Protein AF-A0A523V7V2-F1 (afdb_monomer)

Mean predicted aligned error: 9.65 Å

Solvent-accessible surface area (backbone atoms only — not comparable to full-atom values): 23544 Å² total; per-residue (Å²): 141,80,85,85,80,81,85,75,84,75,61,62,69,60,53,53,51,51,50,51,51,50,48,52,54,51,48,54,53,50,51,51,51,49,42,49,65,63,74,37,28,68,59,54,49,49,51,50,49,63,71,44,44,48,81,44,78,36,78,28,49,41,27,38,33,24,28,60,84,67,51,64,49,33,42,58,44,84,23,28,25,39,31,31,27,18,66,57,37,84,53,31,65,62,54,16,53,59,46,20,74,75,71,72,44,63,41,69,62,42,23,55,62,34,57,39,57,87,38,78,64,46,80,75,48,71,73,37,56,61,69,64,48,50,57,58,59,74,65,70,53,65,37,58,46,79,43,80,42,67,41,77,44,40,82,54,44,46,66,51,22,36,51,50,26,33,58,49,94,84,55,44,41,72,31,26,42,34,38,66,39,31,90,48,24,42,40,41,66,16,38,36,32,30,30,50,47,101,82,71,44,73,46,89,90,50,67,81,42,78,43,80,46,40,59,20,50,44,38,30,24,33,30,34,69,66,56,30,49,54,50,41,52,53,50,51,52,51,28,64,76,67,70,44,92,54,54,64,52,74,39,63,43,41,79,71,15,40,27,32,22,65,34,43,40,60,64,43,37,45,79,54,49,87,84,51,63,80,72,38,53,54,43,39,43,36,53,40,65,41,59,62,25,71,70,39,33,58,58,48,53,50,38,25,47,76,68,62,58,45,54,73,76,42,73,39,84,35,56,30,55,50,76,36,76,94,42,75,51,58,42,94,87,49,85,58,71,49,77,38,29,49,57,45,25,64,74,68,63,37,47,48,45,31,27,52,44,34,61,57,50,34,61,63,55,42,44,52,42,49,46,74,54,45,61,46,42,65,73,72,45,78,53,71,72,60,45,35,45,42,62,79,64,55,94,73,53,58,80,36,43,58,51,38,43,19,42,17,32,95,39,30,39,18,57,48,55,53,49,43,41,53,23,11,66,76,53,78,65,48,79,49,53,47,31,48,70,67,48,112

Foldseek 3Di:
DDDDDDDDPDPVVVVVVVVVVVVVVVVVVVVVVCCVCPVCVVVVVVVVLVVFKDKDKAFAWFAFEAEQVRHTFKGKDKFKWKKFQLLFADDLQVLLVVLCVLVVDDSVVSSVRNNPNVGRMDTPGPGHHPVSVVVVVVVLGTRMDMDIDIDMDGPVFQQCCLQCDAADPNRQGDFHPRPLCRVQRRFAIWMWIAGADSRRDGDPPGTPDTGDTGHGHYFYWLADSVVRVVQQVVQVVVCVVVVPPKDWDWDAQLAAQGTHYTYIPPTGTNVPNVVDDPVNSHRLLFQPKDQPFLLLLVLLLVLLVVVVLFDQFDKDFFAQWDDFPPDIDGDPPDHGTDIDGSVRCNVVSPLRSLLVSLVSLPQQSSLVSLVLLVAQQFLPESGPNGDRWDDDDSVPDDRCVSSQVSRRHPTMGRNNSSVLSVSCVVNVRDSHRNYGTDDD

pLDDT: mean 90.62, std 11.27, range [43.72, 98.75]

Structure (mmCIF, N/CA/C/O backbone):
data_AF-A0A523V7V2-F1
#
_entry.id   AF-A0A523V7V2-F1
#
loop_
_atom_site.group_PDB
_atom_site.id
_atom_site.type_symbol
_atom_site.label_atom_id
_atom_site.label_alt_id
_atom_site.label_comp_id
_atom_site.label_asym_id
_atom_site.label_entity_id
_atom_site.label_seq_id
_atom_site.pdbx_PDB_ins_code
_atom_site.Cartn_x
_atom_site.Cartn_y
_atom_site.Cartn_z
_atom_site.occupancy
_atom_site.B_iso_or_equiv
_atom_site.auth_seq_id
_atom_site.auth_comp_id
_atom_site.auth_asym_id
_atom_site.auth_atom_id
_atom_site.pdbx_PDB_model_num
ATOM 1 N N . MET A 1 1 ? -71.360 3.688 94.818 1.00 45.75 1 MET A N 1
ATOM 2 C CA . MET A 1 1 ? -72.502 4.122 93.976 1.00 45.75 1 MET A CA 1
ATOM 3 C C . MET A 1 1 ? -72.542 5.647 94.031 1.00 45.75 1 MET A C 1
ATOM 5 O O . MET A 1 1 ? -72.521 6.146 95.137 1.00 45.75 1 MET A O 1
ATOM 9 N N . ILE A 1 2 ? -72.493 6.479 92.988 1.00 43.72 2 ILE A N 1
ATOM 10 C CA . ILE A 1 2 ? -72.678 6.381 91.531 1.00 43.72 2 ILE A CA 1
ATOM 11 C C . ILE A 1 2 ? -71.788 7.481 90.899 1.00 43.72 2 ILE A C 1
ATOM 13 O O . ILE A 1 2 ? -71.753 8.608 91.390 1.00 43.72 2 ILE A O 1
ATOM 17 N N . ARG A 1 3 ? -71.052 7.160 89.825 1.00 45.25 3 ARG A N 1
ATOM 18 C CA . ARG A 1 3 ? -70.232 8.103 89.034 1.00 45.25 3 ARG A CA 1
ATOM 19 C C . ARG A 1 3 ? -71.159 9.020 88.216 1.00 45.25 3 ARG A C 1
ATOM 21 O O . ARG A 1 3 ? -71.968 8.510 87.443 1.00 45.25 3 ARG A O 1
ATOM 28 N N . LYS A 1 4 ? -71.028 10.348 88.347 1.00 47.47 4 LYS A N 1
ATOM 29 C CA . LYS A 1 4 ? -71.689 11.331 87.463 1.00 47.47 4 LYS A CA 1
ATOM 30 C C . LYS A 1 4 ? -71.245 11.095 86.011 1.00 47.47 4 LYS A C 1
ATOM 32 O O . LYS A 1 4 ? -70.058 11.200 85.711 1.00 47.47 4 LYS A O 1
ATOM 37 N N . LYS A 1 5 ? -72.190 10.783 85.119 1.00 48.25 5 LYS A N 1
ATOM 38 C CA . LYS A 1 5 ? -71.996 10.842 83.663 1.00 48.25 5 LYS A CA 1
ATOM 39 C C . LYS A 1 5 ? -72.175 12.294 83.218 1.00 48.25 5 LYS A C 1
ATOM 41 O O . LYS A 1 5 ? -73.248 12.857 83.406 1.00 48.25 5 LYS A O 1
ATOM 46 N N . ASN A 1 6 ? -71.128 12.883 82.647 1.00 49.75 6 ASN A N 1
ATOM 47 C CA . ASN A 1 6 ? -71.231 14.130 81.894 1.00 49.75 6 ASN A CA 1
ATOM 48 C C . ASN A 1 6 ? -71.830 13.814 80.518 1.00 49.75 6 ASN A C 1
ATOM 50 O O . ASN A 1 6 ? -71.230 13.071 79.740 1.00 49.75 6 ASN A O 1
ATOM 54 N N . ASP A 1 7 ? -72.999 14.380 80.225 1.00 50.09 7 ASP A N 1
ATOM 55 C CA . ASP A 1 7 ? -73.614 14.340 78.899 1.00 50.09 7 ASP A CA 1
ATOM 56 C C . ASP A 1 7 ? -72.870 15.288 77.949 1.00 50.09 7 ASP A C 1
ATOM 58 O O . ASP A 1 7 ? -73.089 16.501 77.934 1.00 50.09 7 ASP A O 1
ATOM 62 N N . PHE A 1 8 ? -71.988 14.736 77.117 1.00 55.25 8 PHE A N 1
ATOM 63 C CA . PHE A 1 8 ? -71.505 15.435 75.931 1.00 55.25 8 PHE A CA 1
ATOM 64 C C . PHE A 1 8 ? -72.590 15.364 74.850 1.00 55.25 8 PHE A C 1
ATOM 66 O O . PHE A 1 8 ? -72.857 14.301 74.291 1.00 55.25 8 PHE A O 1
ATOM 73 N N . LYS A 1 9 ? -73.216 16.501 74.514 1.00 59.25 9 LYS A N 1
ATOM 74 C CA . LYS A 1 9 ? -74.065 16.620 73.316 1.00 59.25 9 LYS A CA 1
ATOM 75 C C . LYS A 1 9 ? -73.206 16.396 72.068 1.00 59.25 9 LYS A C 1
ATOM 77 O O . LYS A 1 9 ? -72.574 17.317 71.555 1.00 59.25 9 LYS A O 1
ATOM 82 N N . ILE A 1 10 ? -73.186 15.161 71.570 1.00 62.50 10 ILE A N 1
ATOM 83 C CA . ILE A 1 10 ? -72.524 14.797 70.316 1.00 62.50 10 ILE A CA 1
ATOM 84 C C . ILE A 1 10 ? -73.244 15.515 69.170 1.00 62.50 10 ILE A C 1
ATOM 86 O O . ILE A 1 10 ? -74.395 15.216 68.844 1.00 62.50 10 ILE A O 1
ATOM 90 N N . ASN A 1 11 ? -72.566 16.477 68.546 1.00 69.25 11 ASN A N 1
ATOM 91 C CA . ASN A 1 11 ? -73.103 17.236 67.423 1.00 69.25 11 ASN A CA 1
ATOM 92 C C . ASN A 1 11 ? -73.060 16.381 66.143 1.00 69.25 11 ASN A C 1
ATOM 94 O O . ASN A 1 11 ? -72.136 16.481 65.334 1.00 69.25 11 ASN A O 1
ATOM 98 N N . ARG A 1 12 ? -74.061 15.504 65.980 1.00 75.12 12 ARG A N 1
ATOM 99 C CA . ARG A 1 12 ? -74.157 14.510 64.892 1.00 75.12 12 ARG A CA 1
ATOM 100 C C . ARG A 1 12 ? -74.008 15.123 63.493 1.00 75.12 12 ARG A C 1
ATOM 102 O O . ARG A 1 12 ? -73.408 14.495 62.630 1.00 75.12 12 ARG A O 1
ATOM 109 N N . LYS A 1 13 ? -74.461 16.365 63.278 1.00 78.12 13 LYS A N 1
ATOM 110 C CA . LYS A 1 13 ? -74.302 17.080 61.995 1.00 78.12 13 LYS A CA 1
ATOM 111 C C . LYS A 1 13 ? -72.833 17.320 61.629 1.00 78.12 13 LYS A C 1
ATOM 113 O O . LYS A 1 13 ? -72.471 17.213 60.465 1.00 78.12 13 LYS A O 1
ATOM 118 N N . ARG A 1 14 ? -71.981 17.594 62.621 1.00 79.25 14 ARG A N 1
ATOM 119 C CA . ARG A 1 14 ? -70.543 17.830 62.423 1.00 79.25 14 ARG A CA 1
ATOM 120 C C . ARG A 1 14 ? -69.802 16.536 62.073 1.00 79.25 14 ARG A C 1
ATOM 122 O O . ARG A 1 14 ? -68.904 16.561 61.244 1.00 79.25 14 ARG A O 1
ATOM 129 N N . ILE A 1 15 ? -70.225 15.412 62.657 1.00 83.06 15 ILE A N 1
ATOM 130 C CA . ILE A 1 15 ? -69.689 14.078 62.343 1.00 83.06 15 ILE A CA 1
ATOM 131 C C . ILE A 1 15 ? -70.070 13.665 60.919 1.00 83.06 15 ILE A C 1
ATOM 133 O O . ILE A 1 15 ? -69.194 13.257 60.169 1.00 83.06 15 ILE A O 1
ATOM 137 N N . TYR A 1 16 ? -71.334 13.832 60.515 1.00 86.44 16 TYR A N 1
ATOM 138 C CA . TYR A 1 16 ? -71.753 13.542 59.137 1.00 86.44 16 TYR A CA 1
ATOM 139 C C . TYR A 1 16 ? -71.045 14.428 58.112 1.00 86.44 16 TYR A C 1
ATOM 141 O O . TYR A 1 16 ? -70.623 13.930 57.075 1.00 86.44 16 TYR A O 1
ATOM 149 N N . PHE A 1 17 ? -70.858 15.715 58.414 1.00 87.75 17 PHE A N 1
ATOM 150 C CA . PHE A 1 17 ? -70.097 16.614 57.550 1.00 87.75 17 PHE A CA 1
ATOM 151 C C . PHE A 1 17 ? -68.640 16.159 57.388 1.00 87.75 17 PHE A C 1
ATOM 153 O O . PHE A 1 17 ? -68.160 16.055 56.265 1.00 87.75 17 PHE A O 1
ATOM 160 N N . LEU A 1 18 ? -67.955 15.828 58.489 1.00 88.50 18 LEU A N 1
ATOM 161 C CA . LEU A 1 18 ? -66.584 15.311 58.440 1.00 88.50 18 LEU A CA 1
ATOM 162 C C . LEU A 1 18 ? -66.504 13.969 57.707 1.00 88.50 18 LEU A C 1
ATOM 164 O O . LEU A 1 18 ? -65.580 13.763 56.931 1.00 88.50 18 LEU A O 1
ATOM 168 N N . PHE A 1 19 ? -67.477 13.079 57.905 1.00 89.94 19 PHE A N 1
ATOM 169 C CA . PHE A 1 19 ? -67.521 11.786 57.227 1.00 89.94 19 PHE A CA 1
ATOM 170 C C . PHE A 1 19 ? -67.715 11.942 55.716 1.00 89.94 19 PHE A C 1
ATOM 172 O O . PHE A 1 19 ? -67.003 11.313 54.944 1.00 89.94 19 PHE A O 1
ATOM 179 N N . ILE A 1 20 ? -68.624 12.823 55.287 1.00 91.19 20 ILE A N 1
ATOM 180 C CA . ILE A 1 20 ? -68.839 13.138 53.867 1.00 91.19 20 ILE A CA 1
ATOM 181 C C . ILE A 1 20 ? -67.590 13.787 53.266 1.00 91.19 20 ILE A C 1
ATOM 183 O O . ILE A 1 20 ? -67.176 13.409 52.174 1.00 91.19 20 ILE A O 1
ATOM 187 N N . LEU A 1 21 ? -66.953 14.714 53.985 1.00 92.62 21 LEU A N 1
ATOM 188 C CA . LEU A 1 21 ? -65.708 15.344 53.549 1.00 92.62 21 LEU A CA 1
ATOM 189 C C . LEU A 1 21 ? -64.598 14.300 53.339 1.00 92.62 21 LEU A C 1
ATOM 191 O O . LEU A 1 21 ? -63.957 14.285 52.290 1.00 92.62 21 LEU A O 1
ATOM 195 N N . PHE A 1 22 ? -64.409 13.396 54.305 1.00 92.94 22 PHE A N 1
ATOM 196 C CA . PHE A 1 22 ? -63.443 12.300 54.201 1.00 92.94 22 PHE A CA 1
ATOM 197 C C . PHE A 1 22 ? -63.795 11.322 53.081 1.00 92.94 22 PHE A C 1
ATOM 199 O O . PHE A 1 22 ? -62.905 10.881 52.362 1.00 92.94 22 PHE A O 1
ATOM 206 N N . PHE A 1 23 ? -65.077 11.010 52.896 1.00 94.44 23 PHE A N 1
ATOM 207 C CA . PHE A 1 23 ? -65.533 10.120 51.834 1.00 94.44 23 PHE A CA 1
ATOM 208 C C . PHE A 1 23 ? -65.273 10.711 50.445 1.00 94.44 23 PHE A C 1
ATOM 210 O O . PHE A 1 23 ? -64.800 10.008 49.554 1.00 94.44 23 PHE A O 1
ATOM 217 N N . ILE A 1 24 ? -65.517 12.012 50.264 1.00 94.00 24 ILE A N 1
ATOM 218 C CA . ILE A 1 24 ? -65.218 12.725 49.016 1.00 94.00 24 ILE A CA 1
ATOM 219 C C . ILE A 1 24 ? -63.706 12.747 48.763 1.00 94.00 24 ILE A C 1
ATOM 221 O O . ILE A 1 24 ? -63.271 12.419 47.661 1.00 94.00 24 ILE A O 1
ATOM 225 N N . ALA A 1 25 ? -62.899 13.069 49.778 1.00 93.31 25 ALA A N 1
ATOM 226 C CA . ALA A 1 25 ? -61.442 13.056 49.660 1.00 93.31 25 ALA A CA 1
ATOM 227 C C . ALA A 1 25 ? -60.906 11.657 49.300 1.00 93.31 25 ALA A C 1
ATOM 229 O O . ALA A 1 25 ? -60.097 11.517 48.385 1.00 93.31 25 ALA A O 1
ATOM 230 N N . PHE A 1 26 ? -61.407 10.609 49.960 1.00 94.62 26 PHE A N 1
ATOM 231 C CA . PHE A 1 26 ? -61.032 9.224 49.676 1.00 94.62 26 PHE A CA 1
ATOM 232 C C . PHE A 1 26 ? -61.459 8.786 48.269 1.00 94.62 26 PHE A C 1
ATOM 234 O O . PHE A 1 26 ? -60.696 8.119 47.569 1.00 94.62 26 PHE A O 1
ATOM 241 N N . SER A 1 27 ? -62.647 9.204 47.825 1.00 93.44 27 SER A N 1
ATOM 242 C CA . SER A 1 27 ? -63.149 8.920 46.477 1.00 93.44 27 SER A CA 1
ATOM 243 C C . SER A 1 27 ? -62.295 9.596 45.402 1.00 93.44 27 SER A C 1
ATOM 245 O O . SER A 1 27 ? -61.983 8.967 44.395 1.00 93.44 27 SER A O 1
ATOM 247 N N . LEU A 1 28 ? -61.848 10.837 45.628 1.00 94.50 28 LEU A N 1
ATOM 248 C CA . LEU A 1 28 ? -60.934 11.550 44.727 1.00 94.50 28 LEU A CA 1
ATOM 249 C C . LEU A 1 28 ? -59.567 10.859 44.617 1.00 94.50 28 LEU A C 1
ATOM 251 O O . LEU A 1 28 ? -59.054 10.696 43.511 1.00 94.50 28 LEU A O 1
ATOM 255 N N . ILE A 1 29 ? -58.996 10.410 45.740 1.00 92.88 29 ILE A N 1
ATOM 256 C CA . ILE A 1 29 ? -57.723 9.669 45.751 1.00 92.88 29 ILE A CA 1
ATOM 257 C C . ILE A 1 29 ? -57.881 8.318 45.044 1.00 92.88 29 ILE A C 1
ATOM 259 O O . ILE A 1 29 ? -57.051 7.962 44.209 1.00 92.88 29 ILE A O 1
ATOM 263 N N . SER A 1 30 ? -58.967 7.594 45.327 1.00 92.56 30 SER A N 1
ATOM 264 C CA . SER A 1 30 ? -59.261 6.298 44.703 1.00 92.56 30 SER A CA 1
ATOM 265 C C . SER A 1 30 ? -59.448 6.438 43.193 1.00 92.56 30 SER A C 1
ATOM 267 O O . SER A 1 30 ? -58.871 5.674 42.424 1.00 92.56 30 SER A O 1
ATOM 269 N N . TYR A 1 31 ? -60.185 7.463 42.754 1.00 93.00 31 TYR A N 1
ATOM 270 C CA . TYR A 1 31 ? -60.331 7.789 41.338 1.00 93.00 31 TYR A CA 1
ATOM 271 C C . TYR A 1 31 ? -58.980 8.108 40.692 1.00 93.00 31 TYR A C 1
ATOM 273 O O . TYR A 1 31 ? -58.679 7.600 39.613 1.00 93.00 31 TYR A O 1
ATOM 281 N N . ARG A 1 32 ? -58.128 8.900 41.358 1.00 91.75 32 ARG A N 1
ATOM 282 C CA . ARG A 1 32 ? -56.796 9.223 40.838 1.00 91.75 32 ARG A CA 1
ATOM 283 C C . ARG A 1 32 ? -55.931 7.973 40.690 1.00 91.75 32 ARG A C 1
ATOM 285 O O . ARG A 1 32 ? -55.289 7.822 39.652 1.00 91.75 32 ARG A O 1
ATOM 292 N N . LEU A 1 33 ? -55.960 7.077 41.674 1.00 90.06 33 LEU A N 1
ATOM 293 C CA . LEU A 1 33 ? -55.225 5.814 41.652 1.00 90.06 33 LEU A CA 1
ATOM 294 C C . LEU A 1 33 ? -55.680 4.915 40.494 1.00 90.06 33 LEU A C 1
ATOM 296 O O . LEU A 1 33 ? -54.841 4.450 39.729 1.00 90.06 33 LEU A O 1
ATOM 300 N N . VAL A 1 34 ? -56.994 4.750 40.304 1.00 91.00 34 VAL A N 1
ATOM 301 C CA . VAL A 1 34 ? -57.549 3.997 39.166 1.00 91.00 34 VAL A CA 1
ATOM 302 C C . VAL A 1 34 ? -57.199 4.671 37.837 1.00 91.00 34 VAL A C 1
ATOM 304 O O . VAL A 1 34 ? -56.833 3.981 36.891 1.00 91.00 34 VAL A O 1
ATOM 307 N N . SER A 1 35 ? -57.231 6.008 37.755 1.00 87.56 35 SER A N 1
ATOM 308 C CA . SER A 1 35 ? -56.828 6.716 36.531 1.00 87.56 35 SER A CA 1
ATOM 309 C C . SER A 1 35 ? -55.372 6.419 36.159 1.00 87.56 35 SER A C 1
ATOM 311 O O . SER A 1 35 ? -55.093 6.096 35.011 1.00 87.56 35 SER A O 1
ATOM 313 N N . ILE A 1 36 ? -54.463 6.413 37.140 1.00 84.38 36 ILE A N 1
ATOM 314 C CA . ILE A 1 36 ? -53.040 6.137 36.909 1.00 84.38 36 ILE A CA 1
ATOM 315 C C . ILE A 1 36 ? -52.822 4.661 36.548 1.00 84.38 36 ILE A C 1
ATOM 317 O O . ILE A 1 36 ? -52.070 4.363 35.626 1.00 84.38 36 ILE A O 1
ATOM 321 N N . GLN A 1 37 ? -53.489 3.738 37.248 1.00 81.31 37 GLN A N 1
ATOM 322 C CA . GLN A 1 37 ? -53.293 2.297 37.057 1.00 81.31 37 GLN A CA 1
ATOM 323 C C . GLN A 1 37 ? -53.984 1.713 35.821 1.00 81.31 37 GLN A C 1
ATOM 325 O O . GLN A 1 37 ? -53.537 0.673 35.353 1.00 81.31 37 GLN A O 1
ATOM 330 N N . TYR A 1 38 ? -55.064 2.324 35.318 1.00 84.88 38 TYR A N 1
ATOM 331 C CA . TYR A 1 38 ? -55.852 1.786 34.198 1.00 84.88 38 TYR A CA 1
ATOM 332 C C . TYR A 1 38 ? -55.878 2.697 32.966 1.00 84.88 38 TYR A C 1
ATOM 334 O O . TYR A 1 38 ? -55.716 2.198 31.857 1.00 84.88 38 TYR A O 1
ATOM 342 N N . LEU A 1 39 ? -56.082 4.013 33.127 1.00 81.12 39 LEU A N 1
ATOM 343 C CA . LEU A 1 39 ? -56.165 4.934 31.979 1.00 81.12 39 LEU A CA 1
ATOM 344 C C . LEU A 1 39 ? -54.774 5.298 31.455 1.00 81.12 39 LEU A C 1
ATOM 346 O O . LEU A 1 39 ? -54.543 5.259 30.251 1.00 81.12 39 LEU A O 1
ATOM 350 N N . ASP A 1 40 ? -53.844 5.595 32.361 1.00 83.00 40 ASP A N 1
ATOM 351 C CA . ASP A 1 40 ? -52.457 5.924 32.020 1.00 83.00 40 ASP A CA 1
ATOM 352 C C . ASP A 1 40 ? -51.516 4.706 32.109 1.00 83.00 40 ASP A C 1
ATOM 354 O O . ASP A 1 40 ? -50.299 4.853 31.992 1.00 83.00 40 ASP A O 1
ATOM 358 N N . ALA A 1 41 ? -52.058 3.498 32.298 1.00 77.50 41 ALA A N 1
ATOM 359 C CA . ALA A 1 41 ? -51.289 2.271 32.509 1.00 77.50 41 ALA A CA 1
ATOM 360 C C . ALA A 1 41 ? -50.240 2.054 31.413 1.00 77.50 41 ALA A C 1
ATOM 362 O O . ALA A 1 41 ? -49.059 1.909 31.702 1.00 77.50 41 ALA A O 1
ATOM 363 N N . SER A 1 42 ? -50.658 2.117 30.146 1.00 74.56 42 SER A N 1
ATOM 364 C CA . SER A 1 42 ? -49.782 1.935 28.983 1.00 74.56 42 SER A CA 1
ATOM 365 C C . SER A 1 42 ? -48.714 3.024 28.877 1.00 74.56 42 SER A C 1
ATOM 367 O O . SER A 1 42 ? -47.577 2.745 28.503 1.00 74.56 42 SER A O 1
ATOM 369 N N . LYS A 1 43 ? -49.052 4.260 29.258 1.00 74.75 43 LYS A N 1
ATOM 370 C CA . LYS A 1 43 ? -48.134 5.401 29.271 1.00 74.75 43 LYS A CA 1
ATOM 371 C C . LYS A 1 43 ? -47.052 5.229 30.340 1.00 74.75 43 LYS A C 1
ATOM 373 O O . LYS A 1 43 ? -45.871 5.368 30.037 1.00 74.75 43 LYS A O 1
ATOM 378 N N . TYR A 1 44 ? -47.435 4.895 31.572 1.00 75.81 44 TYR A N 1
ATOM 379 C CA . TYR A 1 44 ? -46.486 4.679 32.669 1.00 75.81 44 TYR A CA 1
ATOM 380 C C . TYR A 1 44 ? -45.694 3.382 32.521 1.00 75.81 44 TYR A C 1
ATOM 382 O O . TYR A 1 44 ? -44.515 3.357 32.858 1.00 75.81 44 TYR A O 1
ATOM 390 N N . GLN A 1 45 ? -46.296 2.337 31.956 1.00 71.88 45 GLN A N 1
ATOM 391 C CA . GLN A 1 45 ? -45.602 1.099 31.625 1.00 71.88 45 GLN A CA 1
ATOM 392 C C . GLN A 1 45 ? -44.5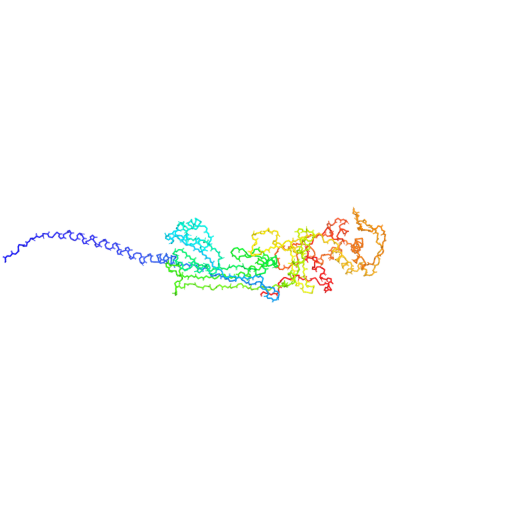77 1.329 30.509 1.00 71.88 45 GLN A C 1
ATOM 394 O O . GLN A 1 45 ? -43.466 0.832 30.628 1.00 71.88 45 GLN A O 1
ATOM 399 N N . GLY A 1 46 ? -44.890 2.153 29.500 1.00 66.81 46 GLY A N 1
ATOM 400 C CA . GLY A 1 46 ? -43.933 2.587 28.478 1.00 66.81 46 GLY A CA 1
ATOM 401 C C . GLY A 1 46 ? -42.776 3.414 29.048 1.00 66.81 46 GLY A C 1
ATOM 402 O O . GLY A 1 46 ? -41.624 3.139 28.724 1.00 66.81 46 GLY A O 1
ATOM 403 N N . TYR A 1 47 ? -43.048 4.368 29.950 1.00 70.12 47 TYR A N 1
ATOM 404 C CA . TYR A 1 47 ? -41.986 5.104 30.652 1.00 70.12 47 TYR A CA 1
ATOM 405 C C . TYR A 1 47 ? -41.116 4.190 31.518 1.00 70.12 47 TYR A C 1
ATOM 407 O O . TYR A 1 47 ? -39.898 4.316 31.479 1.00 70.12 47 TYR A O 1
ATOM 415 N N . ALA A 1 48 ? -41.716 3.249 32.250 1.00 61.66 48 ALA A N 1
ATOM 416 C CA . ALA A 1 48 ? -40.977 2.268 33.037 1.00 61.66 48 ALA A CA 1
ATOM 417 C C . ALA A 1 48 ? -40.127 1.359 32.135 1.00 61.66 48 ALA A C 1
ATOM 419 O O . ALA A 1 48 ? -38.964 1.117 32.427 1.00 61.66 48 ALA A O 1
ATOM 420 N N . GLN A 1 49 ? -40.658 0.908 30.995 1.00 60.53 49 GLN A N 1
ATOM 421 C CA . GLN A 1 49 ? -39.906 0.093 30.040 1.00 60.53 49 GLN A CA 1
ATOM 422 C C . GLN A 1 49 ? -38.707 0.853 29.467 1.00 60.53 49 GLN A C 1
ATOM 424 O O . GLN A 1 49 ? -37.631 0.275 29.370 1.00 60.53 49 GLN A O 1
ATOM 429 N N . PHE A 1 50 ? -38.871 2.136 29.140 1.00 60.53 50 PHE A N 1
ATOM 430 C CA . PHE A 1 50 ? -37.789 2.985 28.636 1.00 60.53 50 PHE A CA 1
ATOM 431 C C . PHE A 1 50 ? -36.752 3.329 29.716 1.00 60.53 50 PHE A C 1
ATOM 433 O O . PHE A 1 50 ? -35.592 3.547 29.402 1.00 60.53 50 PHE A O 1
ATOM 440 N N . GLN A 1 51 ? -37.163 3.380 30.986 1.00 61.22 51 GLN A N 1
ATOM 441 C CA . GLN A 1 51 ? -36.263 3.623 32.117 1.00 61.22 51 GLN A CA 1
ATOM 442 C C . GLN A 1 51 ? -35.520 2.364 32.581 1.00 61.22 51 GLN A C 1
ATOM 444 O O . GLN A 1 51 ? -34.422 2.479 33.111 1.00 61.22 51 GLN A O 1
ATOM 449 N N . HIS A 1 52 ? -36.105 1.176 32.406 1.00 61.84 52 HIS A N 1
ATOM 450 C CA . HIS A 1 52 ? -35.529 -0.083 32.889 1.00 61.84 52 HIS A CA 1
ATOM 451 C C . HIS A 1 52 ? -34.794 -0.892 31.823 1.00 61.84 52 HIS A C 1
ATOM 453 O O . HIS A 1 52 ? -34.089 -1.831 32.176 1.00 61.84 52 HIS A O 1
ATOM 459 N N . THR A 1 53 ? -34.967 -0.572 30.541 1.00 63.78 53 THR A N 1
ATOM 460 C CA . THR A 1 53 ? -34.364 -1.331 29.442 1.00 63.78 53 THR A CA 1
ATOM 461 C C . THR A 1 53 ? -33.300 -0.489 28.765 1.00 63.78 53 THR A C 1
ATOM 463 O O . THR A 1 53 ? -33.592 0.635 28.369 1.00 63.78 53 THR A O 1
ATOM 466 N N . ASP A 1 54 ? -32.110 -1.051 28.582 1.00 65.88 54 ASP A N 1
ATOM 467 C CA . ASP A 1 54 ? -31.042 -0.395 27.834 1.00 65.88 54 ASP A CA 1
ATOM 468 C C . ASP A 1 54 ? -30.555 -1.286 26.690 1.00 65.88 54 ASP A C 1
ATOM 470 O O . ASP A 1 54 ? -30.711 -2.514 26.721 1.00 65.88 54 ASP A O 1
ATOM 474 N N . GLU A 1 55 ? -30.003 -0.651 25.661 1.00 70.00 55 GLU A N 1
ATOM 475 C CA . GLU A 1 55 ? -29.460 -1.333 24.490 1.00 70.00 55 GLU A CA 1
ATOM 476 C C . GLU A 1 55 ? -27.941 -1.428 24.620 1.00 70.00 55 GLU A C 1
ATOM 478 O O . GLU A 1 55 ? -27.223 -0.431 24.613 1.00 70.00 55 GLU A O 1
ATOM 483 N N . PHE A 1 56 ? -27.445 -2.656 24.722 1.00 72.88 56 PHE A N 1
ATOM 484 C CA . PHE A 1 56 ? -26.022 -2.944 24.756 1.00 72.88 56 PHE A CA 1
ATOM 485 C C . PHE A 1 56 ? -25.563 -3.397 23.384 1.00 72.88 56 PHE A C 1
ATOM 487 O O . PHE A 1 56 ? -26.095 -4.352 22.808 1.00 72.88 56 PHE A O 1
ATOM 494 N N . LYS A 1 57 ? -24.533 -2.731 22.877 1.00 77.19 57 LYS A N 1
ATOM 495 C CA . LYS A 1 57 ? -23.869 -3.136 21.649 1.00 77.19 57 LYS A CA 1
ATOM 496 C C . LYS A 1 57 ? -22.931 -4.306 21.940 1.00 77.19 57 LYS A C 1
ATOM 498 O O . LYS A 1 57 ? -22.076 -4.207 22.815 1.00 77.19 57 LYS A O 1
ATOM 503 N N . LEU A 1 58 ? -23.092 -5.403 21.206 1.00 80.50 58 LEU A N 1
ATOM 504 C CA . LEU A 1 58 ? -22.182 -6.545 21.259 1.00 80.50 58 LEU A CA 1
ATOM 505 C C . LEU A 1 58 ? -21.204 -6.403 20.098 1.00 80.50 58 LEU A C 1
ATOM 507 O O . LEU A 1 58 ? -21.599 -6.545 18.943 1.00 80.50 58 LEU A O 1
ATOM 511 N N . TYR A 1 59 ? -19.951 -6.068 20.389 1.00 83.50 59 TYR A N 1
ATOM 512 C CA . TYR A 1 59 ? -18.962 -5.828 19.342 1.00 83.50 59 TYR A CA 1
ATOM 513 C C . TYR A 1 59 ? -18.599 -7.124 18.614 1.00 83.50 59 TYR A C 1
ATOM 515 O O . TYR A 1 59 ? -18.270 -8.124 19.257 1.00 83.50 59 TYR A O 1
ATOM 523 N N . SER A 1 60 ? -18.642 -7.102 17.280 1.00 88.12 60 SER A N 1
ATOM 524 C CA . SER A 1 60 ? -18.104 -8.190 16.459 1.00 88.12 60 SER A CA 1
ATOM 525 C C . SER A 1 60 ? -16.584 -8.122 16.397 1.00 88.12 60 SER A C 1
ATOM 527 O O . SER A 1 60 ? -15.985 -7.044 16.450 1.00 88.12 60 SER A O 1
ATOM 529 N N . LYS A 1 61 ? -15.930 -9.272 16.230 1.00 90.25 61 LYS A N 1
ATOM 530 C CA . LYS A 1 61 ? -14.495 -9.294 15.950 1.00 90.25 61 LYS A CA 1
ATOM 531 C C . LYS A 1 61 ? -14.265 -8.968 14.488 1.00 90.25 61 LYS A C 1
ATOM 533 O O . LYS A 1 61 ? -14.919 -9.512 13.601 1.00 90.25 61 LYS A O 1
ATOM 538 N N . ARG A 1 62 ? -13.292 -8.097 14.245 1.00 94.81 62 ARG A N 1
ATOM 539 C CA . ARG A 1 62 ? -12.832 -7.811 12.894 1.00 94.81 62 ARG A CA 1
ATOM 540 C C . ARG A 1 62 ? -11.986 -8.985 12.398 1.00 94.81 62 ARG A C 1
ATOM 542 O O . ARG A 1 62 ? -11.117 -9.459 13.132 1.00 94.81 62 ARG A O 1
ATOM 549 N N . GLY A 1 63 ? -12.220 -9.417 11.164 1.00 96.62 63 GLY A N 1
ATOM 550 C CA . GLY A 1 63 ? -11.496 -10.515 10.532 1.00 96.62 63 GLY A CA 1
ATOM 551 C C . GLY A 1 63 ? -9.989 -10.272 10.504 1.00 96.62 63 GLY A C 1
ATOM 552 O O . GLY A 1 63 ? -9.522 -9.132 10.402 1.00 96.62 63 GLY A O 1
ATOM 553 N N . LYS A 1 64 ? -9.208 -11.331 10.664 1.00 97.88 64 LYS A N 1
ATOM 554 C CA . LYS A 1 64 ? -7.745 -11.285 10.666 1.00 97.88 64 LYS A CA 1
ATOM 555 C C . LYS A 1 64 ? -7.207 -11.035 9.262 1.00 97.88 64 LYS A C 1
ATOM 557 O O . LYS A 1 64 ? -7.806 -11.451 8.277 1.00 97.88 64 LYS A O 1
ATOM 562 N N . ILE A 1 65 ? -6.046 -10.398 9.176 1.00 98.69 65 ILE A N 1
ATOM 563 C CA . ILE A 1 65 ? -5.264 -10.337 7.938 1.00 98.69 65 ILE A CA 1
ATOM 564 C C . ILE A 1 65 ? -4.013 -11.172 8.160 1.00 98.69 65 ILE A C 1
ATOM 566 O O . ILE A 1 65 ? -3.293 -10.960 9.140 1.00 98.69 65 ILE A O 1
ATOM 570 N N . PHE A 1 66 ? -3.762 -12.115 7.262 1.00 98.12 66 PHE A N 1
ATOM 571 C CA . PHE A 1 66 ? -2.606 -12.997 7.319 1.00 98.12 66 PHE A CA 1
ATOM 572 C C . PHE A 1 66 ? -1.825 -12.979 6.009 1.00 98.12 66 PHE A C 1
ATOM 574 O O . PHE A 1 66 ? -2.358 -12.671 4.945 1.00 98.12 66 PHE A O 1
ATOM 581 N N . ASP A 1 67 ? -0.536 -13.283 6.097 1.00 98.38 67 ASP A N 1
ATOM 582 C CA . ASP A 1 67 ? 0.311 -13.485 4.928 1.00 98.38 67 ASP A CA 1
ATOM 583 C C . ASP A 1 67 ? 0.003 -14.832 4.249 1.00 98.38 67 ASP A C 1
ATOM 585 O O . ASP A 1 67 ? -0.779 -15.653 4.740 1.00 98.38 67 ASP A O 1
ATOM 589 N N . ARG A 1 68 ? 0.665 -15.113 3.126 1.00 97.75 68 ARG A N 1
ATOM 590 C CA . ARG A 1 68 ? 0.424 -16.336 2.351 1.00 97.75 68 ARG A CA 1
ATOM 591 C C . ARG A 1 68 ? 0.704 -17.641 3.110 1.00 97.75 68 ARG A C 1
ATOM 593 O O . ARG A 1 68 ? 0.250 -18.694 2.648 1.00 97.75 68 ARG A O 1
ATOM 600 N N . ASN A 1 69 ? 1.487 -17.579 4.188 1.00 97.38 69 ASN A N 1
ATOM 601 C CA . ASN A 1 69 ? 1.964 -18.698 5.000 1.00 97.38 69 ASN A CA 1
ATOM 602 C C . ASN A 1 69 ? 1.236 -18.787 6.359 1.00 97.38 69 ASN A C 1
ATOM 604 O O . ASN A 1 69 ? 1.550 -19.672 7.154 1.00 97.38 69 ASN A O 1
ATOM 608 N N . GLY A 1 70 ? 0.260 -17.908 6.620 1.00 96.62 70 GLY A N 1
ATOM 609 C CA . GLY A 1 70 ? -0.521 -17.876 7.860 1.00 96.62 70 GLY A CA 1
ATOM 610 C C . GLY A 1 70 ? 0.073 -17.003 8.971 1.00 96.62 70 GLY A C 1
ATOM 611 O O . GLY A 1 70 ? -0.400 -17.067 10.104 1.00 96.62 70 GLY A O 1
ATOM 612 N N . THR A 1 71 ? 1.088 -16.188 8.679 1.00 98.00 71 THR A N 1
ATOM 613 C CA . THR A 1 71 ? 1.617 -15.195 9.625 1.00 98.00 71 THR A CA 1
ATOM 614 C C . THR A 1 71 ? 0.572 -14.109 9.848 1.00 98.00 71 THR A C 1
ATOM 616 O O . THR A 1 71 ? 0.124 -13.478 8.894 1.00 98.00 71 THR A O 1
ATOM 619 N N . GLU A 1 72 ? 0.191 -13.864 11.099 1.00 98.19 72 GLU A N 1
ATOM 620 C CA . GLU A 1 72 ? -0.778 -12.823 11.443 1.00 98.19 72 GLU A CA 1
ATOM 621 C C . GLU A 1 72 ? -0.164 -11.424 11.257 1.00 98.19 72 GLU A C 1
ATOM 623 O O . GLU A 1 72 ? 0.803 -11.060 11.932 1.00 98.19 72 GLU A O 1
ATOM 628 N N . LEU A 1 73 ? -0.741 -10.645 10.338 1.00 98.38 73 LEU A N 1
ATOM 629 C CA . LEU A 1 73 ? -0.361 -9.261 10.038 1.00 98.38 73 LEU A CA 1
ATOM 630 C C . LEU A 1 73 ? -1.260 -8.259 10.772 1.00 98.38 73 LEU A C 1
ATOM 632 O O . LEU A 1 73 ? -0.784 -7.223 11.228 1.00 98.38 73 LEU A O 1
ATOM 636 N N . ALA A 1 74 ? -2.547 -8.585 10.930 1.00 98.25 74 ALA A N 1
ATOM 637 C CA . ALA A 1 74 ? -3.492 -7.801 11.719 1.00 98.25 74 ALA A CA 1
ATOM 638 C C . ALA A 1 74 ? -4.502 -8.707 12.434 1.00 98.25 74 ALA A C 1
ATOM 640 O O . ALA A 1 74 ? -5.096 -9.601 11.825 1.00 98.25 74 ALA A O 1
ATOM 641 N N . ILE A 1 75 ? -4.726 -8.450 13.721 1.00 96.50 75 ILE A N 1
ATOM 642 C CA . ILE A 1 75 ? -5.646 -9.204 14.579 1.00 96.50 75 ILE A CA 1
ATOM 643 C C . ILE A 1 75 ? -6.504 -8.270 15.424 1.00 96.50 75 ILE A C 1
ATOM 645 O O . ILE A 1 75 ? -6.156 -7.115 15.664 1.00 96.50 75 ILE A O 1
ATOM 649 N N . SER A 1 76 ? -7.632 -8.779 15.911 1.00 92.81 76 SER A N 1
ATOM 650 C CA . SER A 1 76 ? -8.455 -8.076 16.894 1.00 92.81 76 SER A CA 1
ATOM 651 C C . SER A 1 76 ? -8.234 -8.625 18.294 1.00 92.81 76 SER A C 1
ATOM 653 O O . SER A 1 76 ? -8.454 -9.808 18.548 1.00 92.81 76 SER A O 1
ATOM 655 N N . LEU A 1 77 ? -7.838 -7.738 19.202 1.00 88.62 77 LEU A N 1
ATOM 656 C CA . LEU A 1 77 ? -7.755 -7.998 20.631 1.00 88.62 77 LEU A CA 1
ATOM 657 C C . LEU A 1 77 ? -9.045 -7.528 21.305 1.00 88.62 77 LEU A C 1
ATOM 659 O O . LEU A 1 77 ? -9.615 -6.498 20.932 1.00 88.62 77 LEU A O 1
ATOM 663 N N . ILE A 1 78 ? -9.506 -8.301 22.287 1.00 82.38 78 ILE A N 1
ATOM 664 C CA . ILE A 1 78 ? -10.581 -7.881 23.185 1.00 82.38 78 ILE A CA 1
ATOM 665 C C . ILE A 1 78 ? -9.918 -7.072 24.291 1.00 82.38 78 ILE A C 1
ATOM 667 O O . ILE A 1 78 ? -9.149 -7.612 25.083 1.00 82.38 78 ILE A O 1
ATOM 671 N N . GLU A 1 79 ? -10.215 -5.785 24.326 1.00 86.44 79 GLU A N 1
ATOM 672 C CA . GLU A 1 79 ? -9.807 -4.884 25.391 1.00 86.44 79 GLU A CA 1
ATOM 673 C C . GLU A 1 79 ? -11.039 -4.420 26.168 1.00 86.44 79 GLU A C 1
ATOM 675 O O . GLU A 1 79 ? -12.188 -4.712 25.817 1.00 86.44 79 GLU A O 1
ATOM 680 N N . LYS A 1 80 ? -10.800 -3.728 27.275 1.00 86.25 80 LYS A N 1
ATOM 681 C CA . LYS A 1 80 ? -11.856 -3.213 28.138 1.00 86.25 80 LYS A CA 1
ATOM 682 C C . LYS A 1 80 ? -11.877 -1.695 28.061 1.00 86.25 80 LYS A C 1
ATOM 684 O O . LYS A 1 80 ? -10.844 -1.047 27.922 1.00 86.25 80 LYS A O 1
ATOM 689 N N . THR A 1 81 ? -13.061 -1.119 28.169 1.00 88.88 81 THR A N 1
ATOM 690 C CA . THR A 1 81 ? -13.266 0.326 28.217 1.00 88.88 81 THR A CA 1
ATOM 691 C C . THR A 1 81 ? -14.003 0.674 29.496 1.00 88.88 81 THR A C 1
ATOM 693 O O . THR A 1 81 ? -15.069 0.124 29.774 1.00 88.88 81 THR A O 1
ATOM 696 N N . ILE A 1 82 ? -13.432 1.608 30.255 1.00 90.56 82 ILE A N 1
ATOM 697 C CA . ILE A 1 82 ? -14.006 2.127 31.492 1.00 90.56 82 ILE A CA 1
ATOM 698 C C . ILE A 1 82 ? -14.769 3.405 31.170 1.00 90.56 82 ILE A C 1
ATOM 700 O O . ILE A 1 82 ? -14.223 4.363 30.608 1.00 90.56 82 ILE A O 1
ATOM 704 N N . TYR A 1 83 ? -16.042 3.420 31.534 1.00 90.75 83 TYR A N 1
ATOM 705 C CA . TYR A 1 83 ? -16.924 4.568 31.392 1.00 90.75 83 TYR A CA 1
ATOM 706 C C . TYR A 1 83 ? -17.658 4.825 32.702 1.00 90.75 83 TYR A C 1
ATOM 708 O O . TYR A 1 83 ? -17.696 3.976 33.588 1.00 90.75 83 TYR A O 1
ATOM 716 N N . ALA A 1 84 ? -18.227 6.013 32.834 1.00 90.00 84 ALA A N 1
ATOM 717 C CA . ALA A 1 84 ? -19.020 6.384 33.989 1.00 90.00 84 ALA A CA 1
ATOM 718 C C . ALA A 1 84 ? -20.375 6.942 33.566 1.00 90.00 84 ALA A C 1
ATOM 720 O O . ALA A 1 84 ? -20.512 7.535 32.492 1.00 90.00 84 ALA A O 1
ATOM 721 N N . ASN A 1 85 ? -21.359 6.787 34.445 1.00 88.81 85 ASN A N 1
ATOM 722 C CA . ASN A 1 85 ? -22.574 7.585 34.451 1.00 88.81 85 ASN A CA 1
ATOM 723 C C . ASN A 1 85 ? -22.469 8.606 35.595 1.00 88.81 85 ASN A C 1
ATOM 725 O O . ASN A 1 85 ? -22.766 8.273 36.747 1.00 88.81 85 ASN A O 1
ATOM 729 N N . PRO A 1 86 ? -22.067 9.858 35.308 1.00 89.06 86 PRO A N 1
ATOM 730 C CA . PRO A 1 86 ? -21.889 10.881 36.333 1.00 89.06 86 PRO A CA 1
ATOM 731 C C . PRO A 1 86 ? -23.121 11.098 37.209 1.00 89.06 86 PRO A C 1
ATOM 733 O O . PRO A 1 86 ? -22.974 11.433 38.379 1.00 89.06 86 PRO A O 1
ATOM 736 N N . ARG A 1 87 ? -24.341 10.850 36.713 1.00 85.62 87 ARG A N 1
ATOM 737 C CA . ARG A 1 87 ? -25.582 10.979 37.504 1.00 85.62 87 ARG A CA 1
ATOM 738 C C . ARG A 1 87 ? -25.635 10.042 38.708 1.00 85.62 87 ARG A C 1
ATOM 740 O O . ARG A 1 87 ? -26.216 10.416 39.723 1.00 85.62 87 ARG A O 1
ATOM 747 N N . GLU A 1 88 ? -25.000 8.882 38.615 1.00 84.25 88 GLU A N 1
ATOM 748 C CA . GLU A 1 88 ? -24.986 7.849 39.657 1.00 84.25 88 GLU A CA 1
ATOM 749 C C . GLU A 1 88 ? -23.801 8.004 40.618 1.00 84.25 88 GLU A C 1
ATOM 751 O O . GLU A 1 88 ? -23.869 7.561 41.757 1.00 84.25 88 GLU A O 1
ATOM 756 N N . VAL A 1 89 ? -22.734 8.698 40.218 1.00 87.81 89 VAL A N 1
ATOM 757 C CA . VAL A 1 89 ? -21.532 8.877 41.048 1.00 87.81 89 VAL A CA 1
ATOM 758 C C . VAL A 1 89 ? -21.848 9.604 42.366 1.00 87.81 89 VAL A C 1
ATOM 760 O O . VAL A 1 89 ? -22.308 10.743 42.357 1.00 87.81 89 VAL A O 1
ATOM 763 N N . PHE A 1 90 ? -21.568 9.006 43.524 1.00 83.94 90 PHE A N 1
ATOM 764 C CA . PHE A 1 90 ? -21.844 9.662 44.813 1.00 83.94 90 PHE A CA 1
ATOM 765 C C . PHE A 1 90 ? -20.769 10.672 45.232 1.00 83.94 90 PHE A C 1
ATOM 767 O O . PHE A 1 90 ? -21.107 11.791 45.615 1.00 83.94 90 PHE A O 1
ATOM 774 N N . ASP A 1 91 ? -19.493 10.286 45.151 1.00 91.19 91 ASP A N 1
ATOM 775 C CA . ASP A 1 91 ? -18.348 11.104 45.570 1.00 91.19 91 ASP A CA 1
ATOM 776 C C . ASP A 1 91 ? -17.316 11.187 44.432 1.00 91.19 91 ASP A C 1
ATOM 778 O O . ASP A 1 91 ? -16.443 10.318 44.322 1.00 91.19 91 ASP A O 1
ATOM 782 N N . PRO A 1 92 ? -17.426 12.207 43.557 1.00 91.88 92 PRO A N 1
ATOM 783 C CA . PRO A 1 92 ? -16.514 12.381 42.433 1.00 91.88 92 PRO A CA 1
ATOM 784 C C . PRO A 1 92 ? -15.050 12.526 42.851 1.00 91.88 92 PRO A C 1
ATOM 786 O O . PRO A 1 92 ? -14.181 12.010 42.156 1.00 91.88 92 PRO A O 1
ATOM 789 N N . SER A 1 93 ? -14.765 13.187 43.979 1.00 92.88 93 SER A N 1
ATOM 790 C CA . SER A 1 93 ? -13.387 13.473 44.395 1.00 92.88 93 SER A CA 1
ATOM 791 C C . SER A 1 93 ? -12.686 12.214 44.900 1.00 92.88 93 SER A C 1
ATOM 793 O O . SER A 1 93 ? -11.547 11.942 44.515 1.00 92.88 93 SER A O 1
ATOM 795 N N . TYR A 1 94 ? -13.383 11.407 45.711 1.00 92.25 94 TYR A N 1
ATOM 796 C CA . TYR A 1 94 ? -12.861 10.121 46.173 1.00 92.25 94 TYR A CA 1
ATOM 797 C C . TYR A 1 94 ? -12.693 9.132 45.015 1.00 92.25 94 TYR A C 1
ATOM 799 O O . TYR A 1 94 ? -11.626 8.539 44.859 1.00 92.25 94 TYR A O 1
ATOM 807 N N . GLN A 1 95 ? -13.719 8.973 44.170 1.00 93.25 95 GLN A N 1
ATOM 808 C CA . GLN A 1 95 ? -13.640 8.052 43.034 1.00 93.25 95 GLN A CA 1
ATOM 809 C C . GLN A 1 95 ? -12.542 8.463 42.044 1.00 93.25 95 GLN A C 1
ATOM 811 O O . GLN A 1 95 ? -11.811 7.596 41.571 1.00 93.25 95 GLN A O 1
ATOM 816 N N . ALA A 1 96 ? -12.368 9.763 41.779 1.00 93.31 96 ALA A N 1
ATOM 817 C CA . ALA A 1 96 ? -11.289 10.268 40.931 1.00 93.31 96 ALA A CA 1
ATOM 818 C C . ALA A 1 96 ? -9.895 9.970 41.500 1.00 93.31 96 ALA A C 1
ATOM 820 O O . ALA A 1 96 ? -8.996 9.639 40.737 1.00 93.31 96 ALA A O 1
ATOM 821 N N . GLU A 1 97 ? -9.704 10.052 42.819 1.00 93.56 97 GLU A N 1
ATOM 822 C CA . GLU A 1 97 ? -8.419 9.764 43.472 1.00 93.56 97 GLU A CA 1
ATOM 823 C C . GLU A 1 97 ? -8.026 8.285 43.397 1.00 93.56 97 GLU A C 1
ATOM 825 O O . GLU A 1 97 ? -6.866 7.943 43.164 1.00 93.56 97 GLU A O 1
ATOM 830 N N . VAL A 1 98 ? -8.999 7.390 43.565 1.00 92.56 98 VAL A N 1
ATOM 831 C CA . VAL A 1 98 ? -8.741 5.954 43.441 1.00 92.56 98 VAL A CA 1
ATOM 832 C C . VAL A 1 98 ? -8.501 5.582 41.974 1.00 92.56 98 VAL A C 1
ATOM 834 O O . VAL A 1 98 ? -7.553 4.859 41.663 1.00 92.56 98 VAL A O 1
ATOM 837 N N . LEU A 1 99 ? -9.322 6.107 41.058 1.00 92.44 99 LEU A N 1
ATOM 838 C CA . LEU A 1 99 ? -9.204 5.823 39.628 1.00 92.44 99 LEU A CA 1
ATOM 839 C C . LEU A 1 99 ? -7.953 6.445 39.001 1.00 92.44 99 LEU A C 1
ATOM 841 O O . LEU A 1 99 ? -7.390 5.829 38.101 1.00 92.44 99 LEU A O 1
ATOM 845 N N . SER A 1 100 ? -7.482 7.607 39.467 1.00 93.25 100 SER A N 1
ATOM 846 C CA . SER A 1 100 ? -6.260 8.237 38.941 1.00 93.25 100 SER A CA 1
ATOM 847 C C . SER A 1 100 ? -5.039 7.340 39.120 1.00 93.25 100 SER A C 1
ATOM 849 O O . SER A 1 100 ? -4.219 7.221 38.212 1.00 93.25 100 SER A O 1
ATOM 851 N N . THR A 1 101 ? -4.961 6.645 40.257 1.00 90.56 101 THR A N 1
ATOM 852 C CA . THR A 1 101 ? -3.843 5.757 40.594 1.00 90.56 101 THR A CA 1
ATOM 853 C C . THR A 1 101 ? -3.782 4.537 39.672 1.00 90.56 101 THR A C 1
ATOM 855 O O . THR A 1 101 ? -2.692 4.111 39.301 1.00 90.56 101 THR A O 1
ATOM 858 N N . ILE A 1 102 ? -4.939 3.990 39.284 1.00 90.50 102 ILE A N 1
ATOM 859 C CA . ILE A 1 102 ? -5.025 2.799 38.422 1.00 90.50 102 ILE A CA 1
ATOM 860 C C . ILE A 1 102 ? -4.920 3.191 36.947 1.00 90.50 102 ILE A C 1
ATOM 862 O O . ILE A 1 102 ? -4.135 2.617 36.199 1.00 90.50 102 ILE A O 1
ATOM 866 N N . LEU A 1 103 ? -5.694 4.197 36.530 1.00 89.88 103 LEU A N 1
ATOM 867 C CA . LEU A 1 103 ? -5.804 4.599 35.129 1.00 89.88 103 LEU A CA 1
ATOM 868 C C . LEU A 1 103 ? -4.633 5.476 34.666 1.00 89.88 103 LEU A C 1
ATOM 870 O O . LEU A 1 103 ? -4.469 5.670 33.459 1.00 89.88 103 LEU A O 1
ATOM 874 N N . GLY A 1 104 ? -3.834 6.017 35.589 1.00 90.25 104 GLY A N 1
ATOM 875 C CA . GLY A 1 104 ? -2.739 6.939 35.281 1.00 90.25 104 GLY A CA 1
ATOM 876 C C . GLY A 1 104 ? -3.214 8.258 34.663 1.00 90.25 104 GLY A C 1
ATOM 877 O O . GLY A 1 104 ? -2.493 8.853 33.868 1.00 90.25 104 GLY A O 1
ATOM 878 N N . ILE A 1 105 ? -4.444 8.678 34.974 1.00 91.88 105 ILE A N 1
ATOM 879 C CA . ILE A 1 105 ? -5.053 9.938 34.522 1.00 91.88 105 ILE A CA 1
ATOM 880 C C . ILE A 1 105 ? -5.035 10.913 35.698 1.00 91.88 105 ILE A C 1
ATOM 882 O O . ILE A 1 105 ? -5.286 10.503 36.828 1.00 91.88 105 ILE A O 1
ATOM 886 N N . GLU A 1 106 ? -4.773 12.194 35.446 1.00 94.81 106 GLU A N 1
ATOM 887 C CA . GLU A 1 106 ? -4.764 13.220 36.494 1.00 94.81 106 GLU A CA 1
ATOM 888 C C . GLU A 1 106 ? -6.104 13.290 37.244 1.00 94.81 106 GLU A C 1
ATOM 890 O O . GLU A 1 106 ? -7.188 13.217 36.648 1.00 94.81 106 GLU A O 1
ATOM 895 N N . LYS A 1 107 ? -6.032 13.453 38.573 1.00 94.25 107 LYS A N 1
ATOM 896 C CA . LYS A 1 107 ? -7.216 13.463 39.447 1.00 94.25 107 LYS A CA 1
ATOM 897 C C . LYS A 1 107 ? -8.197 14.557 39.032 1.00 94.25 107 LYS A C 1
ATOM 899 O O . LYS A 1 107 ? -9.394 14.282 38.956 1.00 94.25 107 LYS A O 1
ATOM 904 N N . GLU A 1 108 ? -7.714 15.767 38.737 1.00 93.81 108 GLU A N 1
ATOM 905 C CA . GLU A 1 108 ? -8.595 16.876 38.362 1.00 93.81 108 GLU A CA 1
ATOM 906 C C . GLU A 1 108 ? -9.383 16.582 37.078 1.00 93.81 108 GLU A C 1
ATOM 908 O O . GLU A 1 108 ? -10.550 16.960 36.972 1.00 93.81 108 GLU A O 1
ATOM 913 N N . GLU A 1 109 ? -8.787 15.877 36.110 1.00 93.25 109 GLU A N 1
ATOM 914 C CA . GLU A 1 109 ? -9.469 15.523 34.862 1.00 93.25 109 GLU A CA 1
ATOM 915 C C . GLU A 1 109 ? -10.613 14.529 35.110 1.00 93.25 109 GLU A C 1
ATOM 917 O O . GLU A 1 109 ? -11.720 14.698 34.588 1.00 93.25 109 GLU A O 1
ATOM 922 N N . LEU A 1 110 ? -10.363 13.502 35.926 1.00 92.75 110 LEU A N 1
ATOM 923 C CA . LEU A 1 110 ? -11.383 12.521 36.291 1.00 92.75 110 LEU A CA 1
ATOM 924 C C . LEU A 1 110 ? -12.490 13.152 37.136 1.00 92.75 110 LEU A C 1
ATOM 926 O O . LEU A 1 110 ? -13.665 12.897 36.883 1.00 92.7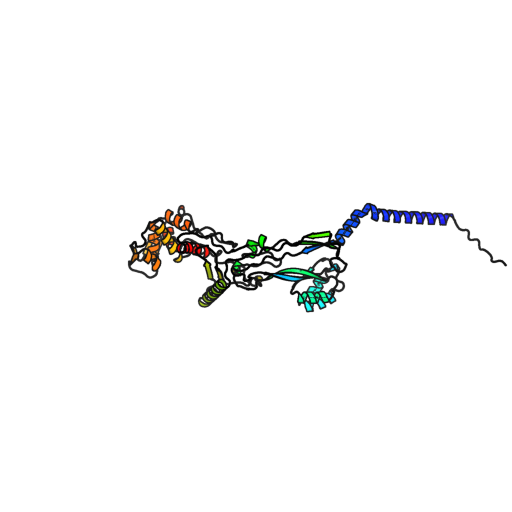5 110 LEU A O 1
ATOM 930 N N . GLU A 1 111 ? -12.144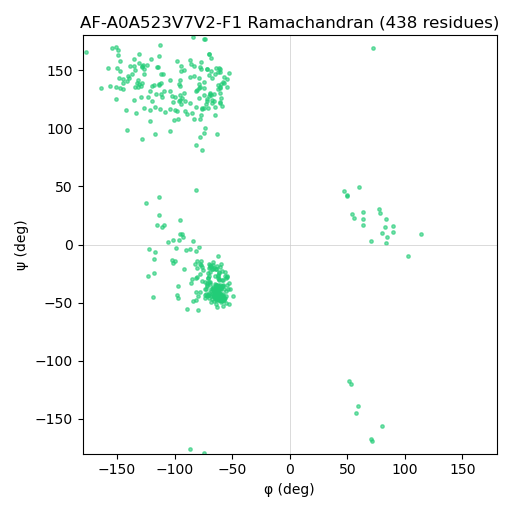 14.009 38.095 1.00 93.38 111 GLU A N 1
ATOM 931 C CA . GLU A 1 111 ? -13.120 14.675 38.960 1.00 93.38 111 GLU A CA 1
ATOM 932 C C . GLU A 1 111 ? -14.070 15.574 38.155 1.00 93.38 111 GLU A C 1
ATOM 934 O O . GLU A 1 111 ? -15.279 15.551 38.389 1.00 93.38 111 GLU A O 1
ATOM 939 N N . LEU A 1 112 ? -13.561 16.284 37.140 1.00 92.75 112 LEU A N 1
ATOM 940 C CA . LEU A 1 112 ? -14.390 17.059 36.211 1.00 92.75 112 LEU A CA 1
ATOM 941 C C . LEU A 1 112 ? -15.364 16.171 35.425 1.00 92.75 112 LEU A C 1
ATOM 943 O O . LEU A 1 112 ? -16.547 16.497 35.329 1.00 92.75 112 LEU A O 1
ATOM 947 N N . LYS A 1 113 ? -14.889 15.039 34.889 1.00 91.50 113 LYS A N 1
ATOM 948 C CA . LYS A 1 113 ? -15.727 14.084 34.141 1.00 91.50 113 LYS A CA 1
ATOM 949 C C . LYS A 1 113 ? -16.808 13.449 35.022 1.00 91.50 113 LYS A C 1
ATOM 951 O O . LYS A 1 113 ? -17.938 13.283 34.573 1.00 91.50 113 LYS A O 1
ATOM 956 N N . LEU A 1 114 ? -16.467 13.089 36.259 1.00 91.94 114 LEU A N 1
ATOM 957 C CA . LEU A 1 114 ? -17.359 12.405 37.203 1.00 91.94 114 LEU A CA 1
ATOM 958 C C . LEU A 1 114 ? -18.338 13.357 37.911 1.00 91.94 114 LEU A C 1
ATOM 960 O O . LEU A 1 114 ? -19.423 12.938 38.319 1.00 91.94 114 LEU A O 1
ATOM 964 N N . GLY A 1 115 ? -17.960 14.626 38.081 1.00 89.88 115 GLY A N 1
ATOM 965 C CA . GLY A 1 115 ? -18.757 15.639 38.771 1.00 89.88 115 GLY A CA 1
ATOM 966 C C . GLY A 1 115 ? -19.870 16.262 37.926 1.00 89.88 115 GLY A C 1
ATOM 967 O O . GLY A 1 115 ? -20.828 16.797 38.488 1.00 89.88 115 GLY A O 1
ATOM 968 N N . ASP A 1 116 ? -19.783 16.184 36.596 1.00 90.00 116 ASP A N 1
ATOM 969 C CA . ASP A 1 116 ? -20.766 16.785 35.693 1.00 90.00 116 ASP A CA 1
ATOM 970 C C . ASP A 1 116 ? -22.048 15.940 35.582 1.00 90.00 116 ASP A C 1
ATOM 972 O O . ASP A 1 116 ? -22.177 15.048 34.746 1.00 90.00 116 ASP A O 1
ATOM 976 N N . LYS A 1 117 ? -23.034 16.249 36.431 1.00 85.69 117 LYS A N 1
ATOM 977 C CA . LYS A 1 117 ? -24.333 15.553 36.497 1.00 85.69 117 LYS A CA 1
ATOM 978 C C . LYS A 1 117 ? -25.216 15.732 35.260 1.00 85.69 117 LYS A C 1
ATOM 980 O O . LYS A 1 117 ? -26.185 14.983 35.100 1.00 85.69 117 LYS A O 1
ATOM 985 N N . GLU A 1 118 ? -24.915 16.692 34.388 1.00 85.25 118 GLU A N 1
ATOM 986 C CA . GLU A 1 118 ? -25.655 16.847 33.134 1.00 85.25 118 GLU A CA 1
ATOM 987 C C . GLU A 1 118 ? -25.334 15.689 32.177 1.00 85.25 118 GLU A C 1
ATOM 989 O O . GLU A 1 118 ? -26.220 15.204 31.459 1.00 85.25 118 GLU A O 1
ATOM 994 N N . LEU A 1 119 ? -24.104 15.168 32.242 1.00 78.06 119 LEU A N 1
ATOM 995 C CA . LEU A 1 119 ? -23.649 14.021 31.466 1.00 78.06 119 LEU A CA 1
ATOM 996 C C . LEU A 1 119 ? -24.292 12.726 31.989 1.00 78.06 119 LEU A C 1
ATOM 998 O O . LEU A 1 119 ? -24.175 12.365 33.156 1.00 78.06 119 LEU A O 1
ATOM 1002 N N . GLY A 1 120 ? -24.982 12.001 31.105 1.00 75.44 120 GLY A N 1
ATOM 1003 C CA . GLY A 1 120 ? -25.488 10.649 31.387 1.00 75.44 120 GLY A CA 1
ATOM 1004 C C . GLY A 1 120 ? -24.502 9.531 31.028 1.00 75.44 120 GLY A C 1
ATOM 1005 O O . GLY A 1 120 ? -24.800 8.365 31.257 1.00 75.44 120 GLY A O 1
ATOM 1006 N N . PHE A 1 121 ? -23.365 9.876 30.418 1.00 83.81 121 PHE A N 1
ATOM 1007 C CA . PHE A 1 121 ? -22.342 8.940 29.960 1.00 83.81 121 PHE A CA 1
ATOM 1008 C C . PHE A 1 121 ? -21.032 9.687 29.687 1.00 83.81 121 PHE A C 1
ATOM 1010 O O . PHE A 1 121 ? -21.045 10.724 29.018 1.00 83.81 121 PHE A O 1
ATOM 1017 N N . VAL A 1 122 ? -19.905 9.148 30.149 1.00 89.31 122 VAL A N 1
ATOM 1018 C CA . VAL A 1 122 ? -18.568 9.664 29.831 1.00 89.31 122 VAL A CA 1
ATOM 1019 C C . VAL A 1 122 ? -17.542 8.533 29.782 1.00 89.31 122 VAL A C 1
ATOM 1021 O O . VAL A 1 122 ? -17.500 7.683 30.668 1.00 89.31 122 VAL A O 1
ATOM 1024 N N . TYR A 1 123 ? -16.688 8.520 28.757 1.00 90.06 123 TYR A N 1
ATOM 1025 C CA . TYR A 1 123 ? -15.531 7.624 28.727 1.00 90.06 123 TYR A CA 1
ATOM 1026 C C . TYR A 1 123 ? -14.448 8.136 29.677 1.00 90.06 123 TYR A C 1
ATOM 1028 O O . TYR A 1 123 ? -14.029 9.292 29.580 1.00 90.06 123 TYR A O 1
ATOM 1036 N N . LEU A 1 124 ? -13.963 7.264 30.560 1.00 91.81 124 LEU A N 1
ATOM 1037 C CA . LEU A 1 124 ? -12.828 7.572 31.427 1.00 91.81 124 LEU A CA 1
ATOM 1038 C C . LEU A 1 124 ? -11.526 7.188 30.733 1.00 91.81 124 LEU A C 1
ATOM 1040 O O . LEU A 1 124 ? -10.673 8.044 30.512 1.00 91.81 124 LEU A O 1
ATOM 1044 N N . LYS A 1 125 ? -11.423 5.922 30.319 1.00 90.50 125 LYS A N 1
ATOM 1045 C CA . LYS A 1 125 ? -10.286 5.385 29.570 1.00 90.50 125 LYS A CA 1
ATOM 1046 C C . LYS A 1 125 ? -10.768 4.244 28.680 1.00 90.50 125 LYS A C 1
ATOM 1048 O O . LYS A 1 125 ? -11.415 3.311 29.154 1.00 90.50 125 LYS A O 1
ATOM 1053 N N . ARG A 1 126 ? -10.499 4.342 27.379 1.00 89.12 126 ARG A N 1
ATOM 1054 C CA . ARG A 1 126 ? -10.871 3.311 26.400 1.00 89.12 126 ARG A CA 1
ATOM 1055 C C . ARG A 1 126 ? -9.704 2.360 26.179 1.00 89.12 126 ARG A C 1
ATOM 1057 O O . ARG A 1 126 ? -8.560 2.805 26.262 1.00 89.12 126 ARG A O 1
ATOM 1064 N N . LYS A 1 127 ? -10.003 1.117 25.789 1.00 84.12 127 LYS A N 1
ATOM 1065 C CA . LYS A 1 127 ? -9.014 0.207 25.188 1.00 84.12 127 LYS A CA 1
ATOM 1066 C C . LYS A 1 127 ? -7.816 -0.085 26.106 1.00 84.12 127 LYS A C 1
ATOM 1068 O O . LYS A 1 127 ? -6.656 0.074 25.729 1.00 84.12 127 LYS A O 1
ATOM 1073 N N . ILE A 1 128 ? -8.129 -0.455 27.349 1.00 85.94 128 ILE A N 1
ATOM 1074 C CA . ILE A 1 128 ? -7.156 -0.869 28.362 1.00 85.94 128 ILE A CA 1
ATOM 1075 C C . ILE A 1 128 ? -7.049 -2.391 28.448 1.00 85.94 128 ILE A C 1
ATOM 1077 O O . ILE A 1 128 ? -7.969 -3.126 28.066 1.00 85.94 128 ILE A O 1
ATOM 1081 N N . ALA A 1 129 ? -5.913 -2.850 28.973 1.00 84.25 129 ALA A N 1
ATOM 1082 C CA . ALA A 1 129 ? -5.660 -4.258 29.234 1.00 84.25 129 ALA A CA 1
ATOM 1083 C C . ALA A 1 129 ? -6.687 -4.826 30.229 1.00 84.25 129 ALA A C 1
ATOM 1085 O O . ALA A 1 129 ? -7.224 -4.110 31.081 1.00 84.25 129 ALA A O 1
ATOM 1086 N N . ALA A 1 130 ? -6.965 -6.125 30.118 1.00 83.50 130 ALA A N 1
ATOM 1087 C CA . ALA A 1 130 ? -7.958 -6.781 30.963 1.00 83.50 130 ALA A CA 1
ATOM 1088 C C . ALA A 1 130 ? -7.570 -6.719 32.449 1.00 83.50 130 ALA A C 1
ATOM 1090 O O . ALA A 1 130 ? -8.440 -6.532 33.293 1.00 83.50 130 ALA A O 1
ATOM 1091 N N . GLU A 1 131 ? -6.275 -6.797 32.758 1.00 85.75 131 GLU A N 1
ATOM 1092 C CA . GLU A 1 131 ? -5.748 -6.746 34.120 1.00 85.75 131 GLU A CA 1
ATOM 1093 C C . GLU A 1 131 ? -6.044 -5.399 34.799 1.00 85.75 131 GLU A C 1
ATOM 1095 O O . GLU A 1 131 ? -6.534 -5.372 35.926 1.00 85.75 131 GLU A O 1
ATOM 1100 N N . GLU A 1 132 ? -5.818 -4.283 34.097 1.00 86.88 132 GLU A N 1
ATOM 1101 C CA . GLU A 1 132 ? -6.097 -2.928 34.602 1.00 86.88 132 GLU A CA 1
ATOM 1102 C C . GLU A 1 132 ? -7.607 -2.728 34.826 1.00 86.88 132 GLU A C 1
ATOM 1104 O O . GLU A 1 132 ? -8.039 -2.185 35.843 1.00 86.88 132 GLU A O 1
ATOM 1109 N N . ALA A 1 133 ? -8.437 -3.238 33.912 1.00 86.81 133 ALA A N 1
ATOM 1110 C CA . ALA A 1 133 ? -9.888 -3.192 34.059 1.00 86.81 133 ALA A CA 1
ATOM 1111 C C . ALA A 1 133 ? -10.397 -4.052 35.227 1.00 86.81 133 ALA A C 1
ATOM 1113 O O . ALA A 1 133 ? -11.333 -3.654 35.919 1.00 86.81 133 ALA A O 1
ATOM 1114 N N . GLU A 1 134 ? -9.784 -5.210 35.482 1.00 87.31 134 GLU A N 1
ATOM 1115 C CA . GLU A 1 134 ? -10.114 -6.048 36.637 1.00 87.31 134 GLU A CA 1
ATOM 1116 C C . GLU A 1 134 ? -9.784 -5.367 37.969 1.00 87.31 134 GLU A C 1
ATOM 1118 O O . GLU A 1 134 ? -10.506 -5.561 38.947 1.00 87.31 134 GLU A O 1
ATOM 1123 N N . GLU A 1 135 ? -8.718 -4.565 38.038 1.00 89.50 135 GLU A N 1
ATOM 1124 C CA . GLU A 1 135 ? -8.421 -3.764 39.230 1.00 89.50 135 GLU A CA 1
ATOM 1125 C C . GLU A 1 135 ? -9.503 -2.717 39.493 1.00 89.50 135 GLU A C 1
ATOM 1127 O O . GLU A 1 135 ? -9.964 -2.600 40.628 1.00 89.50 135 GLU A O 1
ATOM 1132 N N . VAL A 1 136 ? -9.983 -2.036 38.447 1.00 89.00 136 VAL A N 1
ATOM 1133 C CA . VAL A 1 136 ? -11.121 -1.110 38.560 1.00 89.00 136 VAL A CA 1
ATOM 1134 C C . VAL A 1 136 ? -12.393 -1.846 38.986 1.00 89.00 136 VAL A C 1
ATOM 1136 O O . VAL A 1 136 ? -13.108 -1.373 39.869 1.00 89.00 136 VAL A O 1
ATOM 1139 N N . ALA A 1 137 ? -12.659 -3.025 38.417 1.00 86.56 137 ALA A N 1
ATOM 1140 C CA . ALA A 1 137 ? -13.837 -3.829 38.746 1.00 86.56 137 ALA A CA 1
ATOM 1141 C C . ALA A 1 137 ? -13.885 -4.221 40.233 1.00 86.56 137 ALA A C 1
ATOM 1143 O O . ALA A 1 137 ? -14.954 -4.230 40.839 1.00 86.56 137 ALA A O 1
ATOM 1144 N N . LYS A 1 138 ? -12.727 -4.518 40.841 1.00 90.00 138 LYS A N 1
ATOM 1145 C CA . LYS A 1 138 ? -12.619 -4.912 42.259 1.00 90.00 138 LYS A CA 1
ATOM 1146 C C . LYS A 1 138 ? -12.996 -3.801 43.237 1.00 90.00 138 LYS A C 1
ATOM 1148 O O . LYS A 1 138 ? -13.276 -4.105 44.394 1.00 90.00 138 LYS A O 1
ATOM 1153 N N . LEU A 1 139 ? -12.973 -2.540 42.807 1.00 87.62 139 LEU A N 1
ATOM 1154 C CA . LEU A 1 139 ? -13.303 -1.401 43.662 1.00 87.62 139 LEU A CA 1
ATOM 1155 C C . LEU A 1 139 ? -14.810 -1.218 43.874 1.00 87.62 139 LEU A C 1
ATOM 1157 O O . LEU A 1 139 ? -15.187 -0.502 44.799 1.00 87.62 139 LEU A O 1
ATOM 1161 N N . ASP A 1 140 ? -15.648 -1.835 43.030 1.00 85.81 140 ASP A N 1
ATOM 1162 C CA . ASP A 1 140 ? -17.116 -1.771 43.108 1.00 85.81 140 ASP A CA 1
ATOM 1163 C C . ASP A 1 140 ? -17.649 -0.325 43.226 1.00 85.81 140 ASP A C 1
ATOM 1165 O O . ASP A 1 140 ? -18.512 0.011 44.041 1.00 85.81 140 ASP A O 1
ATOM 1169 N N . LEU A 1 141 ? -17.063 0.585 42.436 1.00 86.94 141 LEU A N 1
ATOM 1170 C CA . LEU A 1 141 ? -17.416 2.001 42.465 1.00 86.94 141 LEU A CA 1
ATOM 1171 C C . LEU A 1 141 ? -18.744 2.237 41.745 1.00 86.94 141 LEU A C 1
ATOM 1173 O O . LEU A 1 141 ? -18.859 2.069 40.533 1.00 86.94 141 LEU A O 1
ATOM 1177 N N . HIS A 1 142 ? -19.743 2.705 42.489 1.00 84.56 142 HIS A N 1
ATOM 1178 C CA . HIS A 1 142 ? -21.050 3.015 41.921 1.00 84.56 142 HIS A CA 1
ATOM 1179 C C . HIS A 1 142 ? -20.972 4.133 40.869 1.00 84.56 142 HIS A C 1
ATOM 1181 O O . HIS A 1 142 ? -20.347 5.172 41.107 1.00 84.56 142 HIS A O 1
ATOM 1187 N N . GLY A 1 143 ? -21.632 3.921 39.727 1.00 83.00 143 GLY A N 1
ATOM 1188 C CA . GLY A 1 143 ? -21.598 4.821 38.573 1.00 83.00 143 GLY A CA 1
ATOM 1189 C C . GLY A 1 143 ? -20.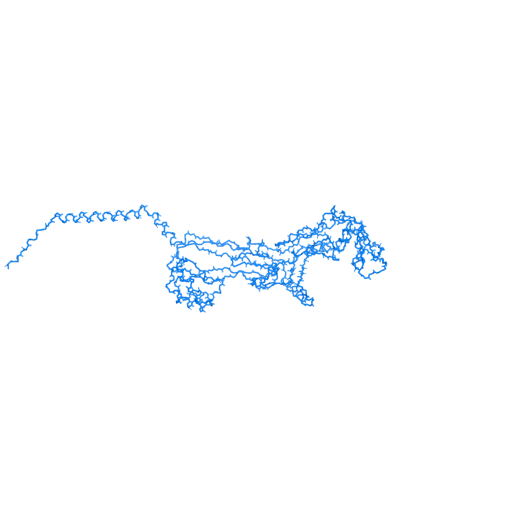399 4.612 37.643 1.00 83.00 143 GLY A C 1
ATOM 1190 O O . GLY A 1 143 ? -20.295 5.339 36.658 1.00 83.00 143 GLY A O 1
ATOM 1191 N N . ILE A 1 144 ? -19.518 3.642 37.923 1.00 88.38 144 ILE A N 1
ATOM 1192 C CA . ILE A 1 144 ? -18.386 3.255 37.072 1.00 88.38 144 ILE A CA 1
ATOM 1193 C C . ILE A 1 144 ? -18.664 1.886 36.461 1.00 88.38 144 ILE A C 1
ATOM 1195 O O . ILE A 1 144 ? -19.038 0.942 37.150 1.00 88.38 144 ILE A O 1
ATOM 1199 N N . TYR A 1 145 ? -18.450 1.776 35.158 1.00 85.38 145 TYR A N 1
ATOM 1200 C CA . TYR A 1 145 ? -18.819 0.613 34.373 1.00 85.38 145 TYR A CA 1
ATOM 1201 C C . TYR A 1 145 ? -17.704 0.203 33.425 1.00 85.38 145 TYR A C 1
ATOM 1203 O O . TYR A 1 145 ? -16.891 1.017 32.979 1.00 85.38 145 TYR A O 1
ATOM 1211 N N . ILE A 1 146 ? -17.704 -1.082 33.086 1.00 85.88 146 ILE A N 1
ATOM 1212 C CA . ILE A 1 146 ? -16.745 -1.686 32.170 1.00 85.88 146 ILE A CA 1
ATOM 1213 C C . ILE A 1 146 ? -17.523 -2.291 31.012 1.00 85.88 146 ILE A C 1
ATOM 1215 O O . ILE A 1 146 ? -18.507 -2.999 31.219 1.00 85.88 146 ILE A O 1
ATOM 1219 N N . GLN A 1 147 ? -17.083 -2.011 29.793 1.00 82.88 147 GLN A N 1
ATOM 1220 C CA . GLN A 1 147 ? -17.590 -2.666 28.593 1.00 82.88 147 GLN A CA 1
ATOM 1221 C C . GLN A 1 147 ? -16.445 -3.260 27.784 1.00 82.88 147 GLN A C 1
ATOM 1223 O O . GLN A 1 147 ? -15.328 -2.739 27.789 1.00 82.88 147 GLN A O 1
ATOM 1228 N N . ASP A 1 148 ? -16.748 -4.332 27.064 1.00 82.94 148 ASP A N 1
ATOM 1229 C CA . ASP A 1 148 ? -15.815 -4.935 26.121 1.00 82.94 148 ASP A CA 1
ATOM 1230 C C . ASP A 1 148 ? -15.730 -4.060 24.878 1.00 82.94 148 ASP A C 1
ATOM 1232 O O . ASP A 1 148 ? -16.738 -3.542 24.399 1.00 82.94 148 ASP A O 1
ATOM 1236 N N . GLU A 1 149 ? -14.525 -3.897 24.351 1.00 84.44 149 GLU A N 1
ATOM 1237 C CA . GLU A 1 149 ? -14.285 -3.189 23.106 1.00 84.44 149 GLU A CA 1
ATOM 1238 C C . GLU A 1 149 ? -13.203 -3.913 22.304 1.00 84.44 149 GLU A C 1
ATOM 1240 O O . GLU A 1 149 ? -12.259 -4.481 22.849 1.00 84.44 149 GLU A O 1
ATOM 1245 N N . THR A 1 150 ? -13.321 -3.909 20.980 1.00 84.50 150 THR A N 1
ATOM 1246 C CA . THR A 1 150 ? -12.310 -4.514 20.112 1.00 84.50 150 THR A CA 1
ATOM 1247 C C . THR A 1 150 ? -11.274 -3.478 19.697 1.00 84.50 150 THR A C 1
ATOM 1249 O O . THR A 1 150 ? -11.613 -2.411 19.166 1.00 84.50 150 THR A O 1
ATOM 1252 N N . LYS A 1 151 ? -9.995 -3.813 19.853 1.00 88.25 151 LYS A N 1
ATOM 1253 C CA . LYS A 1 151 ? -8.885 -3.043 19.290 1.00 88.25 151 LYS A CA 1
ATOM 1254 C C . LYS A 1 151 ? -8.194 -3.832 18.196 1.00 88.25 151 LYS A C 1
ATOM 1256 O O . LYS A 1 151 ? -7.974 -5.035 18.318 1.00 88.25 151 LYS A O 1
ATOM 1261 N N . ARG A 1 152 ? -7.842 -3.133 17.122 1.00 94.50 152 ARG A N 1
ATOM 1262 C CA . ARG A 1 152 ? -6.998 -3.677 16.070 1.00 94.50 152 ARG A CA 1
ATOM 1263 C C . ARG A 1 152 ? -5.534 -3.593 16.479 1.00 94.50 152 ARG A C 1
ATOM 1265 O O . ARG A 1 152 ? -5.094 -2.544 16.940 1.00 94.50 152 ARG A O 1
ATOM 1272 N N . TYR A 1 153 ? -4.812 -4.691 16.315 1.00 95.50 153 TYR A N 1
ATOM 1273 C CA . TYR A 1 153 ? -3.404 -4.815 16.661 1.00 95.50 153 TYR A CA 1
ATOM 1274 C C . TYR A 1 153 ? -2.634 -5.445 15.501 1.00 95.50 153 TYR A C 1
ATOM 1276 O O . TYR A 1 153 ? -3.142 -6.365 14.856 1.00 95.50 153 TYR A O 1
ATOM 1284 N N . TYR A 1 154 ? -1.416 -4.964 15.256 1.00 97.75 154 TYR A N 1
ATOM 1285 C CA . TYR A 1 154 ? -0.559 -5.394 14.150 1.00 97.75 154 TYR A CA 1
ATOM 1286 C C . TYR A 1 154 ? 0.713 -6.037 14.720 1.00 97.75 154 TYR A C 1
ATOM 1288 O O . TYR A 1 154 ? 1.655 -5.317 15.062 1.00 97.75 154 TYR A O 1
ATOM 1296 N N . PRO A 1 155 ? 0.766 -7.380 14.857 1.00 97.50 155 PRO A N 1
ATOM 1297 C CA . PRO A 1 155 ? 1.867 -8.069 15.539 1.00 97.50 155 PRO A CA 1
ATOM 1298 C C . PRO A 1 155 ? 3.241 -7.869 14.890 1.00 97.50 155 PRO A C 1
ATOM 1300 O O . PRO A 1 155 ? 4.262 -8.008 15.558 1.00 97.50 155 PRO A O 1
ATOM 1303 N N . GLN A 1 156 ? 3.267 -7.553 13.591 1.00 96.88 156 GLN A N 1
ATOM 1304 C CA . GLN A 1 156 ? 4.500 -7.355 12.826 1.00 96.88 156 GLN A CA 1
ATOM 1305 C C . GLN A 1 156 ? 4.969 -5.890 12.776 1.00 96.88 156 GLN A C 1
ATOM 1307 O O . GLN A 1 156 ? 5.940 -5.587 12.083 1.00 96.88 156 GLN A O 1
ATOM 1312 N N . ASN A 1 157 ? 4.318 -4.987 13.521 1.00 96.31 157 ASN A N 1
ATOM 1313 C CA . ASN A 1 157 ? 4.607 -3.549 13.535 1.00 96.31 157 ASN A CA 1
ATOM 1314 C C . ASN A 1 157 ? 4.639 -2.969 12.105 1.00 96.31 157 ASN A C 1
ATOM 1316 O O . ASN A 1 157 ? 3.636 -3.030 11.402 1.00 96.31 157 ASN A O 1
ATOM 1320 N N . GLU A 1 158 ? 5.784 -2.439 11.665 1.00 96.69 158 GLU A N 1
ATOM 1321 C CA . GLU A 1 158 ? 5.961 -1.742 10.382 1.00 96.69 158 GLU A CA 1
ATOM 1322 C C . GLU A 1 158 ? 5.889 -2.656 9.142 1.00 96.69 158 GLU A C 1
ATOM 1324 O O . GLU A 1 158 ? 5.714 -2.159 8.027 1.00 96.69 158 GLU A O 1
ATOM 1329 N N . LEU A 1 159 ? 6.015 -3.980 9.309 1.00 97.94 159 LEU A N 1
ATOM 1330 C CA . LEU A 1 159 ? 6.077 -4.921 8.188 1.00 97.94 159 LEU A CA 1
ATOM 1331 C C . LEU A 1 159 ? 4.802 -4.859 7.335 1.00 97.94 159 LEU A C 1
ATOM 1333 O O . LEU A 1 159 ? 3.701 -5.118 7.824 1.00 97.94 159 LEU A O 1
ATOM 1337 N N . ALA A 1 160 ? 4.961 -4.586 6.038 1.00 97.81 160 ALA A N 1
ATOM 1338 C CA . ALA A 1 160 ? 3.864 -4.436 5.081 1.00 97.81 160 ALA A CA 1
ATOM 1339 C C . ALA A 1 160 ? 2.818 -3.375 5.480 1.00 97.81 160 ALA A C 1
ATOM 1341 O O . ALA A 1 160 ? 1.681 -3.435 5.001 1.00 97.81 160 ALA A O 1
ATOM 1342 N N . ALA A 1 161 ? 3.165 -2.395 6.322 1.00 97.88 161 ALA A N 1
ATOM 1343 C CA . ALA A 1 161 ? 2.205 -1.447 6.888 1.00 97.88 161 ALA A CA 1
ATOM 1344 C C . ALA A 1 161 ? 1.412 -0.664 5.830 1.00 97.88 161 ALA A C 1
ATOM 1346 O O . ALA A 1 161 ? 0.210 -0.469 5.991 1.00 97.88 161 ALA A O 1
ATOM 1347 N N . GLN A 1 162 ? 2.028 -0.257 4.712 1.00 97.38 162 GLN A N 1
ATOM 1348 C CA . GLN A 1 162 ? 1.308 0.442 3.635 1.00 97.38 162 GLN A CA 1
ATOM 1349 C C . GLN A 1 162 ? 0.352 -0.468 2.849 1.00 97.38 162 GLN A C 1
ATOM 1351 O O . GLN A 1 162 ? -0.611 0.021 2.258 1.00 97.38 162 GLN A O 1
ATOM 1356 N N . VAL A 1 163 ? 0.609 -1.781 2.828 1.00 98.12 163 VAL A N 1
ATOM 1357 C CA . VAL A 1 163 ? -0.282 -2.772 2.208 1.00 98.12 163 VAL A CA 1
ATOM 1358 C C . VAL A 1 163 ? -1.436 -3.071 3.155 1.00 98.12 163 VAL A C 1
ATOM 1360 O O . VAL A 1 163 ? -2.592 -2.879 2.791 1.00 98.12 163 VAL A O 1
ATOM 1363 N N . VAL A 1 164 ? -1.130 -3.503 4.381 1.00 98.25 164 VAL A N 1
ATOM 1364 C CA . VAL A 1 164 ? -2.128 -3.868 5.396 1.00 98.25 164 VAL A CA 1
ATOM 1365 C C . VAL A 1 164 ? -2.997 -2.658 5.737 1.00 98.25 164 VAL A C 1
ATOM 1367 O O . VAL A 1 164 ? -4.224 -2.746 5.706 1.00 98.25 164 VAL A O 1
ATOM 1370 N N . GLY A 1 165 ? -2.369 -1.506 5.955 1.00 97.69 165 GLY A N 1
ATOM 1371 C CA . GLY A 1 165 ? -3.017 -0.281 6.391 1.00 97.69 165 GLY A CA 1
ATOM 1372 C C . GLY A 1 165 ? -3.274 -0.268 7.892 1.00 97.69 165 GLY A C 1
ATOM 1373 O O . GLY A 1 165 ? -2.587 -0.933 8.664 1.00 97.69 165 GLY A O 1
ATOM 1374 N N . PHE A 1 166 ? -4.256 0.529 8.309 1.00 97.50 166 PHE A N 1
ATOM 1375 C CA . PHE A 1 166 ? -4.629 0.638 9.714 1.00 97.50 166 PHE A CA 1
ATOM 1376 C C . PHE A 1 166 ? -6.111 0.981 9.908 1.00 97.50 166 PHE A C 1
ATOM 1378 O O . PHE A 1 166 ? -6.820 1.351 8.965 1.00 97.50 166 PHE A O 1
ATOM 1385 N N . THR A 1 167 ? -6.574 0.893 11.154 1.00 96.44 167 THR A N 1
ATOM 1386 C CA . THR A 1 167 ? -7.929 1.254 11.587 1.00 96.44 167 THR A CA 1
ATOM 1387 C C . THR A 1 167 ? -7.905 2.432 12.554 1.00 96.44 167 THR A C 1
ATOM 1389 O O . THR A 1 167 ? -6.961 2.590 13.328 1.00 96.44 167 THR A O 1
ATOM 1392 N N . GLY A 1 168 ? -8.985 3.207 12.585 1.00 91.81 168 GLY A N 1
ATOM 1393 C CA . GLY A 1 168 ? -9.185 4.272 13.562 1.00 91.81 168 GLY A CA 1
ATOM 1394 C C . GLY A 1 168 ? -9.536 3.768 14.965 1.00 91.81 168 GLY A C 1
ATOM 1395 O O . GLY A 1 168 ? -9.684 2.569 15.224 1.00 91.81 168 GLY A O 1
ATOM 1396 N N . THR A 1 169 ? -9.739 4.716 15.882 1.00 84.25 169 THR A N 1
ATOM 1397 C CA . THR A 1 169 ? -10.149 4.440 17.268 1.00 84.25 169 THR A CA 1
ATOM 1398 C C . THR A 1 169 ? -11.459 3.659 17.345 1.00 84.25 169 THR A C 1
ATOM 1400 O O . THR A 1 169 ? -11.608 2.828 18.231 1.00 84.25 169 THR A O 1
ATOM 1403 N N . ASP A 1 170 ? -12.370 3.828 16.389 1.00 84.50 170 ASP A N 1
ATOM 1404 C CA . ASP A 1 170 ? -13.649 3.108 16.359 1.00 84.50 170 ASP A CA 1
ATOM 1405 C C . ASP A 1 170 ? -13.609 1.845 15.476 1.00 84.50 170 ASP A C 1
ATOM 1407 O O . ASP A 1 170 ? -14.646 1.338 15.052 1.00 84.50 170 ASP A O 1
ATOM 1411 N N . ASN A 1 171 ? -12.404 1.316 15.216 1.00 87.31 171 ASN A N 1
ATOM 1412 C CA . ASN A 1 171 ? -12.154 0.059 14.496 1.00 87.31 171 ASN A CA 1
ATOM 1413 C C . ASN A 1 171 ? -12.610 0.053 13.019 1.00 87.31 171 ASN A C 1
ATOM 1415 O O . ASN A 1 171 ? -12.727 -1.004 12.396 1.00 87.31 171 ASN A O 1
ATOM 1419 N N . ASN A 1 172 ? -12.853 1.234 12.449 1.00 92.50 172 ASN A N 1
ATOM 1420 C CA . ASN A 1 172 ? -13.082 1.432 11.023 1.00 92.50 172 ASN A CA 1
ATOM 1421 C C . ASN A 1 172 ? -11.743 1.47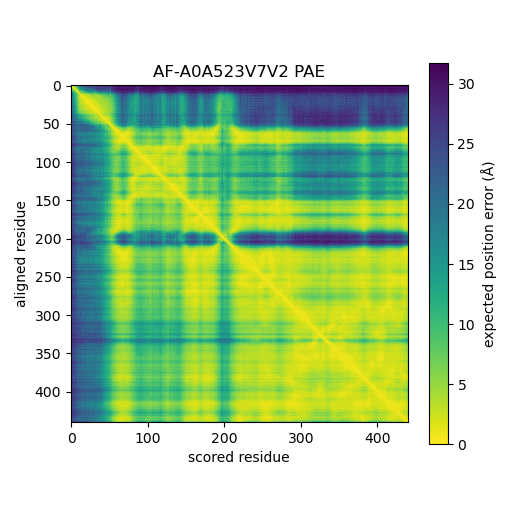1 10.277 1.00 92.50 172 ASN A C 1
ATOM 1423 O O . ASN A 1 172 ? -10.830 2.183 10.697 1.00 92.50 172 ASN A O 1
ATOM 1427 N N . GLY A 1 173 ? -11.624 0.738 9.172 1.00 96.00 173 GLY A N 1
ATOM 1428 C CA . GLY A 1 173 ? -10.471 0.819 8.280 1.00 96.00 173 GLY A CA 1
ATOM 1429 C C . GLY A 1 173 ? -10.270 2.241 7.760 1.00 96.00 173 GLY A C 1
ATOM 1430 O O . GLY A 1 173 ? -11.237 2.943 7.466 1.00 96.00 173 GLY A O 1
ATOM 1431 N N . LEU A 1 174 ? -9.014 2.676 7.682 1.00 95.56 174 LEU A N 1
ATOM 1432 C CA . LEU A 1 174 ? -8.635 4.014 7.214 1.00 95.56 174 LEU A CA 1
ATOM 1433 C C . LEU A 1 174 ? -7.672 3.976 6.026 1.00 95.56 174 LEU A C 1
ATOM 1435 O O . LEU A 1 174 ? -7.667 4.908 5.223 1.00 95.56 174 LEU A O 1
ATOM 1439 N N . TYR A 1 175 ? -6.877 2.912 5.894 1.00 96.25 175 TYR A N 1
ATOM 1440 C CA . TYR A 1 175 ? -5.900 2.778 4.816 1.00 96.25 175 TYR A CA 1
ATOM 1441 C C . TYR A 1 175 ? -5.676 1.319 4.403 1.00 96.25 175 TYR A C 1
ATOM 1443 O O . TYR A 1 175 ? -6.125 0.416 5.102 1.00 96.25 175 TYR A O 1
ATOM 1451 N N . GLY A 1 176 ? -5.003 1.092 3.270 1.00 97.12 176 GLY A N 1
ATOM 1452 C CA . GLY A 1 176 ? -4.587 -0.237 2.801 1.00 97.12 176 GLY A CA 1
ATOM 1453 C C . GLY A 1 176 ? -5.731 -1.243 2.620 1.00 97.12 176 GLY A C 1
ATOM 1454 O O . GLY A 1 176 ? -6.849 -0.888 2.234 1.00 97.12 176 GLY A O 1
ATOM 1455 N N . ILE A 1 177 ? -5.446 -2.510 2.917 1.00 98.19 177 ILE A N 1
ATOM 1456 C CA . ILE A 1 177 ? -6.428 -3.602 2.932 1.00 98.19 177 ILE A CA 1
ATOM 1457 C C . ILE A 1 177 ? -7.545 -3.339 3.944 1.00 98.19 177 ILE A C 1
ATOM 1459 O O . ILE A 1 177 ? -8.702 -3.654 3.657 1.00 98.19 177 ILE A O 1
ATOM 1463 N N . GLU A 1 178 ? -7.237 -2.704 5.080 1.00 98.06 178 GLU A N 1
ATOM 1464 C CA . GLU A 1 178 ? -8.233 -2.401 6.112 1.00 98.06 178 GLU A CA 1
ATOM 1465 C C . GLU A 1 178 ? -9.409 -1.570 5.575 1.00 98.06 178 GLU A C 1
ATOM 1467 O O . GLU A 1 178 ? -10.562 -1.907 5.843 1.00 98.06 178 GLU A O 1
ATOM 1472 N N . ILE A 1 179 ? -9.157 -0.507 4.799 1.00 97.06 179 ILE A N 1
ATOM 1473 C CA . ILE A 1 179 ? -10.250 0.274 4.190 1.00 97.06 179 ILE A CA 1
ATOM 1474 C C . ILE A 1 179 ? -10.840 -0.424 2.961 1.00 97.06 179 ILE A C 1
ATOM 1476 O O . ILE A 1 179 ? -12.060 -0.431 2.793 1.00 97.06 179 ILE A O 1
ATOM 1480 N N . GLN A 1 180 ? -10.001 -1.029 2.115 1.00 97.44 180 GLN A N 1
ATOM 1481 C CA . GLN A 1 180 ? -10.444 -1.651 0.863 1.00 97.44 180 GLN A CA 1
ATOM 1482 C C . GLN A 1 180 ? -11.461 -2.770 1.105 1.00 97.44 180 GLN A C 1
ATOM 1484 O O . GLN A 1 180 ? -12.420 -2.922 0.346 1.00 97.44 180 GLN A O 1
ATOM 1489 N N . TYR A 1 181 ? -11.264 -3.527 2.183 1.00 97.50 181 TYR A N 1
ATOM 1490 C CA . TYR A 1 181 ? -12.093 -4.662 2.559 1.00 97.50 181 TYR A CA 1
ATOM 1491 C C . TYR A 1 181 ? -12.875 -4.431 3.856 1.00 97.50 181 TYR A C 1
ATOM 1493 O O . TYR A 1 181 ? -13.294 -5.391 4.499 1.00 97.50 181 TYR A O 1
ATOM 1501 N N . GLU A 1 182 ? -13.157 -3.172 4.212 1.00 96.94 182 GLU A N 1
ATOM 1502 C CA . GLU A 1 182 ? -13.917 -2.796 5.416 1.00 96.94 182 GLU A CA 1
ATOM 1503 C C . GLU A 1 182 ? -15.230 -3.583 5.552 1.00 96.94 182 GLU A C 1
ATOM 1505 O O . GLU A 1 182 ? -15.530 -4.117 6.616 1.00 96.94 182 GLU A O 1
ATOM 1510 N N . ASN A 1 183 ? -15.987 -3.727 4.461 1.00 95.12 183 ASN A N 1
ATOM 1511 C CA . ASN A 1 183 ? -17.278 -4.428 4.462 1.00 95.12 183 ASN A CA 1
ATOM 1512 C C . ASN A 1 183 ? -17.168 -5.936 4.742 1.00 95.12 183 ASN A C 1
ATOM 1514 O O . ASN A 1 183 ? -18.160 -6.564 5.101 1.00 95.12 183 ASN A O 1
ATOM 1518 N N . ILE A 1 184 ? -15.988 -6.521 4.530 1.00 95.19 184 ILE A N 1
ATOM 1519 C CA . ILE A 1 184 ? -15.718 -7.945 4.745 1.00 95.19 184 ILE A CA 1
ATOM 1520 C C . ILE A 1 184 ? -15.079 -8.150 6.120 1.00 95.19 184 ILE A C 1
ATOM 1522 O O . ILE A 1 184 ? -15.509 -9.015 6.883 1.00 95.19 184 ILE A O 1
ATOM 1526 N N . LEU A 1 185 ? -14.090 -7.317 6.446 1.00 96.75 185 LEU A N 1
ATOM 1527 C CA . LEU A 1 185 ? -13.308 -7.403 7.671 1.00 96.75 185 LEU A CA 1
ATOM 1528 C C . LEU A 1 185 ? -14.101 -6.971 8.904 1.00 96.75 185 LEU A C 1
ATOM 1530 O O . LEU A 1 185 ? -13.916 -7.569 9.952 1.00 96.75 185 LEU A O 1
ATOM 1534 N N . ARG A 1 186 ? -14.961 -5.947 8.837 1.00 93.19 186 ARG A N 1
ATOM 1535 C CA . ARG A 1 186 ? -15.588 -5.350 10.035 1.00 93.19 186 ARG A CA 1
ATOM 1536 C C . ARG A 1 186 ? -16.491 -6.314 10.811 1.00 93.19 186 ARG A C 1
ATOM 1538 O O . ARG A 1 186 ? -16.543 -6.235 12.038 1.00 93.19 186 ARG A O 1
ATOM 1545 N N . GLY A 1 187 ? -17.192 -7.196 10.104 1.00 90.69 187 GLY A N 1
ATOM 1546 C CA . GLY A 1 187 ? -18.309 -7.944 10.675 1.00 90.69 187 GLY A CA 1
ATOM 1547 C C . GLY A 1 187 ? -19.533 -7.057 10.925 1.00 90.69 187 GLY A C 1
ATOM 1548 O O . GLY A 1 187 ? -19.611 -5.915 10.461 1.00 90.69 187 GLY A O 1
ATOM 1549 N N . VAL A 1 188 ? -20.512 -7.603 11.639 1.00 91.06 188 VAL A N 1
ATOM 1550 C CA . VAL A 1 188 ? -21.752 -6.922 12.018 1.00 91.06 188 VAL A CA 1
ATOM 1551 C C . VAL A 1 188 ? -21.928 -7.024 13.524 1.00 91.06 188 VAL A C 1
ATOM 1553 O O . VAL A 1 188 ? -22.099 -8.116 14.066 1.00 91.06 188 VAL A O 1
ATOM 1556 N N . ASP A 1 189 ? -21.930 -5.871 14.187 1.00 88.81 189 ASP A N 1
ATOM 1557 C CA . ASP A 1 189 ? -22.162 -5.789 15.623 1.00 88.81 189 ASP A CA 1
ATOM 1558 C C . ASP A 1 189 ? -23.563 -6.306 15.986 1.00 88.81 189 ASP A C 1
ATOM 1560 O O . ASP A 1 189 ? -24.563 -6.000 15.327 1.00 88.81 189 ASP A O 1
ATOM 1564 N N . GLY A 1 190 ? -23.628 -7.075 17.066 1.00 86.81 190 GLY A N 1
ATOM 1565 C CA . GLY A 1 190 ? -24.862 -7.560 17.659 1.00 86.81 190 GLY A CA 1
ATOM 1566 C C . GLY A 1 190 ? -25.481 -6.535 18.607 1.00 86.81 190 GLY A C 1
ATOM 1567 O O . GLY A 1 190 ? -24.929 -5.464 18.880 1.00 86.81 190 GLY A O 1
ATOM 1568 N N . ARG A 1 191 ? -26.637 -6.886 19.168 1.00 84.56 191 ARG A N 1
ATOM 1569 C CA . ARG A 1 191 ? -27.307 -6.072 20.190 1.00 84.56 191 ARG A CA 1
ATOM 1570 C C . ARG A 1 191 ? -28.017 -6.931 21.218 1.00 84.56 191 ARG A C 1
ATOM 1572 O O . ARG A 1 191 ? -28.697 -7.894 20.869 1.00 84.56 191 ARG A O 1
ATOM 1579 N N . ALA A 1 192 ? -27.920 -6.532 22.475 1.00 79.31 192 ALA A N 1
ATOM 1580 C CA . ALA A 1 192 ? -28.681 -7.104 23.569 1.00 79.31 192 ALA A CA 1
ATOM 1581 C C . ALA A 1 192 ? -29.549 -6.016 24.202 1.00 79.31 192 ALA A C 1
ATOM 1583 O O . ALA A 1 192 ? -29.050 -4.988 24.648 1.00 79.31 192 ALA A O 1
ATOM 1584 N N . ILE A 1 193 ? -30.857 -6.253 24.246 1.00 75.25 193 ILE A N 1
ATOM 1585 C CA . ILE A 1 193 ? -31.820 -5.428 24.968 1.00 75.25 193 ILE A CA 1
ATOM 1586 C C . ILE A 1 193 ? -32.124 -6.155 26.271 1.00 75.25 193 ILE A C 1
ATOM 1588 O O . ILE A 1 193 ? -32.808 -7.187 26.273 1.00 75.25 193 ILE A O 1
ATOM 1592 N N . ALA A 1 194 ? -31.606 -5.618 27.367 1.00 71.44 194 ALA A N 1
ATOM 1593 C CA . ALA A 1 194 ? -31.706 -6.235 28.677 1.00 71.44 194 ALA A CA 1
ATOM 1594 C C . ALA A 1 194 ? -32.102 -5.218 29.747 1.00 71.44 194 ALA A C 1
ATOM 1596 O O . ALA A 1 194 ? -31.807 -4.026 29.642 1.00 71.44 194 ALA A O 1
ATOM 1597 N N . GLU A 1 195 ? -32.794 -5.705 30.776 1.00 69.00 195 GLU A N 1
ATOM 1598 C CA . GLU A 1 195 ? -33.050 -4.910 31.973 1.00 69.00 195 GLU A CA 1
ATOM 1599 C C . GLU A 1 195 ? -31.805 -4.877 32.859 1.00 69.00 195 GLU A C 1
ATOM 1601 O O . GLU A 1 195 ? -31.158 -5.910 33.059 1.00 69.00 195 GLU A O 1
ATOM 1606 N N . LYS A 1 196 ? -31.471 -3.689 33.370 1.00 62.66 196 LYS A N 1
ATOM 1607 C CA . LYS A 1 196 ? -30.348 -3.513 34.294 1.00 62.66 196 LYS A CA 1
ATOM 1608 C C . LYS A 1 196 ? -30.816 -3.564 35.740 1.00 62.66 196 LYS A C 1
ATOM 1610 O O . LYS A 1 196 ? -31.930 -3.141 36.058 1.00 62.66 196 LYS A O 1
ATOM 1615 N N . ASP A 1 197 ? -29.948 -4.037 36.623 1.00 58.09 197 ASP A N 1
ATOM 1616 C CA . ASP A 1 197 ? -30.068 -3.723 38.040 1.00 58.09 197 ASP A CA 1
ATOM 1617 C C . ASP A 1 197 ? -29.622 -2.272 38.320 1.00 58.09 197 ASP A C 1
ATOM 1619 O O . ASP A 1 197 ? -29.173 -1.540 37.436 1.00 58.09 197 ASP A O 1
ATOM 1623 N N . VAL A 1 198 ? -29.752 -1.842 39.576 1.00 50.97 198 VAL A N 1
ATOM 1624 C CA . VAL A 1 198 ? -29.273 -0.528 40.048 1.00 50.97 198 VAL A CA 1
ATOM 1625 C C . VAL A 1 198 ? -27.750 -0.364 39.936 1.00 50.97 198 VAL A C 1
ATOM 1627 O O . VAL A 1 198 ? -27.260 0.740 40.124 1.00 50.97 198 VAL A O 1
ATOM 1630 N N . PHE A 1 199 ? -27.014 -1.433 39.636 1.00 46.84 199 PHE A N 1
ATOM 1631 C CA . PHE A 1 199 ? -25.562 -1.480 39.471 1.00 46.84 199 PHE A CA 1
ATOM 1632 C C . PHE A 1 199 ? -25.160 -1.688 38.001 1.00 46.84 199 PHE A C 1
ATOM 1634 O O . PHE A 1 199 ? -24.031 -2.084 37.728 1.00 46.84 199 PHE A O 1
ATOM 1641 N N . GLY A 1 200 ? -26.075 -1.463 37.049 1.00 51.81 200 GLY A N 1
ATOM 1642 C CA . GLY A 1 200 ? -25.817 -1.537 35.611 1.00 51.81 200 GLY A CA 1
ATOM 1643 C C . GLY A 1 200 ? -25.588 -2.944 35.043 1.00 51.81 200 GLY A C 1
ATOM 1644 O O . GLY A 1 200 ? -25.357 -3.071 33.838 1.00 51.81 200 GLY A O 1
ATOM 1645 N N . ASN A 1 201 ? -25.690 -3.998 35.855 1.00 54.41 201 ASN A N 1
ATOM 1646 C CA . ASN A 1 201 ? -25.530 -5.374 35.399 1.00 54.41 201 ASN A CA 1
ATOM 1647 C C . ASN A 1 201 ? -26.802 -5.863 34.709 1.00 54.41 201 ASN A C 1
ATOM 1649 O O . ASN A 1 201 ? -27.920 -5.575 35.140 1.00 54.41 201 ASN A O 1
ATOM 1653 N N . VAL A 1 202 ? -26.635 -6.663 33.657 1.00 60.22 202 VAL A N 1
ATOM 1654 C CA . VAL A 1 202 ? -27.749 -7.323 32.971 1.00 60.22 202 VAL A CA 1
ATOM 1655 C C . VAL A 1 202 ? -28.411 -8.328 33.917 1.00 60.22 202 VAL A C 1
ATOM 1657 O O . VAL A 1 202 ? -27.782 -9.301 34.334 1.00 60.22 202 VAL A O 1
ATOM 1660 N N . LEU A 1 203 ? -29.693 -8.121 34.233 1.00 60.69 203 LEU A N 1
ATOM 1661 C CA . LEU A 1 203 ? -30.465 -9.037 35.070 1.00 60.69 203 LEU A CA 1
ATOM 1662 C C . LEU A 1 203 ? -30.678 -10.382 34.343 1.00 60.69 203 LEU A C 1
ATOM 1664 O O . LEU A 1 203 ? -31.287 -10.411 33.264 1.00 60.69 203 LEU A O 1
ATOM 1668 N N . PRO A 1 204 ? -30.229 -11.517 34.920 1.00 49.56 204 PRO A N 1
ATOM 1669 C CA . PRO A 1 204 ? -30.425 -12.833 34.321 1.00 49.56 204 PRO A CA 1
ATOM 1670 C C . PRO A 1 204 ? -31.920 -13.151 34.151 1.00 49.56 204 PRO A C 1
ATOM 1672 O O . PRO A 1 204 ? -32.678 -13.112 35.117 1.00 49.56 204 PRO A O 1
ATOM 1675 N N . GLY A 1 205 ? -32.344 -13.498 32.931 1.00 55.25 205 GLY A N 1
ATOM 1676 C CA . GLY A 1 205 ? -33.713 -13.949 32.627 1.00 55.25 205 GLY A CA 1
ATOM 1677 C C . GLY A 1 205 ? -34.642 -12.921 31.964 1.00 55.25 205 GLY A C 1
ATOM 1678 O O . GLY A 1 205 ? -35.680 -13.328 31.450 1.00 55.25 205 GLY A O 1
ATOM 1679 N N . ASN A 1 206 ? -34.257 -11.639 31.883 1.00 59.53 206 ASN A N 1
ATOM 1680 C CA . ASN A 1 206 ? -35.060 -10.563 31.269 1.00 59.53 206 ASN A CA 1
ATOM 1681 C C . ASN A 1 206 ? -34.427 -9.987 29.985 1.00 59.53 206 ASN A C 1
ATOM 1683 O O . ASN A 1 206 ? -34.443 -8.778 29.746 1.00 59.53 206 ASN A O 1
ATOM 1687 N N . ILE A 1 207 ? -33.868 -10.849 29.130 1.00 61.00 207 ILE A N 1
ATOM 1688 C CA . ILE A 1 207 ? -33.394 -10.437 27.802 1.00 61.00 207 ILE A CA 1
ATOM 1689 C C . ILE A 1 207 ? -34.613 -10.315 26.878 1.00 61.00 207 ILE A C 1
ATOM 1691 O O . ILE A 1 207 ? -35.215 -11.318 26.499 1.00 61.00 207 ILE A O 1
ATOM 1695 N N . LYS A 1 208 ? -35.000 -9.084 26.526 1.00 65.69 208 LYS A N 1
ATOM 1696 C CA . LYS A 1 208 ? -36.154 -8.822 25.642 1.00 65.69 208 LYS A CA 1
ATOM 1697 C C . LYS A 1 208 ? -35.830 -9.106 24.178 1.00 65.69 208 LYS A C 1
ATOM 1699 O O . LYS A 1 208 ? -36.716 -9.485 23.418 1.00 65.69 208 LYS A O 1
ATOM 1704 N N . SER A 1 209 ? -34.575 -8.905 23.784 1.00 72.50 209 SER A N 1
ATOM 1705 C CA . SER A 1 209 ? -34.069 -9.188 22.441 1.00 72.50 209 SER A CA 1
ATOM 1706 C C . SER A 1 209 ? -32.561 -9.401 22.501 1.00 72.50 209 SER A C 1
ATOM 1708 O O . SER A 1 209 ? -31.862 -8.624 23.145 1.00 72.50 209 SER A O 1
ATOM 1710 N N . TYR A 1 210 ? -32.058 -10.415 21.803 1.00 80.06 210 TYR A N 1
ATOM 1711 C CA . TYR A 1 210 ? -30.631 -10.700 21.671 1.00 80.06 210 TYR A CA 1
ATOM 1712 C C . TYR A 1 210 ? -30.333 -11.020 20.212 1.00 80.06 210 TYR A C 1
ATOM 1714 O O . TYR A 1 210 ? -30.986 -11.881 19.626 1.00 80.06 210 TYR A O 1
ATOM 1722 N N . ILE A 1 211 ? -29.395 -10.292 19.621 1.00 84.19 211 ILE A N 1
ATOM 1723 C CA . ILE A 1 211 ? -28.873 -10.548 18.283 1.00 84.19 211 ILE A CA 1
ATOM 1724 C C . ILE A 1 211 ? -27.380 -10.769 18.442 1.00 84.19 211 ILE A C 1
ATOM 1726 O O . ILE A 1 211 ? -26.672 -9.843 18.843 1.00 84.19 211 ILE A O 1
ATOM 1730 N N . ASP A 1 212 ? -26.933 -11.983 18.133 1.00 85.75 212 ASP A N 1
ATOM 1731 C CA . ASP A 1 212 ? -25.520 -12.339 18.142 1.00 85.75 212 ASP A CA 1
ATOM 1732 C C . ASP A 1 212 ? -24.724 -11.459 17.162 1.00 85.75 212 ASP A C 1
ATOM 1734 O O . ASP A 1 212 ? -25.198 -11.207 16.046 1.00 85.75 212 ASP A O 1
ATOM 1738 N N . PRO A 1 213 ? -23.523 -10.993 17.548 1.00 89.25 213 PRO A N 1
ATOM 1739 C CA . PRO A 1 213 ? -22.601 -10.386 16.602 1.00 89.25 213 PRO A CA 1
ATOM 1740 C C . PRO A 1 213 ? -22.140 -11.419 15.569 1.00 89.25 213 PRO A C 1
ATOM 1742 O O . PRO A 1 213 ? -21.972 -12.601 15.872 1.00 89.25 213 PRO A O 1
ATOM 1745 N N . VAL A 1 214 ? -21.902 -10.957 14.345 1.00 93.00 214 VAL A N 1
ATOM 1746 C CA . VAL A 1 214 ? -21.297 -11.756 13.277 1.00 93.00 214 VAL A CA 1
ATOM 1747 C C . VAL A 1 214 ? -19.887 -11.240 13.054 1.00 93.00 214 VAL A C 1
ATOM 1749 O O . VAL A 1 214 ? -19.706 -10.105 12.617 1.00 93.00 214 VAL A O 1
ATOM 1752 N N . ASP A 1 215 ? -18.894 -12.071 13.347 1.00 92.88 215 ASP A N 1
ATOM 1753 C CA . ASP A 1 215 ? -17.492 -11.728 13.122 1.00 92.88 215 ASP A CA 1
ATOM 1754 C C . ASP A 1 215 ? -17.209 -11.500 11.628 1.00 92.88 215 ASP A C 1
ATOM 1756 O O . ASP A 1 215 ? -17.846 -12.080 10.741 1.00 92.88 215 ASP A O 1
ATOM 1760 N N . GLY A 1 216 ? -16.260 -10.611 11.346 1.00 94.94 216 GLY A N 1
ATOM 1761 C CA . GLY A 1 216 ? -15.784 -10.371 9.992 1.00 94.94 216 GLY A CA 1
ATOM 1762 C C . GLY A 1 216 ? -15.009 -11.559 9.438 1.00 94.94 216 GLY A C 1
ATOM 1763 O O . GLY A 1 216 ? -14.521 -12.406 10.185 1.00 94.94 216 GLY A O 1
ATOM 1764 N N . LYS A 1 217 ? -14.888 -11.619 8.111 1.00 97.25 217 LYS A N 1
ATOM 1765 C CA . LYS A 1 217 ? -14.120 -12.682 7.456 1.00 97.25 217 LYS A CA 1
ATOM 1766 C C . LYS A 1 217 ? -12.644 -12.342 7.427 1.00 97.25 217 LYS A C 1
ATOM 1768 O O . LYS A 1 217 ? -12.282 -11.177 7.252 1.00 97.25 217 LYS A O 1
ATOM 1773 N N . ASP A 1 218 ? -11.821 -13.367 7.566 1.00 98.00 218 ASP A N 1
ATOM 1774 C CA . ASP A 1 218 ? -10.377 -13.227 7.493 1.00 98.00 218 ASP A CA 1
ATOM 1775 C C . ASP A 1 218 ? -9.918 -13.081 6.029 1.00 98.00 218 ASP A C 1
ATOM 1777 O O . ASP A 1 218 ? -10.619 -13.481 5.105 1.00 98.00 218 ASP A O 1
ATOM 1781 N N . ILE A 1 219 ? -8.745 -12.488 5.808 1.00 98.38 219 ILE A N 1
ATOM 1782 C CA . ILE A 1 219 ? -8.169 -12.281 4.473 1.00 98.38 219 ILE A CA 1
ATOM 1783 C C . ILE A 1 219 ? -6.733 -12.795 4.437 1.00 98.38 219 ILE A C 1
ATOM 1785 O O . ILE A 1 219 ? -5.889 -12.365 5.229 1.00 98.38 219 ILE A O 1
ATOM 1789 N N . ALA A 1 220 ? -6.453 -13.654 3.458 1.00 98.50 220 ALA A N 1
ATOM 1790 C CA . ALA A 1 220 ? -5.115 -14.109 3.113 1.00 98.50 220 ALA A CA 1
ATOM 1791 C C . ALA A 1 220 ? -4.510 -13.200 2.042 1.00 98.50 220 ALA A C 1
ATOM 1793 O O . ALA A 1 220 ? -5.062 -13.078 0.944 1.00 98.50 220 ALA A O 1
ATOM 1794 N N . LEU A 1 221 ? -3.346 -12.620 2.313 1.00 98.69 221 LEU A N 1
ATOM 1795 C CA . LEU A 1 221 ? -2.573 -11.890 1.313 1.00 98.69 221 LEU A CA 1
ATOM 1796 C C . LEU A 1 221 ? -1.647 -12.827 0.529 1.00 98.69 221 LEU A C 1
ATOM 1798 O O . LEU A 1 221 ? -1.268 -13.903 0.992 1.00 98.69 221 LEU A O 1
ATOM 1802 N N . THR A 1 222 ? -1.231 -12.396 -0.658 1.00 98.69 222 THR A N 1
ATOM 1803 C CA . THR A 1 222 ? -0.153 -13.043 -1.428 1.00 98.69 222 THR A CA 1
ATOM 1804 C C . THR A 1 222 ? 1.237 -12.700 -0.895 1.00 98.69 222 THR A C 1
ATOM 1806 O O . THR A 1 222 ? 2.211 -13.366 -1.253 1.00 98.69 222 THR A O 1
ATOM 1809 N N . ILE A 1 223 ? 1.324 -11.678 -0.034 1.00 98.69 223 ILE A N 1
ATOM 1810 C CA . ILE A 1 223 ? 2.554 -11.248 0.631 1.00 98.69 223 ILE A CA 1
ATOM 1811 C C . ILE A 1 223 ? 3.187 -12.431 1.358 1.00 98.69 223 ILE A C 1
ATOM 1813 O O . ILE A 1 223 ? 2.515 -13.188 2.057 1.00 98.69 223 ILE A O 1
ATOM 1817 N N . ASP A 1 224 ? 4.498 -12.563 1.203 1.00 98.69 224 ASP A N 1
ATOM 1818 C CA . ASP A 1 224 ? 5.326 -13.443 2.010 1.00 98.69 224 ASP A CA 1
ATOM 1819 C C . ASP A 1 224 ? 6.094 -12.587 3.016 1.00 98.69 224 ASP A C 1
ATOM 1821 O O . ASP A 1 224 ? 6.913 -11.753 2.622 1.00 98.69 224 ASP A O 1
ATOM 1825 N N . SER A 1 225 ? 5.847 -12.782 4.314 1.00 98.38 225 SER A N 1
ATOM 1826 C CA . SER A 1 225 ? 6.450 -11.942 5.359 1.00 98.38 225 SER A CA 1
ATOM 1827 C C . SER A 1 225 ? 7.981 -11.960 5.334 1.00 98.38 225 SER A C 1
ATOM 1829 O O . SER A 1 225 ? 8.610 -10.956 5.667 1.00 98.38 225 SER A O 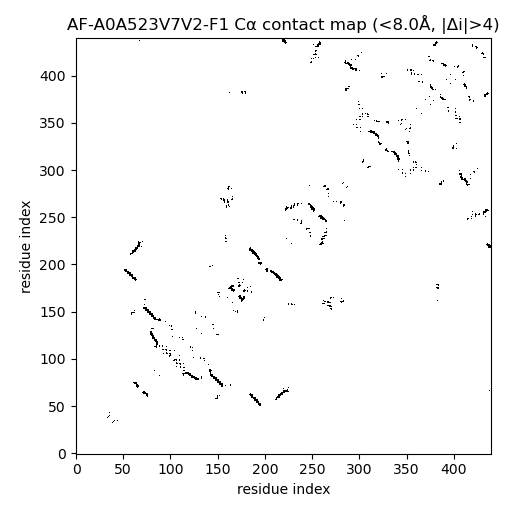1
ATOM 1831 N N . GLN A 1 226 ? 8.608 -13.065 4.910 1.00 98.25 226 GLN A N 1
ATOM 1832 C CA . GLN A 1 226 ? 10.068 -13.148 4.829 1.00 98.25 226 GLN A CA 1
ATOM 1833 C C . GLN A 1 226 ? 10.596 -12.332 3.649 1.00 98.25 226 GLN A C 1
ATOM 1835 O O . GLN A 1 226 ? 11.542 -11.557 3.809 1.00 98.25 226 GLN A O 1
ATOM 1840 N N . ILE A 1 227 ? 9.974 -12.470 2.473 1.00 98.56 227 ILE A N 1
ATOM 1841 C CA . ILE A 1 227 ? 10.357 -11.699 1.279 1.00 98.56 227 ILE A CA 1
ATOM 1842 C C . ILE A 1 227 ? 10.092 -10.210 1.513 1.00 98.56 227 ILE A C 1
ATOM 1844 O O . ILE A 1 227 ? 10.945 -9.385 1.178 1.00 98.56 227 ILE A O 1
ATOM 1848 N N . GLN A 1 228 ? 8.964 -9.862 2.135 1.00 98.69 228 GLN A N 1
ATOM 1849 C CA . GLN A 1 228 ? 8.640 -8.491 2.518 1.00 98.69 228 GLN A CA 1
ATOM 1850 C C . GLN A 1 228 ? 9.707 -7.909 3.447 1.00 98.69 228 GLN A C 1
ATOM 1852 O O . GLN A 1 228 ? 10.273 -6.866 3.125 1.00 98.69 228 GLN A O 1
ATOM 1857 N N . TYR A 1 229 ? 10.042 -8.603 4.540 1.00 98.38 229 TYR A N 1
ATOM 1858 C CA . TYR A 1 229 ? 11.035 -8.135 5.509 1.00 98.38 229 TYR A CA 1
ATOM 1859 C C . TYR A 1 229 ? 12.403 -7.908 4.860 1.00 98.38 229 TYR A C 1
ATOM 1861 O O . TYR A 1 229 ? 13.027 -6.863 5.044 1.00 98.38 229 TYR A O 1
ATOM 1869 N N . ILE A 1 230 ? 12.866 -8.868 4.049 1.00 98.44 230 ILE A N 1
ATOM 1870 C CA . ILE A 1 230 ? 14.128 -8.739 3.310 1.00 98.44 230 ILE A CA 1
ATOM 1871 C C . ILE A 1 230 ? 14.065 -7.530 2.369 1.00 98.44 230 ILE A C 1
ATOM 1873 O O . ILE A 1 230 ? 15.031 -6.769 2.283 1.00 98.44 230 ILE A O 1
ATOM 1877 N N . THR A 1 231 ? 12.943 -7.331 1.676 1.00 98.38 231 THR A N 1
ATOM 1878 C CA . THR A 1 231 ? 12.763 -6.221 0.733 1.00 98.38 231 THR A CA 1
ATOM 1879 C C . THR A 1 231 ? 12.810 -4.874 1.453 1.00 98.38 231 THR A C 1
ATOM 1881 O O . THR A 1 231 ? 13.602 -4.015 1.067 1.00 98.38 231 THR A O 1
ATOM 1884 N N . GLU A 1 232 ? 12.035 -4.699 2.524 1.00 98.19 232 GLU A N 1
ATOM 1885 C CA . GLU A 1 232 ? 12.009 -3.479 3.339 1.00 98.19 232 GLU A CA 1
ATOM 1886 C C . GLU A 1 232 ? 13.374 -3.174 3.957 1.00 98.19 232 GLU A C 1
ATOM 1888 O O . GLU A 1 232 ? 13.840 -2.035 3.895 1.00 98.19 232 GLU A O 1
ATOM 1893 N N . LYS A 1 233 ? 14.065 -4.196 4.478 1.00 97.62 233 LYS A N 1
ATOM 1894 C CA . LYS A 1 233 ? 15.383 -4.022 5.089 1.00 97.62 233 LYS A CA 1
ATOM 1895 C C . LYS A 1 233 ? 16.426 -3.537 4.087 1.00 97.62 233 LYS A C 1
ATOM 1897 O O . LYS A 1 233 ? 17.151 -2.582 4.361 1.00 97.62 233 LYS A O 1
ATOM 1902 N N . ASN A 1 234 ? 16.476 -4.151 2.905 1.00 97.56 234 ASN A N 1
ATOM 1903 C CA . ASN A 1 234 ? 17.380 -3.711 1.841 1.00 97.56 234 ASN A CA 1
ATOM 1904 C C . ASN A 1 234 ? 17.031 -2.298 1.356 1.00 97.56 234 ASN A C 1
ATOM 1906 O O . ASN A 1 234 ? 17.926 -1.497 1.084 1.00 97.56 234 ASN A O 1
ATOM 1910 N N . LEU A 1 235 ? 15.740 -1.976 1.263 1.00 96.56 235 LEU A N 1
ATOM 1911 C CA . LEU A 1 235 ? 15.265 -0.655 0.864 1.00 96.56 235 LEU A CA 1
ATOM 1912 C C . LEU A 1 235 ? 15.716 0.426 1.861 1.00 96.56 235 LEU A C 1
ATOM 1914 O O . LEU A 1 235 ? 16.249 1.459 1.455 1.00 96.56 235 LEU A O 1
ATOM 1918 N N . GLU A 1 236 ? 15.566 0.160 3.160 1.00 96.56 236 GLU A N 1
ATOM 1919 C CA . GLU A 1 236 ? 16.036 1.020 4.247 1.00 96.56 236 GLU A CA 1
ATOM 1920 C C . GLU A 1 236 ? 17.557 1.240 4.171 1.00 96.56 236 GLU A C 1
ATOM 1922 O O . GLU A 1 236 ? 18.030 2.378 4.233 1.00 96.56 236 GLU A O 1
ATOM 1927 N N . GLU A 1 237 ? 18.336 0.169 4.003 1.00 97.19 237 GLU A N 1
ATOM 1928 C CA . GLU A 1 237 ? 19.797 0.241 3.894 1.00 97.19 237 GLU A CA 1
ATOM 1929 C C . GLU A 1 237 ? 20.251 1.063 2.684 1.00 97.19 237 GLU A C 1
ATOM 1931 O O . GLU A 1 237 ? 21.163 1.886 2.801 1.00 97.19 237 GLU A O 1
ATOM 1936 N N . VAL A 1 238 ? 19.594 0.893 1.532 1.00 97.00 238 VAL A N 1
ATOM 1937 C CA . VAL A 1 238 ? 19.856 1.684 0.322 1.00 97.00 238 VAL A CA 1
ATOM 1938 C C . VAL A 1 238 ? 19.526 3.156 0.564 1.00 97.00 238 VAL A C 1
ATOM 1940 O O . VAL A 1 238 ? 20.363 4.018 0.282 1.00 97.00 238 VAL A O 1
ATOM 1943 N N . CYS A 1 239 ? 18.360 3.463 1.135 1.00 97.00 239 CYS A N 1
ATOM 1944 C CA . CYS A 1 239 ? 17.977 4.838 1.447 1.00 97.00 239 CYS A CA 1
ATOM 1945 C C . CYS A 1 239 ? 18.967 5.502 2.408 1.00 97.00 239 CYS A C 1
ATOM 1947 O O . CYS A 1 239 ? 19.406 6.621 2.149 1.00 97.00 239 CYS A O 1
ATOM 1949 N N . LYS A 1 240 ? 19.399 4.798 3.461 1.00 96.69 240 LYS A N 1
ATOM 1950 C CA . LYS A 1 240 ? 20.413 5.290 4.407 1.00 96.69 240 LYS A CA 1
ATOM 1951 C C . LYS A 1 240 ? 21.766 5.511 3.734 1.00 96.69 240 LYS A C 1
ATOM 1953 O O . LYS A 1 240 ? 22.373 6.564 3.908 1.00 96.69 240 LYS A O 1
ATOM 1958 N N . LYS A 1 241 ? 22.230 4.548 2.935 1.00 97.81 241 LYS A N 1
ATOM 1959 C CA . LYS A 1 241 ? 23.527 4.610 2.244 1.00 97.81 241 LYS A CA 1
ATOM 1960 C C . LYS A 1 241 ? 23.625 5.793 1.282 1.00 97.81 241 LYS A C 1
ATOM 1962 O O . LYS A 1 241 ? 24.685 6.408 1.189 1.00 97.81 241 LYS A O 1
ATOM 1967 N N . TYR A 1 242 ? 22.549 6.088 0.557 1.00 97.56 242 TYR A N 1
ATOM 1968 C CA . TYR A 1 242 ? 22.522 7.153 -0.450 1.00 97.56 242 TYR A CA 1
ATOM 1969 C C . TYR A 1 242 ? 21.849 8.442 0.034 1.00 97.56 242 TYR A C 1
ATOM 1971 O O . TYR A 1 242 ? 21.727 9.381 -0.750 1.00 97.56 242 TYR A O 1
ATOM 1979 N N . ASN A 1 243 ? 21.434 8.501 1.304 1.00 96.56 243 ASN A N 1
ATOM 1980 C CA . ASN A 1 243 ? 20.639 9.593 1.869 1.00 96.56 243 ASN A CA 1
ATOM 1981 C C . ASN A 1 243 ? 19.414 9.932 0.992 1.00 96.56 243 ASN A C 1
ATOM 1983 O O . 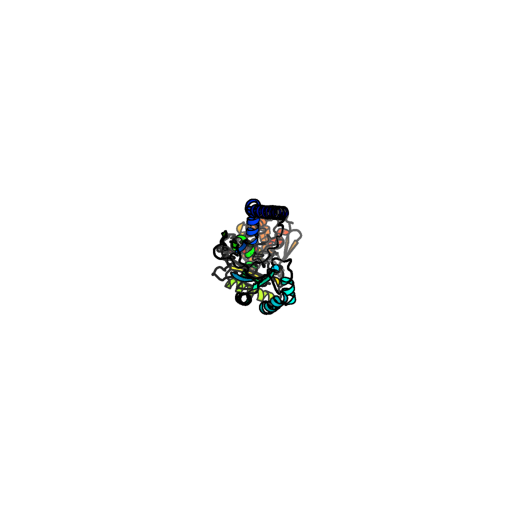ASN A 1 243 ? 19.129 11.097 0.709 1.00 96.56 243 ASN A O 1
ATOM 1987 N N . ALA A 1 244 ? 18.740 8.892 0.492 1.00 95.88 244 ALA A N 1
ATOM 1988 C CA . ALA A 1 244 ? 17.579 9.036 -0.373 1.00 95.88 244 ALA A CA 1
ATOM 1989 C C . ALA A 1 244 ? 16.334 9.363 0.472 1.00 95.88 244 ALA A C 1
ATOM 1991 O O . ALA A 1 244 ? 16.137 8.745 1.521 1.00 95.88 244 ALA A O 1
ATOM 1992 N N . PRO A 1 245 ? 15.468 10.292 0.024 1.00 92.88 245 PRO A N 1
ATOM 1993 C CA . PRO A 1 245 ? 14.272 10.684 0.773 1.00 92.88 245 PRO A CA 1
ATOM 1994 C C . PRO A 1 245 ? 13.200 9.587 0.811 1.00 92.88 245 PRO A C 1
ATOM 1996 O O . PRO A 1 245 ? 12.325 9.613 1.668 1.00 92.88 245 PRO A O 1
ATOM 1999 N N . GLY A 1 246 ? 13.259 8.634 -0.118 1.00 93.69 246 GLY A N 1
ATOM 2000 C CA . GLY A 1 246 ? 12.352 7.503 -0.180 1.00 93.69 246 GLY A CA 1
ATOM 2001 C C . GLY A 1 246 ? 12.709 6.549 -1.310 1.00 93.69 246 GLY A C 1
ATOM 2002 O O . GLY A 1 246 ? 13.491 6.887 -2.204 1.00 93.69 246 GLY A O 1
ATOM 2003 N N . ALA A 1 247 ? 12.136 5.353 -1.263 1.00 95.81 247 ALA A N 1
ATOM 2004 C CA . ALA A 1 247 ? 12.279 4.343 -2.303 1.00 95.81 247 ALA A CA 1
ATOM 2005 C C . ALA A 1 247 ? 11.079 3.391 -2.297 1.00 95.81 247 ALA A C 1
ATOM 2007 O O . ALA A 1 247 ? 10.244 3.408 -1.392 1.00 95.81 247 ALA A O 1
ATOM 2008 N N . THR A 1 248 ? 10.968 2.564 -3.330 1.00 97.12 248 THR A N 1
ATOM 2009 C CA . THR A 1 248 ? 9.934 1.534 -3.439 1.00 97.12 248 THR A CA 1
ATOM 2010 C C . THR A 1 248 ? 10.504 0.308 -4.136 1.00 97.12 248 THR A C 1
ATOM 2012 O O . THR A 1 248 ? 11.293 0.442 -5.072 1.00 97.12 248 THR A O 1
ATOM 2015 N N . ALA A 1 249 ? 10.097 -0.876 -3.687 1.00 97.94 249 ALA A N 1
ATOM 2016 C CA . ALA A 1 249 ? 10.429 -2.147 -4.313 1.00 97.94 249 ALA A CA 1
ATOM 2017 C C . ALA A 1 249 ? 9.212 -3.075 -4.301 1.00 97.94 249 ALA A C 1
ATOM 2019 O O . ALA A 1 249 ? 8.425 -3.078 -3.356 1.00 97.94 249 ALA A O 1
ATOM 2020 N N . ILE A 1 250 ? 9.061 -3.854 -5.369 1.00 98.56 250 ILE A N 1
ATOM 2021 C CA . ILE A 1 250 ? 7.957 -4.794 -5.546 1.00 98.56 250 ILE A CA 1
ATOM 2022 C C . ILE A 1 250 ? 8.548 -6.116 -6.037 1.00 98.56 250 ILE A C 1
ATOM 2024 O O . ILE A 1 250 ? 9.396 -6.118 -6.932 1.00 98.56 250 ILE A O 1
ATOM 2028 N N . VAL A 1 251 ? 8.093 -7.226 -5.464 1.00 98.56 251 VAL A N 1
ATOM 2029 C CA . VAL A 1 251 ? 8.408 -8.586 -5.908 1.00 98.56 251 VAL A CA 1
ATOM 2030 C C . VAL A 1 251 ? 7.103 -9.236 -6.340 1.00 98.56 251 VAL A C 1
ATOM 2032 O O . VAL A 1 251 ? 6.182 -9.365 -5.537 1.00 98.56 251 VAL A O 1
ATOM 2035 N N . MET A 1 252 ? 7.027 -9.617 -7.612 1.00 98.50 252 MET A N 1
ATOM 2036 C CA . MET A 1 252 ? 5.823 -10.139 -8.252 1.00 98.50 252 MET A CA 1
ATOM 2037 C C . MET A 1 252 ? 6.154 -11.420 -9.009 1.00 98.50 252 MET A C 1
ATOM 2039 O O . MET A 1 252 ? 7.173 -11.485 -9.701 1.00 98.50 252 MET A O 1
ATOM 2043 N N . ASP A 1 253 ? 5.279 -12.411 -8.903 1.00 98.31 253 ASP A N 1
ATOM 2044 C CA . ASP A 1 253 ? 5.321 -13.601 -9.742 1.00 98.31 253 ASP A CA 1
ATOM 2045 C C . ASP A 1 253 ? 4.857 -13.241 -11.167 1.00 98.31 253 ASP A C 1
ATOM 2047 O O . ASP A 1 253 ? 3.739 -12.743 -11.353 1.00 98.31 253 ASP A O 1
ATOM 2051 N N . PRO A 1 254 ? 5.700 -13.443 -12.197 1.00 98.00 254 PRO A N 1
ATOM 2052 C CA . PRO A 1 254 ? 5.340 -13.085 -13.557 1.00 98.00 254 PRO A CA 1
ATOM 2053 C C . PRO A 1 254 ? 4.237 -13.973 -14.146 1.00 98.00 254 PRO A C 1
ATOM 2055 O O . PRO A 1 254 ? 3.568 -13.522 -15.069 1.00 98.00 254 PRO A O 1
ATOM 2058 N N . GLU A 1 255 ? 4.026 -15.202 -13.670 1.00 97.25 255 GLU A N 1
ATOM 2059 C CA . GLU A 1 255 ? 3.074 -16.143 -14.275 1.00 97.25 255 GLU A CA 1
ATOM 2060 C C . GLU A 1 255 ? 1.627 -15.887 -13.847 1.00 97.25 255 GLU A C 1
ATOM 2062 O O . GLU A 1 255 ? 0.721 -15.955 -14.677 1.00 97.25 255 GLU A O 1
ATOM 2067 N N . ASN A 1 256 ? 1.400 -15.575 -12.570 1.00 96.94 256 ASN A N 1
ATOM 2068 C CA . ASN A 1 256 ? 0.053 -15.415 -12.007 1.00 96.94 256 ASN A CA 1
ATOM 2069 C C . ASN A 1 256 ? -0.239 -13.999 -11.477 1.00 96.94 256 ASN A C 1
ATOM 2071 O O . ASN A 1 256 ? -1.398 -13.669 -11.239 1.00 96.94 256 ASN A O 1
ATOM 2075 N N . GLY A 1 257 ? 0.785 -13.155 -11.338 1.00 97.94 257 GLY A N 1
ATOM 2076 C CA . GLY A 1 257 ? 0.661 -11.792 -10.842 1.00 97.94 257 GLY A CA 1
ATOM 2077 C C . GLY A 1 257 ? 0.564 -11.639 -9.324 1.00 97.94 257 GLY A C 1
ATOM 2078 O O . GLY A 1 257 ? 0.299 -10.530 -8.860 1.00 97.94 257 GLY A O 1
ATOM 2079 N N . GLU A 1 258 ? 0.797 -12.696 -8.544 1.00 98.62 258 GLU A N 1
ATOM 2080 C CA . GLU A 1 258 ? 0.866 -12.610 -7.083 1.00 98.62 258 GLU A CA 1
ATOM 2081 C C . GLU A 1 258 ? 1.995 -11.669 -6.641 1.00 98.62 258 GLU A C 1
ATOM 2083 O O . GLU A 1 258 ? 3.147 -11.793 -7.066 1.00 98.62 258 GLU A O 1
ATOM 2088 N N . ILE A 1 259 ? 1.674 -10.732 -5.749 1.00 98.75 259 ILE A N 1
ATOM 2089 C CA . ILE A 1 259 ? 2.657 -9.838 -5.138 1.00 98.75 259 ILE A CA 1
ATOM 2090 C C . ILE A 1 259 ? 3.201 -10.491 -3.869 1.00 98.75 259 ILE A C 1
ATOM 2092 O O . ILE A 1 259 ? 2.482 -10.636 -2.883 1.00 98.75 259 ILE A O 1
ATOM 2096 N N . PHE A 1 260 ? 4.478 -10.866 -3.875 1.00 98.69 260 PHE A N 1
ATOM 2097 C CA . PHE A 1 260 ? 5.151 -11.450 -2.710 1.00 98.69 260 PHE A CA 1
ATOM 2098 C C . PHE A 1 260 ? 5.694 -10.387 -1.762 1.00 98.69 260 PHE A C 1
ATOM 2100 O O . PHE A 1 260 ? 5.767 -10.627 -0.560 1.00 98.69 260 PHE A O 1
ATOM 2107 N N . ALA A 1 261 ? 6.068 -9.223 -2.294 1.00 98.75 261 ALA A N 1
ATOM 2108 C CA . ALA A 1 261 ? 6.442 -8.073 -1.488 1.00 98.75 261 ALA A CA 1
ATOM 2109 C C . ALA A 1 261 ? 6.080 -6.759 -2.181 1.00 98.75 261 ALA A C 1
ATOM 2111 O O . ALA A 1 261 ? 6.230 -6.622 -3.396 1.00 98.75 261 ALA A O 1
ATOM 2112 N N . MET A 1 262 ? 5.651 -5.777 -1.397 1.00 98.56 262 MET A N 1
ATOM 2113 C CA . MET A 1 262 ? 5.408 -4.401 -1.815 1.00 98.56 262 MET A CA 1
ATOM 2114 C C . MET A 1 262 ? 5.875 -3.476 -0.693 1.00 98.56 262 MET A C 1
ATOM 2116 O O . MET A 1 262 ? 5.185 -3.291 0.305 1.00 98.56 262 MET A O 1
ATOM 2120 N N . ALA A 1 263 ? 7.079 -2.934 -0.843 1.00 97.88 263 ALA A N 1
ATOM 2121 C CA . ALA A 1 263 ? 7.755 -2.146 0.177 1.00 97.88 263 ALA A CA 1
ATOM 2122 C C . ALA A 1 263 ? 7.905 -0.691 -0.269 1.00 97.88 263 ALA A C 1
ATOM 2124 O O . ALA A 1 263 ? 8.322 -0.413 -1.398 1.00 97.88 263 ALA A O 1
ATOM 2125 N N . THR A 1 264 ? 7.644 0.238 0.647 1.00 96.62 264 THR A N 1
ATOM 2126 C CA . THR A 1 264 ? 7.892 1.670 0.468 1.00 96.62 264 THR A CA 1
ATOM 2127 C C . THR A 1 264 ? 8.623 2.207 1.696 1.00 96.62 264 THR A C 1
ATOM 2129 O O . THR A 1 264 ? 8.278 1.879 2.827 1.00 96.62 264 THR A O 1
ATOM 2132 N N . TYR A 1 265 ? 9.650 3.025 1.464 1.00 95.62 265 TYR A N 1
ATOM 2133 C CA . TYR A 1 265 ? 10.389 3.731 2.508 1.00 95.62 265 TYR A CA 1
ATOM 2134 C C . TYR A 1 265 ? 10.229 5.247 2.308 1.00 95.62 265 TYR A C 1
ATOM 2136 O O . TYR A 1 265 ? 10.374 5.693 1.162 1.00 95.62 265 TYR A O 1
ATOM 2144 N N . PRO A 1 266 ? 9.999 6.043 3.370 1.00 95.00 266 PRO A N 1
ATOM 2145 C CA . PRO A 1 266 ? 9.859 5.626 4.771 1.00 95.00 266 PRO A CA 1
ATOM 2146 C C . PRO A 1 266 ? 8.582 4.810 5.039 1.00 95.00 266 PRO A C 1
ATOM 2148 O O . PRO A 1 266 ? 7.575 4.973 4.353 1.00 95.00 266 PRO A O 1
ATOM 2151 N N . GLY A 1 267 ? 8.673 3.908 6.019 1.00 93.75 267 GLY A N 1
ATOM 2152 C CA . GLY A 1 267 ? 7.548 3.141 6.555 1.00 93.75 267 GLY A CA 1
ATOM 2153 C C . GLY A 1 267 ? 6.812 3.874 7.674 1.00 93.75 267 GLY A C 1
ATOM 2154 O O . GLY A 1 267 ? 7.139 5.017 8.005 1.00 93.75 267 GLY A O 1
ATOM 2155 N N . PHE A 1 268 ? 5.828 3.202 8.265 1.00 97.00 268 PHE A N 1
ATOM 2156 C CA . PHE A 1 268 ? 5.177 3.630 9.500 1.00 97.00 268 PHE A CA 1
ATOM 2157 C C . PHE A 1 268 ? 4.748 2.418 10.328 1.00 97.00 268 PHE A C 1
ATOM 2159 O O . PHE A 1 268 ? 4.553 1.339 9.773 1.00 97.00 268 PHE A O 1
ATOM 2166 N N . ASP A 1 269 ? 4.570 2.602 11.635 1.00 97.75 269 ASP A N 1
ATOM 2167 C CA . ASP A 1 269 ? 3.973 1.588 12.503 1.00 97.75 269 ASP A CA 1
ATOM 2168 C C . ASP A 1 269 ? 2.447 1.796 12.564 1.00 97.75 269 ASP A C 1
ATOM 2170 O O . ASP A 1 269 ? 1.989 2.819 13.083 1.00 97.75 269 ASP A O 1
ATOM 2174 N N . PRO A 1 270 ? 1.627 0.855 12.065 1.00 97.25 270 PRO A N 1
ATOM 2175 C CA . PRO A 1 270 ? 0.172 0.961 12.087 1.00 97.25 270 PRO A CA 1
ATOM 2176 C C . PRO A 1 270 ? -0.418 0.902 13.502 1.00 97.25 270 PRO A C 1
ATOM 2178 O O . PRO A 1 270 ? -1.546 1.359 13.696 1.00 97.25 270 PRO A O 1
ATOM 2181 N N . ASN A 1 271 ? 0.323 0.413 14.507 1.00 95.88 271 ASN A N 1
ATOM 2182 C CA . ASN A 1 271 ? -0.101 0.509 15.907 1.00 95.88 271 ASN A CA 1
ATOM 2183 C C . ASN A 1 271 ? -0.019 1.951 16.438 1.00 95.88 271 ASN A C 1
ATOM 2185 O O . ASN A 1 271 ? -0.813 2.322 17.300 1.00 95.88 271 ASN A O 1
ATOM 2189 N N . ASN A 1 272 ? 0.899 2.760 15.896 1.00 95.38 272 ASN A N 1
ATOM 2190 C CA . ASN A 1 272 ? 1.184 4.138 16.309 1.00 95.38 272 ASN A CA 1
ATOM 2191 C C . ASN A 1 272 ? 1.068 5.116 15.127 1.00 95.38 272 ASN A C 1
ATOM 2193 O O . ASN A 1 272 ? 1.819 6.081 15.014 1.00 95.38 272 ASN A O 1
ATOM 2197 N N . TYR A 1 273 ? 0.115 4.874 14.219 1.00 94.75 273 TYR A N 1
ATOM 2198 C CA . TYR A 1 273 ? 0.021 5.593 12.942 1.00 94.75 273 TYR A CA 1
ATOM 2199 C C . TYR A 1 273 ? -0.058 7.122 13.095 1.00 94.75 273 TYR A C 1
ATOM 2201 O O . TYR A 1 273 ? 0.388 7.846 12.209 1.00 94.75 273 TYR A O 1
ATOM 2209 N N . GLN A 1 274 ? -0.601 7.613 14.214 1.00 94.88 274 GLN A N 1
ATOM 2210 C CA . GLN A 1 274 ? -0.768 9.039 14.518 1.00 94.88 274 GLN A CA 1
ATOM 2211 C C . GLN A 1 274 ? 0.561 9.799 14.650 1.00 94.88 274 GLN A C 1
ATOM 2213 O O . GLN A 1 274 ? 0.573 11.015 14.469 1.00 94.88 274 GLN A O 1
ATOM 2218 N N . ASP A 1 275 ? 1.664 9.093 14.910 1.00 95.88 275 ASP A N 1
ATOM 2219 C CA . ASP A 1 275 ? 3.001 9.682 15.056 1.00 95.88 275 ASP A CA 1
ATOM 2220 C C . ASP A 1 275 ? 3.687 9.954 13.704 1.00 95.88 275 ASP A C 1
ATOM 2222 O O . ASP A 1 275 ? 4.767 10.548 13.650 1.00 95.88 275 ASP A O 1
ATOM 2226 N N . TYR A 1 276 ? 3.070 9.526 12.599 1.00 95.44 276 TYR A N 1
ATOM 2227 C CA . TYR A 1 276 ? 3.639 9.583 11.256 1.00 95.44 276 TYR A CA 1
ATOM 2228 C C . TYR A 1 276 ? 2.865 10.542 10.345 1.00 95.44 276 TYR A C 1
ATOM 2230 O O . TYR A 1 276 ? 1.664 10.759 10.496 1.00 95.44 276 TYR A O 1
ATOM 2238 N N . ASP A 1 277 ? 3.562 11.098 9.351 1.00 93.31 277 ASP A N 1
ATOM 2239 C CA . ASP A 1 277 ? 2.942 11.935 8.323 1.00 93.31 277 ASP A CA 1
ATOM 2240 C C . ASP A 1 277 ? 2.050 11.103 7.388 1.00 93.31 277 ASP A C 1
ATOM 2242 O O . ASP A 1 277 ? 2.373 9.965 7.036 1.00 93.31 277 ASP A O 1
ATOM 2246 N N . ALA A 1 278 ? 0.957 11.705 6.914 1.00 91.62 278 ALA A N 1
ATOM 2247 C CA . ALA A 1 278 ? 0.011 11.055 6.011 1.00 91.62 278 ALA A CA 1
ATOM 2248 C C . ALA A 1 278 ? 0.644 10.564 4.695 1.00 91.62 278 ALA A C 1
ATOM 2250 O O . ALA A 1 278 ? 0.108 9.665 4.042 1.00 91.62 278 ALA A O 1
ATOM 2251 N N . TYR A 1 279 ? 1.776 11.138 4.283 1.00 90.75 279 TYR A N 1
ATOM 2252 C CA . TYR A 1 279 ? 2.549 10.669 3.140 1.00 90.75 279 TYR A CA 1
ATOM 2253 C C . TYR A 1 279 ? 3.101 9.249 3.343 1.00 90.75 279 TYR A C 1
ATOM 2255 O O . TYR A 1 279 ? 3.098 8.473 2.388 1.00 90.75 279 TYR A O 1
ATOM 2263 N N . SER A 1 280 ? 3.511 8.882 4.563 1.00 93.06 280 SER A N 1
ATOM 2264 C CA . SER A 1 280 ? 4.105 7.570 4.873 1.00 93.06 280 SER A CA 1
ATOM 2265 C C . SER A 1 280 ? 3.119 6.411 4.738 1.00 93.06 280 SER A C 1
ATOM 2267 O O . SER A 1 280 ? 3.535 5.269 4.551 1.00 93.06 280 SER A O 1
ATOM 2269 N N . TYR A 1 281 ? 1.815 6.692 4.795 1.00 95.00 281 TYR A N 1
ATOM 2270 C CA . TYR A 1 281 ? 0.783 5.668 4.636 1.00 95.00 281 TYR A CA 1
ATOM 2271 C C . TYR A 1 281 ? 0.705 5.152 3.198 1.00 95.00 281 TYR A C 1
ATOM 2273 O O . TYR A 1 281 ? 0.302 4.014 2.972 1.00 95.00 281 TYR A O 1
ATOM 2281 N N . LYS A 1 282 ? 1.092 5.977 2.217 1.00 94.25 282 LYS A N 1
ATOM 2282 C CA . LYS A 1 282 ? 0.909 5.679 0.797 1.00 94.25 282 LYS A CA 1
ATOM 2283 C C . LYS A 1 282 ? 1.808 4.537 0.330 1.00 94.25 282 LYS A C 1
ATOM 2285 O O . LYS A 1 282 ? 3.028 4.584 0.479 1.00 94.25 282 LYS A O 1
ATOM 2290 N N . ALA A 1 283 ? 1.212 3.561 -0.350 1.00 96.12 283 ALA A N 1
ATOM 2291 C CA . ALA A 1 283 ? 1.952 2.534 -1.070 1.00 96.12 283 ALA A CA 1
ATOM 2292 C C . ALA A 1 283 ? 2.547 3.130 -2.359 1.00 96.12 283 ALA A C 1
ATOM 2294 O O . ALA A 1 283 ? 1.895 3.192 -3.405 1.00 96.12 283 ALA A O 1
ATOM 2295 N N . GLY A 1 284 ? 3.817 3.544 -2.301 1.00 96.31 284 GLY A N 1
ATOM 2296 C CA . GLY A 1 284 ? 4.528 4.175 -3.420 1.00 96.31 284 GLY A CA 1
ATOM 2297 C C . GLY A 1 284 ? 4.544 3.326 -4.696 1.00 96.31 284 GLY A C 1
ATOM 2298 O O . GLY A 1 284 ? 4.604 3.864 -5.797 1.00 96.31 284 GLY A O 1
ATOM 2299 N N . ALA A 1 285 ? 4.391 2.007 -4.563 1.00 97.38 285 ALA A N 1
ATOM 2300 C CA . ALA A 1 285 ? 4.243 1.066 -5.672 1.00 97.38 285 ALA A CA 1
ATOM 2301 C C . ALA A 1 285 ? 3.104 1.411 -6.642 1.00 97.38 285 ALA A C 1
ATOM 2303 O O . ALA A 1 285 ? 3.241 1.172 -7.844 1.00 97.38 285 ALA A O 1
ATOM 2304 N N . ILE A 1 286 ? 2.008 1.971 -6.123 1.00 97.88 286 ILE A N 1
ATOM 2305 C CA . ILE A 1 286 ? 0.787 2.264 -6.884 1.00 97.88 286 ILE A CA 1
ATOM 2306 C C . ILE A 1 286 ? 0.457 3.755 -6.921 1.00 97.88 286 ILE A C 1
ATOM 2308 O O . ILE A 1 286 ? -0.216 4.195 -7.846 1.00 97.88 286 ILE A O 1
ATOM 2312 N N . SER A 1 287 ? 0.924 4.533 -5.940 1.00 96.25 287 SER A N 1
ATOM 2313 C CA . SER A 1 287 ? 0.547 5.942 -5.796 1.00 96.25 287 SER A CA 1
ATOM 2314 C C . SER A 1 287 ? 1.600 6.926 -6.307 1.00 96.25 287 SER A C 1
ATOM 2316 O O . SER A 1 287 ? 1.323 8.116 -6.432 1.00 96.25 287 SER A O 1
ATOM 2318 N N . PHE A 1 288 ? 2.844 6.485 -6.516 1.00 95.19 288 PHE A N 1
ATOM 2319 C CA . PHE A 1 288 ? 3.903 7.343 -7.040 1.00 95.19 288 PHE A CA 1
ATOM 2320 C C . PHE A 1 288 ? 4.006 7.167 -8.550 1.00 95.19 288 PHE A C 1
ATOM 2322 O O . PHE A 1 288 ? 4.136 6.048 -9.040 1.00 95.19 288 PHE A O 1
ATOM 2329 N N . THR A 1 289 ? 3.986 8.276 -9.288 1.00 96.88 289 THR A N 1
ATOM 2330 C CA . THR A 1 289 ? 4.172 8.268 -10.741 1.00 96.88 289 THR A CA 1
ATOM 2331 C C . THR A 1 289 ? 5.471 8.969 -11.114 1.00 96.88 289 THR A C 1
ATOM 2333 O O . THR A 1 289 ? 5.769 10.032 -10.564 1.00 96.88 289 THR A O 1
ATOM 2336 N N . TYR A 1 290 ? 6.222 8.412 -12.059 1.00 97.44 290 TYR A N 1
ATOM 2337 C CA . TYR A 1 290 ? 7.508 8.951 -12.495 1.00 97.44 290 TYR A CA 1
ATOM 2338 C C . TYR A 1 290 ? 7.789 8.650 -13.968 1.00 97.44 290 TYR A C 1
ATOM 2340 O O . TYR A 1 290 ? 7.181 7.760 -14.564 1.00 97.44 290 TYR A O 1
ATOM 2348 N N . GLU A 1 291 ? 8.746 9.374 -14.551 1.00 97.88 291 GLU A N 1
ATOM 2349 C CA . GLU A 1 291 ? 9.288 9.029 -15.865 1.00 97.88 291 GLU A CA 1
ATOM 2350 C C . GLU A 1 291 ? 10.223 7.807 -15.735 1.00 97.88 291 GLU A C 1
ATOM 2352 O O . GLU A 1 291 ? 11.254 7.894 -15.059 1.00 97.88 291 GLU A O 1
ATOM 2357 N N . PRO A 1 292 ? 9.915 6.661 -16.372 1.00 97.25 292 PRO A N 1
ATOM 2358 C CA . PRO A 1 292 ? 10.646 5.404 -16.170 1.00 97.25 292 PRO A CA 1
ATOM 2359 C C . PRO A 1 292 ? 12.080 5.416 -16.723 1.00 97.25 292 PRO A C 1
ATOM 2361 O O . PRO A 1 292 ? 12.919 4.587 -16.342 1.00 97.25 292 PRO A O 1
ATOM 2364 N N . GLY A 1 293 ? 12.381 6.335 -17.644 1.00 97.00 293 GLY A N 1
ATOM 2365 C CA . GLY A 1 293 ? 13.685 6.430 -18.283 1.00 97.00 293 GLY A CA 1
ATOM 2366 C C . GLY A 1 293 ? 14.062 5.143 -19.026 1.00 97.00 293 GLY A C 1
ATOM 2367 O O . GLY A 1 293 ? 13.238 4.491 -19.666 1.00 97.00 293 GLY A O 1
ATOM 2368 N N . SER A 1 294 ? 15.329 4.732 -18.925 1.00 96.94 294 SER A N 1
ATOM 2369 C CA . SER A 1 294 ? 15.858 3.608 -19.717 1.00 96.94 294 SER A CA 1
ATOM 2370 C C . SER A 1 294 ? 15.203 2.251 -19.439 1.00 96.94 294 SER A C 1
ATOM 2372 O O . SER A 1 294 ? 15.299 1.373 -20.292 1.00 96.94 294 SER A O 1
ATOM 2374 N N . THR A 1 295 ? 14.519 2.069 -18.306 1.00 97.00 295 THR A N 1
ATOM 2375 C CA . THR A 1 295 ? 13.759 0.832 -18.040 1.00 97.00 295 THR A CA 1
ATOM 2376 C C . THR A 1 295 ? 12.633 0.631 -19.061 1.00 97.00 295 THR A C 1
ATOM 2378 O O . THR A 1 295 ? 12.338 -0.496 -19.451 1.00 97.00 295 THR A O 1
ATOM 2381 N N . PHE A 1 296 ? 12.093 1.724 -19.606 1.00 96.94 296 PHE A N 1
ATOM 2382 C CA . PHE A 1 296 ? 11.051 1.709 -20.630 1.00 96.94 296 PHE A CA 1
ATOM 2383 C C . PHE A 1 296 ? 11.525 1.179 -21.990 1.00 96.94 296 PHE A C 1
ATOM 2385 O O . PHE A 1 296 ? 10.716 0.749 -22.809 1.00 96.94 296 PHE A O 1
ATOM 2392 N N . LYS A 1 297 ? 12.839 1.144 -22.252 1.00 97.12 297 LYS A N 1
ATOM 2393 C CA . LYS A 1 297 ? 13.379 0.616 -23.518 1.00 97.12 297 LYS A CA 1
ATOM 2394 C C . LYS A 1 297 ? 13.037 -0.859 -23.731 1.00 97.12 297 LYS A C 1
ATOM 2396 O O . LYS A 1 297 ? 12.981 -1.293 -24.878 1.00 97.12 2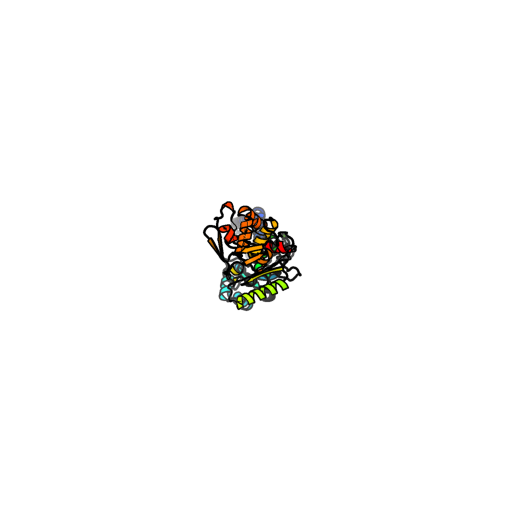97 LYS A O 1
ATOM 2401 N N . ILE A 1 298 ? 12.777 -1.607 -22.654 1.00 96.75 298 ILE A N 1
ATOM 2402 C CA . ILE A 1 298 ? 12.274 -2.987 -22.721 1.00 96.75 298 ILE A CA 1
ATOM 2403 C C . ILE A 1 298 ? 10.964 -3.024 -23.520 1.00 96.75 298 ILE A C 1
ATOM 2405 O O . ILE A 1 298 ? 10.830 -3.822 -24.444 1.00 96.75 298 ILE A O 1
ATOM 2409 N N . ILE A 1 299 ? 10.050 -2.100 -23.216 1.00 96.62 299 ILE A N 1
ATOM 2410 C CA . ILE A 1 299 ? 8.731 -1.968 -23.848 1.00 96.62 299 ILE A CA 1
ATOM 2411 C C . ILE A 1 299 ? 8.873 -1.572 -25.316 1.00 96.62 299 ILE A C 1
ATOM 2413 O O . ILE A 1 299 ? 8.257 -2.172 -26.192 1.00 96.62 299 ILE A O 1
ATOM 2417 N N . ASN A 1 300 ? 9.751 -0.610 -25.597 1.00 96.00 300 ASN A N 1
ATOM 2418 C CA . ASN A 1 300 ? 10.038 -0.154 -26.955 1.00 96.00 300 ASN A CA 1
ATOM 2419 C C . ASN A 1 300 ? 10.577 -1.290 -27.848 1.00 96.00 300 ASN A C 1
ATOM 2421 O O . ASN A 1 300 ? 10.054 -1.540 -28.933 1.00 96.00 300 ASN A O 1
ATOM 2425 N N . VAL A 1 301 ? 11.581 -2.031 -27.368 1.00 96.44 301 VAL A N 1
ATOM 2426 C CA . VAL A 1 301 ? 12.159 -3.166 -28.106 1.00 96.44 301 VAL A CA 1
ATOM 2427 C C . VAL A 1 301 ? 11.125 -4.276 -28.304 1.00 96.44 301 VAL A C 1
ATOM 2429 O O . VAL A 1 301 ? 11.034 -4.829 -29.401 1.00 96.44 301 VAL A O 1
ATOM 2432 N N . ALA A 1 302 ? 10.338 -4.592 -27.272 1.00 96.44 302 ALA A N 1
ATOM 2433 C CA . ALA A 1 302 ? 9.283 -5.596 -27.361 1.00 96.44 302 ALA A CA 1
ATOM 2434 C C . ALA A 1 302 ? 8.222 -5.209 -28.404 1.00 96.44 302 ALA A C 1
ATOM 2436 O O . ALA A 1 302 ? 7.899 -6.029 -29.260 1.00 96.44 302 ALA A O 1
ATOM 2437 N N . GLY A 1 303 ? 7.757 -3.955 -28.396 1.00 96.38 303 GLY A N 1
ATOM 2438 C CA . GLY A 1 303 ? 6.806 -3.432 -29.380 1.00 96.38 303 GLY A CA 1
ATOM 2439 C C . GLY A 1 303 ? 7.333 -3.510 -30.814 1.00 96.38 303 GLY A C 1
ATOM 2440 O O . GLY A 1 303 ? 6.638 -4.014 -31.696 1.00 96.38 303 GLY A O 1
ATOM 2441 N N . ALA A 1 304 ? 8.585 -3.104 -31.049 1.00 97.44 304 ALA A N 1
ATOM 2442 C CA . ALA A 1 304 ? 9.192 -3.138 -32.383 1.00 97.44 304 ALA A CA 1
ATOM 2443 C C . ALA A 1 304 ? 9.334 -4.572 -32.928 1.00 97.44 304 ALA A C 1
ATOM 2445 O O . ALA A 1 304 ? 9.087 -4.832 -34.108 1.00 97.44 304 ALA A O 1
ATOM 2446 N N . LEU A 1 305 ? 9.702 -5.521 -32.060 1.00 96.38 305 LEU A N 1
ATOM 2447 C CA . LEU A 1 305 ? 9.802 -6.934 -32.424 1.00 96.38 305 LEU A CA 1
ATOM 2448 C C . LEU A 1 305 ? 8.426 -7.571 -32.653 1.00 96.38 305 LEU A C 1
ATOM 2450 O O . LEU A 1 305 ? 8.263 -8.295 -33.631 1.00 96.38 305 LEU A O 1
ATOM 2454 N N . ASN A 1 306 ? 7.444 -7.300 -31.787 1.00 95.81 306 ASN A N 1
ATOM 2455 C CA . ASN A 1 306 ? 6.093 -7.861 -31.895 1.00 95.81 306 ASN A CA 1
ATOM 2456 C C . ASN A 1 306 ? 5.402 -7.424 -33.193 1.00 95.81 306 ASN A C 1
ATOM 2458 O O . ASN A 1 306 ? 4.752 -8.217 -33.870 1.00 95.81 306 ASN A O 1
ATOM 2462 N N . ASN A 1 307 ? 5.629 -6.172 -33.589 1.00 96.44 307 ASN A N 1
ATOM 2463 C CA . ASN A 1 307 ? 5.095 -5.610 -34.823 1.00 96.44 307 ASN A CA 1
ATOM 2464 C C . ASN A 1 307 ? 5.940 -5.914 -36.070 1.00 96.44 307 ASN A C 1
ATOM 2466 O O . ASN A 1 307 ? 5.610 -5.447 -37.159 1.00 96.44 307 ASN A O 1
ATOM 2470 N N . ASN A 1 308 ? 7.017 -6.698 -35.940 1.00 96.81 308 ASN A N 1
ATOM 2471 C CA . ASN A 1 308 ? 7.940 -7.048 -37.025 1.00 96.81 308 ASN A CA 1
ATOM 2472 C C . ASN A 1 308 ? 8.522 -5.831 -37.774 1.00 96.81 308 ASN A C 1
ATOM 2474 O O . ASN A 1 308 ? 8.898 -5.947 -38.942 1.00 96.81 308 ASN A O 1
ATOM 2478 N N . THR A 1 309 ? 8.618 -4.665 -37.126 1.00 97.31 309 THR A N 1
ATOM 2479 C CA . THR A 1 309 ? 9.233 -3.476 -37.741 1.00 97.31 309 THR A CA 1
ATOM 2480 C C . THR A 1 309 ? 10.753 -3.572 -37.750 1.00 97.31 309 THR A C 1
ATOM 2482 O O . THR A 1 309 ? 11.416 -2.906 -38.547 1.00 97.31 309 THR A O 1
AT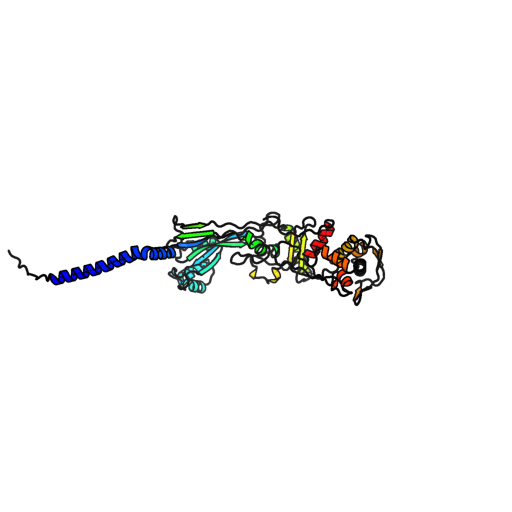OM 2485 N N . VAL A 1 310 ? 11.305 -4.435 -36.890 1.00 97.00 310 VAL A N 1
ATOM 2486 C CA . VAL A 1 310 ? 12.726 -4.773 -36.832 1.00 97.00 310 VAL A CA 1
ATOM 2487 C C . VAL A 1 310 ? 12.942 -6.269 -36.600 1.00 97.00 310 VAL A C 1
ATOM 2489 O O . VAL A 1 310 ? 12.128 -6.951 -35.979 1.00 97.00 310 VAL A O 1
ATOM 2492 N N . GLY A 1 311 ? 14.084 -6.784 -37.058 1.00 95.94 311 GLY A N 1
ATOM 2493 C CA . GLY A 1 311 ? 14.542 -8.140 -36.740 1.00 95.94 311 GLY A CA 1
ATOM 2494 C C . GLY A 1 311 ? 15.312 -8.220 -35.416 1.00 95.94 311 GLY A C 1
ATOM 2495 O O . GLY A 1 311 ? 15.956 -7.257 -34.999 1.00 95.94 311 GLY A O 1
ATOM 2496 N N . LYS A 1 312 ? 15.330 -9.399 -34.776 1.00 92.25 312 LYS A N 1
ATOM 2497 C CA . LYS A 1 312 ? 16.085 -9.647 -33.523 1.00 92.25 312 LYS A CA 1
ATOM 2498 C C . LYS A 1 312 ? 17.587 -9.373 -33.660 1.00 92.25 312 LYS A C 1
ATOM 2500 O O . LYS A 1 312 ? 18.204 -8.886 -32.721 1.00 92.25 312 LYS A O 1
ATOM 2505 N N . ASP A 1 313 ? 18.148 -9.654 -34.832 1.00 94.94 313 ASP A N 1
ATOM 2506 C CA . ASP A 1 313 ? 19.582 -9.523 -35.120 1.00 94.94 313 ASP A CA 1
ATOM 2507 C C . ASP A 1 313 ? 19.860 -8.452 -36.193 1.00 94.94 313 ASP A C 1
ATOM 2509 O O . ASP A 1 313 ? 20.937 -8.405 -36.781 1.00 94.94 313 ASP A O 1
ATOM 2513 N N . GLN A 1 314 ? 18.881 -7.578 -36.459 1.00 96.69 314 GLN A N 1
ATOM 2514 C CA . GLN A 1 314 ? 19.044 -6.464 -37.389 1.00 96.69 314 GLN A CA 1
ATOM 2515 C C . GLN A 1 314 ? 20.067 -5.471 -36.844 1.00 96.69 314 GLN A C 1
ATOM 2517 O O . GLN A 1 314 ? 19.950 -5.041 -35.700 1.00 96.69 314 GLN A O 1
ATOM 2522 N N . VAL A 1 315 ? 21.042 -5.103 -37.678 1.00 97.31 315 VAL A N 1
ATOM 2523 C CA . VAL A 1 315 ? 22.124 -4.173 -37.338 1.00 97.31 315 VAL A CA 1
ATOM 2524 C C . VAL A 1 315 ? 21.771 -2.759 -37.787 1.00 97.31 315 VAL A C 1
ATOM 2526 O O . VAL A 1 315 ? 21.308 -2.548 -38.908 1.00 97.31 315 VAL A O 1
ATOM 2529 N N . PHE A 1 316 ? 22.037 -1.791 -36.917 1.00 97.12 316 PHE A N 1
ATOM 2530 C CA . PHE A 1 316 ? 21.828 -0.367 -37.145 1.00 97.12 316 PHE A CA 1
ATOM 2531 C C . PHE A 1 316 ? 23.161 0.373 -37.035 1.00 97.12 316 PHE A C 1
ATOM 2533 O O . PHE A 1 316 ? 23.917 0.125 -36.097 1.00 97.12 316 PHE A O 1
ATOM 2540 N N . ASP A 1 317 ? 23.433 1.300 -37.957 1.00 97.00 317 ASP A N 1
ATOM 2541 C CA . ASP A 1 317 ? 24.497 2.294 -37.779 1.00 97.00 317 ASP A CA 1
ATOM 2542 C C . ASP A 1 317 ? 23.955 3.450 -36.935 1.00 97.00 317 ASP A C 1
ATOM 2544 O O . ASP A 1 317 ? 23.100 4.222 -37.374 1.00 97.00 317 ASP A O 1
ATOM 2548 N N . LEU A 1 318 ? 24.411 3.525 -35.688 1.00 97.00 318 LEU A N 1
ATOM 2549 C CA . LEU A 1 318 ? 23.920 4.471 -34.702 1.00 97.00 318 LEU A CA 1
ATOM 2550 C C . LEU A 1 318 ? 24.871 5.671 -34.635 1.00 97.00 318 LEU A C 1
ATOM 2552 O O . LEU A 1 318 ? 25.999 5.516 -34.160 1.00 97.00 318 LEU A O 1
ATOM 2556 N N . PRO A 1 319 ? 24.450 6.891 -35.010 1.00 96.81 319 PRO A N 1
ATOM 2557 C CA . PRO A 1 319 ? 25.235 8.101 -34.764 1.00 96.81 319 PRO A CA 1
ATOM 2558 C C . PRO A 1 319 ? 25.278 8.446 -33.262 1.00 96.81 319 PRO A C 1
ATOM 2560 O O . PRO A 1 319 ? 24.468 7.922 -32.495 1.00 96.81 319 PRO A O 1
ATOM 2563 N N . PRO A 1 320 ? 26.191 9.320 -32.793 1.00 95.69 320 PRO A N 1
ATOM 2564 C CA . PRO A 1 320 ? 26.247 9.747 -31.384 1.00 95.69 320 PRO A CA 1
ATOM 2565 C C . PRO A 1 320 ? 25.062 10.638 -30.965 1.00 95.69 320 PRO A C 1
ATOM 2567 O O . PRO A 1 320 ? 24.790 10.814 -29.776 1.00 95.69 320 PRO A O 1
ATOM 2570 N N . SER A 1 321 ? 24.346 11.205 -31.937 1.00 96.94 321 SER A N 1
ATOM 2571 C CA . SER A 1 321 ? 23.140 12.003 -31.724 1.00 96.94 321 SER A CA 1
ATOM 2572 C C . SER A 1 321 ? 22.183 11.890 -32.904 1.00 96.94 321 SER A C 1
ATOM 2574 O O . SER A 1 321 ? 22.633 11.747 -34.039 1.00 96.94 321 SER A O 1
ATOM 2576 N N . ILE A 1 322 ? 20.886 12.049 -32.648 1.00 96.56 322 ILE A N 1
ATOM 2577 C CA . ILE A 1 322 ? 19.829 12.070 -33.661 1.00 96.56 322 ILE A CA 1
ATOM 2578 C C . ILE A 1 322 ? 18.900 13.261 -33.413 1.00 96.56 322 ILE A C 1
ATOM 2580 O O . ILE A 1 322 ? 18.576 13.580 -32.267 1.00 96.56 322 ILE A O 1
ATOM 2584 N N . ARG A 1 323 ? 18.487 13.947 -34.482 1.00 96.69 323 ARG A N 1
ATOM 2585 C CA . ARG A 1 323 ? 17.477 15.010 -34.410 1.00 96.69 323 ARG A CA 1
ATOM 2586 C C . ARG A 1 323 ? 16.100 14.412 -34.687 1.00 96.69 323 ARG A C 1
ATOM 2588 O O . ARG A 1 323 ? 15.911 13.794 -35.728 1.00 96.69 323 ARG A O 1
ATOM 2595 N N . VAL A 1 324 ? 15.153 14.644 -33.782 1.00 96.25 324 VAL A N 1
ATOM 2596 C CA . VAL A 1 324 ? 13.738 14.287 -33.932 1.00 96.25 324 VAL A CA 1
ATOM 2597 C C . VAL A 1 324 ? 12.934 15.576 -33.815 1.00 96.25 324 VAL A C 1
ATOM 2599 O O . VAL A 1 324 ? 12.822 16.140 -32.726 1.00 96.25 324 VAL A O 1
ATOM 2602 N N . SER A 1 325 ? 12.419 16.070 -34.945 1.00 94.75 325 SER A N 1
ATOM 2603 C CA . SER A 1 325 ? 11.781 17.391 -35.032 1.00 94.75 325 SER A CA 1
ATOM 2604 C C . SER A 1 325 ? 12.707 18.495 -34.476 1.00 94.75 325 SER A C 1
ATOM 2606 O O . SER A 1 325 ? 13.826 18.691 -34.958 1.00 94.75 325 SER A O 1
ATOM 2608 N N . ASP A 1 326 ? 12.258 19.193 -33.442 1.00 91.88 326 ASP A N 1
ATOM 2609 C CA . ASP A 1 326 ? 12.879 20.309 -32.740 1.00 91.88 326 ASP A CA 1
ATOM 2610 C C . ASP A 1 326 ? 13.837 19.867 -31.621 1.00 91.88 326 ASP A C 1
ATOM 2612 O O . ASP A 1 326 ? 14.519 20.704 -31.030 1.00 91.88 326 ASP A O 1
ATOM 2616 N N . ARG A 1 327 ? 13.958 18.558 -31.349 1.00 93.62 327 ARG A N 1
ATOM 2617 C CA . ARG A 1 327 ? 14.827 18.018 -30.293 1.00 93.62 327 ARG A CA 1
ATOM 2618 C C . ARG A 1 327 ? 16.030 17.263 -30.848 1.00 93.62 327 ARG A C 1
ATOM 2620 O O . ARG A 1 327 ? 15.959 16.592 -31.875 1.00 93.62 327 ARG A O 1
ATOM 2627 N N . ILE A 1 328 ? 17.153 17.343 -30.133 1.00 96.06 328 ILE A N 1
ATOM 2628 C CA . ILE A 1 328 ? 18.355 16.540 -30.395 1.00 96.06 328 ILE A CA 1
ATOM 2629 C C . ILE A 1 328 ? 18.550 15.584 -29.224 1.00 96.06 328 ILE A C 1
ATOM 2631 O O . ILE A 1 328 ? 18.812 16.019 -28.104 1.00 96.06 328 ILE A O 1
ATOM 2635 N N . ILE A 1 329 ? 18.460 14.289 -29.502 1.00 95.75 329 ILE A N 1
ATOM 2636 C CA . ILE A 1 329 ? 18.713 13.218 -28.539 1.00 95.75 329 ILE A CA 1
ATOM 2637 C C . ILE A 1 329 ? 20.158 12.762 -28.721 1.00 95.75 329 ILE A C 1
ATOM 2639 O O . ILE A 1 329 ? 20.648 12.659 -29.847 1.00 95.75 329 ILE A O 1
ATOM 2643 N N . LYS A 1 330 ? 20.858 12.526 -27.612 1.00 96.00 330 LYS A N 1
ATOM 2644 C CA . LYS A 1 330 ? 22.281 12.173 -27.594 1.00 96.00 330 LYS A CA 1
ATOM 2645 C C . LYS A 1 330 ? 22.517 10.914 -26.772 1.00 96.00 330 LYS A C 1
ATOM 2647 O O . LYS A 1 330 ? 21.773 10.619 -25.832 1.00 96.00 330 LYS A O 1
ATOM 2652 N N . GLU A 1 331 ? 23.585 10.204 -27.100 1.00 94.69 331 GLU A N 1
ATOM 2653 C CA . GLU A 1 331 ? 24.187 9.275 -26.149 1.00 94.69 331 GLU A CA 1
ATOM 2654 C C . GLU A 1 331 ? 24.910 10.033 -25.039 1.00 94.69 331 GLU A C 1
ATOM 2656 O O . GLU A 1 331 ? 25.418 11.133 -25.249 1.00 94.69 331 GLU A O 1
ATOM 2661 N N . ILE A 1 332 ? 24.984 9.420 -23.857 1.00 88.75 332 ILE A N 1
ATOM 2662 C CA . ILE A 1 332 ? 25.579 10.062 -22.679 1.00 88.75 332 ILE A CA 1
ATOM 2663 C C . ILE A 1 332 ? 27.107 10.173 -22.821 1.00 88.75 332 ILE A C 1
ATOM 2665 O O . ILE A 1 332 ? 27.676 11.221 -22.532 1.00 88.75 332 ILE A O 1
ATOM 2669 N N . PHE A 1 333 ? 27.772 9.111 -23.295 1.00 87.50 333 PHE A N 1
ATOM 2670 C CA . PHE A 1 333 ? 29.243 9.015 -23.294 1.00 87.50 333 PHE A CA 1
ATOM 2671 C C . PHE A 1 333 ? 29.878 8.793 -24.675 1.00 87.50 333 PHE A C 1
ATOM 2673 O O . PHE A 1 333 ? 31.100 8.747 -24.787 1.00 87.50 333 PHE A O 1
ATOM 2680 N N . ARG A 1 334 ? 29.079 8.627 -25.737 1.00 91.00 334 ARG A N 1
ATOM 2681 C CA . ARG A 1 334 ? 29.571 8.228 -27.065 1.00 91.00 334 ARG A CA 1
ATOM 2682 C C . ARG A 1 334 ? 29.609 9.411 -28.030 1.00 91.00 334 ARG A C 1
ATOM 2684 O O . ARG A 1 334 ? 28.618 10.114 -28.189 1.00 91.00 334 ARG A O 1
ATOM 2691 N N . THR A 1 335 ? 30.736 9.576 -28.722 1.00 91.00 335 THR A N 1
ATOM 2692 C CA . THR A 1 335 ? 30.978 10.668 -29.685 1.00 91.00 335 THR A CA 1
ATOM 2693 C C . THR A 1 335 ? 31.207 10.198 -31.125 1.00 91.00 335 THR A C 1
ATOM 2695 O O . THR A 1 335 ? 31.268 11.030 -32.025 1.00 91.00 335 THR A O 1
ATOM 2698 N N . SER A 1 336 ? 31.295 8.888 -31.370 1.00 93.06 336 SER A N 1
ATOM 2699 C CA . SER A 1 336 ? 31.485 8.286 -32.697 1.00 93.06 336 SER A CA 1
ATOM 2700 C C . SER A 1 336 ? 30.343 7.339 -33.059 1.00 93.06 336 SER A C 1
ATOM 2702 O O . SER A 1 336 ? 29.643 6.845 -32.173 1.00 93.06 336 SER A O 1
ATOM 2704 N N . ASN A 1 337 ? 30.168 7.053 -34.351 1.00 96.00 337 ASN A N 1
ATOM 2705 C CA . ASN A 1 337 ? 29.223 6.036 -34.816 1.00 96.00 337 ASN A CA 1
ATOM 2706 C C . ASN A 1 337 ? 29.588 4.644 -34.283 1.00 96.00 337 ASN A C 1
ATOM 2708 O O . ASN A 1 337 ? 30.756 4.358 -34.005 1.00 96.00 337 ASN A O 1
ATOM 2712 N N . ILE A 1 338 ? 28.579 3.790 -34.134 1.00 96.81 338 ILE A N 1
ATOM 2713 C CA . ILE A 1 338 ? 28.747 2.383 -33.770 1.00 96.81 338 ILE A CA 1
ATOM 2714 C C . ILE A 1 338 ? 27.656 1.550 -34.428 1.00 96.81 338 ILE A C 1
ATOM 2716 O O . ILE A 1 338 ? 26.538 2.025 -34.612 1.00 96.81 338 ILE A O 1
ATOM 2720 N N . GLN A 1 339 ? 27.974 0.299 -34.738 1.00 97.19 339 GLN A N 1
ATOM 2721 C CA . GLN A 1 339 ? 26.988 -0.661 -35.203 1.00 97.19 339 GLN A CA 1
ATOM 2722 C C . GLN A 1 339 ? 26.496 -1.498 -34.033 1.00 97.19 339 GLN A C 1
ATOM 2724 O O . GLN A 1 339 ? 27.309 -2.134 -33.369 1.00 97.19 339 GLN A O 1
ATOM 2729 N N . TYR A 1 340 ? 25.184 -1.505 -33.807 1.00 97.19 340 TYR A N 1
ATOM 2730 C CA . TYR A 1 340 ? 24.541 -2.391 -32.839 1.00 97.19 340 TYR A CA 1
ATOM 2731 C C . TYR A 1 340 ? 23.381 -3.136 -33.484 1.00 97.19 340 TYR A C 1
ATOM 2733 O O . TYR A 1 340 ? 22.586 -2.563 -34.228 1.00 97.19 340 TYR A O 1
ATOM 2741 N N . SER A 1 341 ? 23.268 -4.415 -33.153 1.00 97.38 341 SER A N 1
ATOM 2742 C CA . SER A 1 341 ? 22.059 -5.205 -33.352 1.00 97.38 341 SER A CA 1
ATOM 2743 C C . SER A 1 341 ? 20.930 -4.773 -32.406 1.00 97.38 341 SER A C 1
ATOM 2745 O O . SER A 1 341 ? 21.185 -4.156 -31.370 1.00 97.38 341 SER A O 1
ATOM 2747 N N . THR A 1 342 ? 19.682 -5.162 -32.681 1.00 96.12 342 THR A N 1
ATOM 2748 C CA . THR A 1 342 ? 18.549 -4.951 -31.752 1.00 96.12 342 THR A CA 1
ATOM 2749 C C . THR A 1 342 ? 18.844 -5.478 -30.338 1.00 96.12 342 THR A C 1
ATOM 2751 O O . THR A 1 342 ? 18.528 -4.819 -29.347 1.00 96.12 342 THR A O 1
ATOM 2754 N N . ARG A 1 343 ? 19.529 -6.626 -30.216 1.00 95.06 343 ARG A N 1
ATOM 2755 C CA . ARG A 1 343 ? 19.985 -7.168 -28.919 1.00 95.06 343 ARG A CA 1
ATOM 2756 C C . ARG A 1 343 ? 21.024 -6.282 -28.238 1.00 95.06 343 ARG A C 1
ATOM 2758 O O . ARG A 1 343 ? 21.018 -6.135 -27.019 1.00 95.06 343 ARG A O 1
ATOM 2765 N N . GLU A 1 344 ? 21.933 -5.701 -29.007 1.00 96.12 344 GLU A N 1
ATOM 2766 C CA . GLU A 1 344 ? 22.961 -4.811 -28.472 1.00 96.12 344 GLU A CA 1
ATOM 2767 C C . GLU A 1 344 ? 22.387 -3.455 -28.064 1.00 96.12 344 GLU A C 1
ATOM 2769 O O . GLU A 1 344 ? 22.835 -2.893 -27.068 1.00 96.12 344 GLU A O 1
ATOM 2774 N N . ILE A 1 345 ? 21.346 -2.968 -28.750 1.00 96.06 345 ILE A N 1
ATOM 2775 C CA . ILE A 1 345 ? 20.626 -1.746 -28.367 1.00 96.06 345 ILE A CA 1
ATOM 2776 C C . ILE A 1 345 ? 20.092 -1.861 -26.937 1.00 96.06 345 ILE A C 1
ATOM 2778 O O . ILE A 1 345 ? 20.312 -0.946 -26.141 1.00 96.06 345 ILE A O 1
ATOM 2782 N N . ILE A 1 346 ? 19.445 -2.979 -26.588 1.00 94.38 346 ILE A N 1
ATOM 2783 C CA . ILE A 1 346 ? 18.959 -3.199 -25.219 1.00 94.38 346 ILE A CA 1
ATOM 2784 C C . ILE A 1 346 ? 20.112 -3.483 -24.244 1.00 94.38 346 ILE A C 1
ATOM 2786 O O . ILE A 1 346 ? 20.155 -2.883 -23.172 1.00 94.38 346 ILE A O 1
ATOM 2790 N N . LYS A 1 347 ? 21.098 -4.308 -24.632 1.00 95.06 347 LYS A N 1
ATOM 2791 C CA . LYS A 1 347 ? 22.265 -4.662 -23.798 1.00 95.06 347 LYS A CA 1
ATOM 2792 C C . LYS A 1 347 ? 23.081 -3.439 -23.371 1.00 95.06 347 LYS A C 1
ATOM 2794 O O . LYS A 1 347 ? 23.500 -3.356 -22.222 1.00 95.06 347 LYS A O 1
ATOM 2799 N N . TYR A 1 348 ? 23.326 -2.512 -24.294 1.00 95.00 348 TYR A N 1
ATOM 2800 C CA . TYR A 1 348 ? 24.092 -1.288 -24.046 1.00 95.00 348 TYR A CA 1
ATOM 2801 C C . TYR A 1 348 ? 23.202 -0.083 -23.725 1.00 95.00 348 TYR A C 1
ATOM 2803 O O . TYR A 1 348 ? 23.715 1.023 -23.570 1.00 95.00 348 TYR A O 1
ATOM 2811 N N . SER A 1 349 ? 21.882 -0.286 -23.623 1.00 95.81 349 SER A N 1
ATOM 2812 C CA . SER A 1 349 ? 20.884 0.754 -23.361 1.00 95.81 349 SER A CA 1
ATOM 2813 C C . SER A 1 349 ? 21.070 1.993 -24.251 1.00 95.81 349 SER A C 1
ATOM 2815 O O . SER A 1 349 ? 21.023 3.132 -23.782 1.00 95.81 349 SER A O 1
ATOM 2817 N N . SER A 1 350 ? 21.287 1.796 -25.554 1.00 96.75 350 SER A N 1
ATOM 2818 C CA . SER A 1 350 ? 21.529 2.903 -26.490 1.00 96.75 350 SER A CA 1
ATOM 2819 C C . SER A 1 350 ? 20.289 3.793 -26.617 1.00 96.75 350 SER A C 1
ATOM 2821 O O . SER A 1 350 ? 19.210 3.321 -26.982 1.00 96.75 350 SER A O 1
ATOM 2823 N N . ASN A 1 351 ? 20.438 5.095 -26.342 1.00 97.06 351 ASN A N 1
ATOM 2824 C CA . ASN A 1 351 ? 19.353 6.064 -26.532 1.00 97.06 351 ASN A CA 1
ATOM 2825 C C . ASN A 1 351 ? 18.987 6.180 -28.011 1.00 97.06 351 ASN A C 1
ATOM 2827 O O . ASN A 1 351 ? 17.813 6.193 -28.367 1.00 97.06 351 ASN A O 1
ATOM 2831 N N . ILE A 1 352 ? 20.000 6.240 -28.874 1.00 97.50 352 ILE A N 1
ATOM 2832 C CA . ILE A 1 352 ? 19.804 6.431 -30.312 1.00 97.50 352 ILE A CA 1
ATOM 2833 C C . ILE A 1 352 ? 19.194 5.185 -30.939 1.00 97.50 352 ILE A C 1
ATOM 2835 O O . ILE A 1 352 ? 18.254 5.302 -31.719 1.00 97.50 352 ILE A O 1
ATOM 2839 N N . GLY A 1 353 ? 19.661 4.001 -30.534 1.00 97.31 353 GLY A N 1
ATOM 2840 C CA . GLY A 1 353 ? 19.050 2.738 -30.920 1.00 97.31 353 GLY A CA 1
ATOM 2841 C C . GLY A 1 353 ? 17.570 2.700 -30.552 1.00 97.31 353 GLY A C 1
ATOM 2842 O O . GLY A 1 353 ? 16.741 2.477 -31.424 1.00 97.31 353 GLY A O 1
ATOM 2843 N N . ALA A 1 354 ? 17.221 3.023 -29.303 1.00 97.81 354 ALA A N 1
ATOM 2844 C CA . ALA A 1 354 ? 15.825 3.066 -28.867 1.00 97.81 354 ALA A CA 1
ATOM 2845 C C . ALA A 1 354 ? 14.970 4.037 -29.707 1.00 97.81 354 ALA A C 1
ATOM 2847 O O . ALA A 1 354 ? 13.864 3.687 -30.116 1.00 97.81 354 ALA A O 1
ATOM 2848 N N . VAL A 1 355 ? 15.485 5.229 -30.027 1.00 98.00 355 VAL A N 1
ATOM 2849 C CA . VAL A 1 355 ? 14.789 6.187 -30.905 1.00 98.00 355 VAL A CA 1
ATOM 2850 C C . VAL A 1 355 ? 14.582 5.615 -32.306 1.00 98.00 355 VAL A C 1
ATOM 2852 O O . VAL A 1 355 ? 13.493 5.744 -32.854 1.00 98.00 355 VAL A O 1
ATOM 2855 N N . MET A 1 356 ? 15.587 4.957 -32.886 1.00 97.50 356 MET A N 1
ATOM 2856 C CA . MET A 1 356 ? 15.457 4.338 -34.209 1.00 97.50 356 MET A CA 1
ATOM 2857 C C . MET A 1 356 ? 14.424 3.206 -34.223 1.00 97.50 356 MET A C 1
ATOM 2859 O O . MET A 1 356 ? 13.668 3.098 -35.187 1.00 97.50 356 MET A O 1
ATOM 2863 N N . LEU A 1 357 ? 14.341 2.412 -33.149 1.00 97.88 357 LEU A N 1
ATOM 2864 C CA . LEU A 1 357 ? 13.300 1.393 -32.991 1.00 97.88 357 LEU A CA 1
ATOM 2865 C C . LEU A 1 357 ? 11.905 2.026 -32.946 1.00 97.88 357 LEU A C 1
ATOM 2867 O O . LEU A 1 357 ? 11.030 1.613 -33.705 1.00 97.88 357 LEU A O 1
ATOM 2871 N N . ALA A 1 358 ? 11.716 3.077 -32.146 1.00 97.88 358 ALA A N 1
ATOM 2872 C CA . ALA A 1 358 ? 10.441 3.786 -32.074 1.00 97.88 358 ALA A CA 1
ATOM 2873 C C . ALA A 1 358 ? 10.043 4.387 -33.434 1.00 97.88 358 ALA A C 1
ATOM 2875 O O . ALA A 1 358 ? 8.936 4.163 -33.920 1.00 97.88 358 ALA A O 1
ATOM 2876 N N . LEU A 1 359 ? 10.973 5.074 -34.106 1.00 97.00 359 LEU A N 1
ATOM 2877 C CA . LEU A 1 359 ? 10.742 5.657 -35.432 1.00 97.00 359 LEU A CA 1
ATOM 2878 C C . LEU A 1 359 ? 10.406 4.606 -36.501 1.00 97.00 359 LEU A C 1
ATOM 2880 O O . LEU A 1 359 ? 9.665 4.922 -37.428 1.00 97.00 359 LEU A O 1
ATOM 2884 N N . SER A 1 360 ? 10.903 3.368 -36.375 1.00 97.12 360 SER A N 1
ATOM 2885 C CA . SER A 1 360 ? 10.553 2.272 -37.294 1.00 97.12 360 SER A CA 1
ATOM 2886 C C . SER A 1 360 ? 9.075 1.869 -37.222 1.00 97.12 360 SER A C 1
ATOM 2888 O O . SER A 1 360 ? 8.527 1.390 -38.211 1.00 97.12 360 SER A O 1
ATOM 2890 N N . MET A 1 361 ? 8.430 2.079 -36.069 1.00 97.88 361 MET A N 1
ATOM 2891 C CA . MET A 1 361 ? 7.001 1.827 -35.860 1.00 97.88 361 MET A CA 1
ATOM 2892 C C . MET A 1 361 ? 6.139 3.021 -36.285 1.00 97.88 361 MET A C 1
ATOM 2894 O O . MET A 1 361 ? 5.024 2.844 -36.775 1.00 97.88 361 MET A O 1
ATOM 2898 N N . GLY A 1 362 ? 6.656 4.240 -36.113 1.00 97.12 362 GLY A N 1
ATOM 2899 C CA . GLY A 1 362 ? 5.877 5.470 -36.249 1.00 97.12 362 GLY A CA 1
ATOM 2900 C C . GLY A 1 362 ? 4.903 5.681 -35.083 1.00 97.12 362 GLY A C 1
ATOM 2901 O O . GLY A 1 362 ? 4.684 4.793 -34.260 1.00 97.12 362 GLY A O 1
ATOM 2902 N N . ASP A 1 363 ? 4.311 6.877 -35.005 1.00 97.25 363 ASP A N 1
ATOM 2903 C CA . ASP A 1 363 ? 3.578 7.336 -33.812 1.00 97.25 363 ASP A CA 1
ATOM 2904 C C . ASP A 1 363 ? 2.419 6.417 -33.415 1.00 97.25 363 ASP A C 1
ATOM 2906 O O . ASP A 1 363 ? 2.296 6.034 -32.254 1.00 97.25 363 ASP A O 1
ATOM 2910 N N . ARG A 1 364 ? 1.585 6.033 -34.389 1.00 97.62 364 ARG A N 1
ATOM 2911 C CA . ARG A 1 364 ? 0.386 5.229 -34.136 1.00 97.62 364 ARG A CA 1
ATOM 2912 C C . ARG A 1 364 ? 0.732 3.848 -33.585 1.00 97.62 364 ARG A C 1
ATOM 2914 O O . ARG A 1 364 ? 0.213 3.469 -32.544 1.00 97.62 364 ARG A O 1
ATOM 2921 N N . LEU A 1 365 ? 1.595 3.110 -34.280 1.00 97.81 365 LEU A N 1
ATOM 2922 C CA . LEU A 1 365 ? 1.920 1.731 -33.915 1.00 97.81 365 LEU A CA 1
ATOM 2923 C C . LEU A 1 365 ? 2.731 1.673 -32.618 1.00 97.81 365 LEU A C 1
ATOM 2925 O O . LEU A 1 365 ? 2.556 0.763 -31.809 1.00 97.81 365 LEU A O 1
ATOM 2929 N N . TYR A 1 366 ? 3.585 2.675 -32.388 1.00 97.88 366 TYR A N 1
ATOM 2930 C CA . TYR A 1 366 ? 4.309 2.791 -31.130 1.00 97.88 366 TYR A CA 1
ATOM 2931 C C . TYR A 1 366 ? 3.363 3.063 -29.957 1.00 97.88 366 TYR A C 1
ATOM 2933 O O . TYR A 1 366 ? 3.477 2.426 -28.912 1.00 97.88 366 TYR A O 1
ATOM 2941 N N . TRP A 1 367 ? 2.391 3.960 -30.140 1.00 97.94 367 TRP A N 1
ATOM 2942 C CA . TRP A 1 367 ? 1.359 4.216 -29.139 1.00 97.94 367 TRP A CA 1
ATOM 2943 C C . TRP A 1 367 ? 0.488 2.989 -28.866 1.00 97.94 367 TRP A C 1
ATOM 2945 O O . TRP A 1 367 ? 0.289 2.656 -27.701 1.00 97.94 367 TRP A O 1
ATOM 2955 N N . GLU A 1 368 ? 0.022 2.296 -29.914 1.00 97.81 368 GLU A N 1
ATOM 2956 C CA . GLU A 1 368 ? -0.755 1.052 -29.794 1.00 97.81 368 GLU A CA 1
ATOM 2957 C C . GLU A 1 368 ? 0.037 0.014 -28.978 1.00 97.81 368 GLU A C 1
ATOM 2959 O O . GLU A 1 368 ? -0.485 -0.517 -28.000 1.00 97.81 368 GLU A O 1
ATOM 2964 N N . SER A 1 369 ? 1.331 -0.159 -29.277 1.00 96.75 369 SER A N 1
ATOM 2965 C CA . SER A 1 369 ? 2.217 -1.072 -28.541 1.00 96.75 369 SER A CA 1
ATOM 2966 C C . SER A 1 369 ? 2.329 -0.720 -27.056 1.00 96.75 369 SER A C 1
ATOM 2968 O O . SER A 1 369 ? 2.212 -1.596 -26.211 1.00 96.75 369 SER A O 1
ATOM 2970 N N . ILE A 1 370 ? 2.549 0.554 -26.708 1.00 97.38 370 ILE A N 1
ATOM 2971 C CA . ILE A 1 370 ? 2.635 0.987 -25.300 1.00 97.38 370 ILE A CA 1
ATOM 2972 C C . ILE A 1 370 ? 1.287 0.786 -24.593 1.00 97.38 370 ILE A C 1
ATOM 2974 O O . ILE A 1 370 ? 1.250 0.331 -23.450 1.00 97.38 370 ILE A O 1
ATOM 2978 N N . ASN A 1 371 ? 0.180 1.102 -25.268 1.00 96.44 371 ASN A N 1
ATOM 2979 C CA . ASN A 1 371 ? -1.163 0.953 -24.718 1.00 96.44 371 ASN A CA 1
ATOM 2980 C C . ASN A 1 371 ? -1.510 -0.521 -24.432 1.00 96.44 371 ASN A C 1
ATOM 2982 O O . ASN A 1 371 ? -2.164 -0.804 -23.431 1.00 96.44 371 ASN A O 1
ATOM 2986 N N . GLU A 1 372 ? -1.037 -1.465 -25.250 1.00 96.25 372 GLU A N 1
ATOM 2987 C CA . GLU A 1 372 ? -1.209 -2.911 -25.026 1.00 96.25 372 GLU A CA 1
ATOM 2988 C C . GLU A 1 372 ? -0.536 -3.415 -23.739 1.00 96.25 372 GLU A C 1
ATOM 2990 O O . GLU A 1 372 ? -1.022 -4.371 -23.138 1.00 96.25 372 GLU A O 1
ATOM 2995 N N . PHE A 1 373 ? 0.514 -2.745 -23.250 1.00 96.81 373 PHE A N 1
ATOM 2996 C CA . PHE A 1 373 ? 1.111 -3.034 -21.937 1.00 96.81 373 PHE A CA 1
ATOM 2997 C C . PHE A 1 373 ? 0.319 -2.442 -20.754 1.00 96.81 373 PHE A C 1
ATOM 2999 O O . PHE A 1 373 ? 0.681 -2.664 -19.598 1.00 96.81 373 PHE A O 1
ATOM 3006 N N . GLY A 1 374 ? -0.769 -1.708 -21.016 1.00 95.75 374 GLY A N 1
ATOM 3007 C CA . GLY A 1 374 ? -1.672 -1.174 -19.993 1.00 95.75 374 GLY A CA 1
ATOM 3008 C C . GLY A 1 374 ? -1.219 0.138 -19.344 1.00 95.75 374 GLY A C 1
ATOM 3009 O O . GLY A 1 374 ? -1.746 0.506 -18.296 1.00 95.75 374 GLY A O 1
ATOM 3010 N N . PHE A 1 375 ? -0.254 0.853 -19.929 1.00 97.44 375 PHE A N 1
ATOM 3011 C CA . PHE A 1 375 ? 0.159 2.165 -19.421 1.00 97.44 375 PHE A CA 1
ATOM 3012 C C . PHE A 1 375 ? -0.943 3.220 -19.604 1.00 97.44 375 PHE A C 1
ATOM 3014 O O . PHE A 1 375 ? -1.637 3.243 -20.618 1.00 97.44 375 PHE A O 1
ATOM 3021 N N . GLY A 1 376 ? -1.079 4.125 -18.630 1.00 94.88 376 GLY A N 1
ATOM 3022 C CA . GLY A 1 376 ? -2.146 5.133 -18.610 1.00 94.88 376 GLY A CA 1
ATOM 3023 C C . GLY A 1 376 ? -3.466 4.639 -18.005 1.00 94.88 376 GLY A C 1
ATOM 3024 O O . GLY A 1 376 ? -4.463 5.357 -18.063 1.00 94.88 376 GLY A O 1
ATOM 3025 N N . GLN A 1 377 ? -3.488 3.423 -17.449 1.00 95.69 377 GLN A N 1
ATOM 3026 C CA . GLN A 1 377 ? -4.654 2.802 -16.818 1.00 95.69 377 GLN A CA 1
ATOM 3027 C C . GLN A 1 377 ? -4.245 2.118 -15.509 1.00 95.69 377 GLN A C 1
ATOM 3029 O O . GLN A 1 377 ? -3.147 1.566 -15.412 1.00 95.69 377 GLN A O 1
ATOM 3034 N N . VAL A 1 378 ? -5.130 2.114 -14.510 1.00 96.94 378 VAL A N 1
ATOM 3035 C CA . VAL A 1 378 ? -4.957 1.292 -13.302 1.00 96.94 378 VAL A CA 1
ATOM 3036 C C . VAL A 1 378 ? -4.740 -0.187 -13.650 1.00 96.94 378 VAL A C 1
ATOM 3038 O O . VAL A 1 378 ? -5.342 -0.725 -14.584 1.00 96.94 378 VAL A O 1
ATOM 3041 N N . THR A 1 379 ? -3.879 -0.869 -12.895 1.00 97.56 379 THR A N 1
ATOM 3042 C CA . THR A 1 379 ? -3.622 -2.306 -13.057 1.00 97.56 379 THR A CA 1
ATOM 3043 C C . THR A 1 379 ? -4.751 -3.164 -12.497 1.00 97.56 379 THR A C 1
ATOM 3045 O O . THR A 1 379 ? -4.920 -4.305 -12.935 1.00 97.56 379 THR A O 1
ATOM 3048 N N . GLY A 1 380 ? -5.546 -2.607 -11.577 1.00 96.25 380 GLY A N 1
ATOM 3049 C CA . GLY A 1 380 ? -6.662 -3.294 -10.941 1.00 96.25 380 GLY A CA 1
ATOM 3050 C C . GLY A 1 380 ? -6.237 -4.159 -9.758 1.00 96.25 380 GLY A C 1
ATOM 3051 O O . GLY A 1 380 ? -6.960 -5.100 -9.424 1.00 96.25 380 GLY A O 1
ATOM 3052 N N . ILE A 1 381 ? -5.082 -3.871 -9.155 1.00 98.12 381 ILE A N 1
ATOM 3053 C CA . ILE A 1 381 ? -4.677 -4.469 -7.880 1.00 98.12 381 ILE A CA 1
ATOM 3054 C C . ILE A 1 381 ? -5.693 -4.117 -6.789 1.00 98.12 381 ILE A C 1
ATOM 3056 O O . ILE A 1 381 ? -6.318 -3.056 -6.812 1.00 98.12 381 ILE A O 1
ATOM 3060 N N . GLU A 1 382 ? -5.877 -5.001 -5.817 1.00 97.38 382 GLU A N 1
ATOM 3061 C CA . GLU A 1 382 ? -6.870 -4.843 -4.758 1.00 97.38 382 GLU A CA 1
ATOM 3062 C C . GLU A 1 382 ? -6.393 -3.917 -3.624 1.00 97.38 382 GLU A C 1
ATOM 3064 O O . GLU A 1 382 ? -6.524 -4.244 -2.445 1.00 97.38 382 GLU A O 1
ATOM 3069 N N . LEU A 1 383 ? -5.842 -2.753 -3.979 1.00 96.94 383 LEU A N 1
ATOM 3070 C CA . LEU A 1 383 ? -5.421 -1.705 -3.051 1.00 96.94 383 LEU A CA 1
ATOM 3071 C C . LEU A 1 383 ? -6.049 -0.354 -3.427 1.00 96.94 383 LEU A C 1
ATOM 3073 O O . LEU A 1 383 ? -6.241 -0.063 -4.610 1.00 96.94 383 LEU A O 1
ATOM 3077 N N . PRO A 1 384 ? -6.358 0.499 -2.438 1.00 95.31 384 PRO A N 1
ATOM 3078 C CA . PRO A 1 384 ? -6.934 1.808 -2.696 1.00 95.31 384 PRO A CA 1
ATOM 3079 C C . PRO A 1 384 ? -5.854 2.799 -3.153 1.00 95.31 384 PRO A C 1
ATOM 3081 O O . PRO A 1 384 ? -4.696 2.713 -2.749 1.00 95.31 384 PRO A O 1
ATOM 3084 N N . GLY A 1 385 ? -6.248 3.805 -3.939 1.00 93.56 385 GLY A N 1
ATOM 3085 C CA . GLY A 1 385 ? -5.358 4.919 -4.297 1.00 93.56 385 GLY A CA 1
ATOM 3086 C C . GLY A 1 385 ? -4.331 4.605 -5.389 1.00 93.56 385 GLY A C 1
ATOM 3087 O O . GLY A 1 385 ? -3.270 5.225 -5.419 1.00 93.56 385 GLY A O 1
ATOM 3088 N N . GLU A 1 386 ? -4.634 3.653 -6.274 1.00 97.25 386 GLU A N 1
ATOM 3089 C CA . GLU A 1 386 ? -3.833 3.395 -7.470 1.00 97.25 386 GLU A CA 1
ATOM 3090 C C . GLU A 1 386 ? -3.927 4.559 -8.473 1.00 97.25 386 GLU A C 1
ATOM 3092 O O . GLU A 1 386 ? -5.017 4.989 -8.856 1.00 97.25 386 GLU A O 1
ATOM 3097 N N . GLU A 1 387 ? -2.771 5.052 -8.918 1.00 97.88 387 GLU A N 1
ATOM 3098 C CA . GLU A 1 387 ? -2.661 6.101 -9.929 1.00 97.88 387 GLU A CA 1
ATOM 3099 C C . GLU A 1 387 ? -2.669 5.524 -11.351 1.00 97.88 387 GLU A C 1
ATOM 3101 O O . GLU A 1 387 ? -2.075 4.484 -11.638 1.00 97.88 387 GLU A O 1
ATOM 3106 N N . ASN A 1 388 ? -3.282 6.252 -12.287 1.00 96.75 388 ASN A N 1
ATOM 3107 C CA . ASN A 1 388 ? -3.325 5.850 -13.698 1.00 96.75 388 ASN A CA 1
ATOM 3108 C C . ASN A 1 388 ? -2.005 6.111 -14.443 1.00 96.75 388 ASN A C 1
ATOM 3110 O O . ASN A 1 388 ? -1.787 5.563 -15.526 1.00 96.75 388 ASN A O 1
ATOM 3114 N N . GLY A 1 389 ? -1.131 6.964 -13.903 1.00 96.00 389 GLY A N 1
ATOM 3115 C CA . GLY A 1 389 ? -0.027 7.541 -14.667 1.00 96.00 389 GLY A CA 1
ATOM 3116 C C . GLY A 1 389 ? -0.515 8.552 -15.714 1.00 96.00 389 GLY A C 1
ATOM 3117 O O . GLY A 1 389 ? -1.658 9.009 -15.690 1.00 96.00 389 GLY A O 1
ATOM 3118 N N . ILE A 1 390 ? 0.369 8.933 -16.637 1.00 96.62 390 ILE A N 1
ATOM 3119 C CA . ILE A 1 390 ? 0.086 9.898 -17.706 1.00 96.62 390 ILE A CA 1
ATOM 3120 C C . ILE A 1 390 ? 0.618 9.337 -19.018 1.00 96.62 390 ILE A C 1
ATOM 3122 O O . ILE A 1 390 ? 1.830 9.240 -19.211 1.00 96.62 390 ILE A O 1
ATOM 3126 N N . PHE A 1 391 ? -0.295 9.021 -19.934 1.00 96.62 391 PHE A N 1
ATOM 3127 C CA . PHE A 1 391 ? 0.025 8.598 -21.290 1.00 96.62 391 PHE A CA 1
ATOM 3128 C C . PHE A 1 391 ? -1.002 9.178 -22.271 1.00 96.62 391 PHE A C 1
ATOM 3130 O O . PHE A 1 391 ? -2.196 8.905 -22.175 1.00 96.62 391 PHE A O 1
ATOM 3137 N N . HIS A 1 392 ? -0.550 10.041 -23.183 1.00 95.75 392 HIS A N 1
ATOM 3138 C CA . HIS A 1 392 ? -1.426 10.781 -24.097 1.00 95.75 392 HIS A CA 1
ATOM 3139 C C . HIS A 1 392 ? -1.646 10.042 -25.424 1.00 95.75 392 HIS A C 1
ATOM 3141 O O . HIS A 1 392 ? -0.745 9.357 -25.905 1.00 95.75 392 HIS A O 1
ATOM 3147 N N . ASP A 1 393 ? -2.809 10.249 -26.052 1.00 96.31 393 ASP A N 1
ATOM 3148 C CA . ASP A 1 393 ? -3.119 9.754 -27.404 1.00 96.31 393 ASP A CA 1
ATOM 3149 C C . ASP A 1 393 ? -2.133 10.329 -28.436 1.00 96.31 393 ASP A C 1
ATOM 3151 O O . ASP A 1 393 ? -1.854 11.536 -28.442 1.00 96.31 393 ASP A O 1
ATOM 3155 N N . TYR A 1 394 ? -1.635 9.468 -29.328 1.00 96.94 394 TYR A N 1
ATOM 3156 C CA . TYR A 1 394 ? -0.637 9.817 -30.342 1.00 96.94 394 TYR A CA 1
ATOM 3157 C C . TYR A 1 394 ? -1.053 10.970 -31.262 1.00 96.94 394 TYR A C 1
ATOM 3159 O O . TYR A 1 394 ? -0.203 11.709 -31.748 1.00 96.94 394 TYR A O 1
ATOM 3167 N N . LYS A 1 395 ? -2.356 11.186 -31.476 1.00 97.44 395 LYS A N 1
ATOM 3168 C CA . LYS A 1 395 ? -2.881 12.291 -32.299 1.00 97.44 395 LYS A CA 1
ATOM 3169 C C . LYS A 1 395 ? -2.553 13.665 -31.718 1.00 97.44 395 LYS A C 1
ATOM 3171 O O . LYS A 1 395 ? -2.609 14.660 -32.434 1.00 97.44 395 LYS A O 1
ATOM 3176 N N . THR A 1 396 ? -2.260 13.721 -30.420 1.00 96.56 396 THR A N 1
ATOM 3177 C CA . THR A 1 396 ? -1.932 14.953 -29.695 1.00 96.56 396 THR A CA 1
ATOM 3178 C C . THR A 1 396 ? -0.433 15.149 -29.509 1.00 96.56 396 THR A C 1
ATOM 3180 O O . THR A 1 396 ? -0.016 16.168 -28.960 1.00 96.56 396 THR A O 1
ATOM 3183 N N . TRP A 1 397 ? 0.391 14.195 -29.949 1.00 96.12 397 TRP A N 1
ATOM 3184 C CA . TRP A 1 397 ? 1.830 14.258 -29.756 1.00 96.12 397 TRP A CA 1
ATOM 3185 C C . TRP A 1 397 ? 2.459 15.354 -30.621 1.00 96.12 397 TRP A C 1
ATOM 3187 O O . TRP A 1 397 ? 2.297 15.355 -31.843 1.00 96.12 397 TRP A O 1
ATOM 3197 N N . PRO A 1 398 ? 3.262 16.255 -30.028 1.00 95.62 398 PRO A N 1
ATOM 3198 C CA . PRO A 1 398 ? 4.278 16.962 -30.791 1.00 95.62 398 PRO A CA 1
ATOM 3199 C C . PRO A 1 398 ? 5.174 15.974 -31.552 1.00 95.62 398 PRO A C 1
ATOM 3201 O O . PRO A 1 398 ? 5.495 14.902 -31.042 1.00 95.62 398 PRO A O 1
ATOM 3204 N N . ALA A 1 399 ? 5.667 16.361 -32.731 1.00 93.75 399 ALA A N 1
ATOM 3205 C CA . ALA A 1 399 ? 6.498 15.490 -33.573 1.00 93.75 399 ALA A CA 1
ATOM 3206 C C . ALA A 1 399 ? 7.804 15.011 -32.896 1.00 93.75 399 ALA A C 1
ATOM 3208 O O . ALA A 1 399 ? 8.425 14.050 -33.342 1.00 93.75 399 ALA A O 1
ATOM 3209 N N . SER A 1 400 ? 8.245 15.662 -31.812 1.00 94.94 400 SER A N 1
ATOM 3210 C CA . SER A 1 400 ? 9.400 15.231 -31.014 1.00 94.94 400 SER A CA 1
ATOM 3211 C C . SER A 1 400 ? 9.093 14.137 -29.983 1.00 94.94 400 SER A C 1
ATOM 3213 O O . SER A 1 400 ? 10.023 13.539 -29.438 1.00 94.94 400 SER A O 1
ATOM 3215 N N . THR A 1 401 ? 7.819 13.909 -29.653 1.00 96.50 401 THR A N 1
ATOM 3216 C CA . THR A 1 401 ? 7.400 13.080 -28.511 1.00 96.50 401 THR A CA 1
ATOM 3217 C C . THR A 1 401 ? 7.799 11.624 -28.674 1.00 96.50 401 THR A C 1
ATOM 3219 O O . THR A 1 401 ? 8.281 11.036 -27.713 1.00 96.50 401 THR A O 1
ATOM 3222 N N . ILE A 1 402 ? 7.716 11.066 -29.886 1.00 96.94 402 ILE A N 1
ATOM 3223 C CA . ILE A 1 402 ? 8.151 9.689 -30.159 1.00 96.94 402 ILE A CA 1
ATOM 3224 C C . ILE A 1 402 ? 9.608 9.447 -29.745 1.00 96.94 402 ILE A C 1
ATOM 3226 O O . ILE A 1 402 ? 9.923 8.425 -29.141 1.00 96.94 402 ILE A O 1
ATOM 3230 N N . GLY A 1 403 ? 10.492 10.422 -29.987 1.00 96.38 403 GLY A N 1
ATOM 3231 C CA . GLY A 1 403 ? 11.894 10.336 -29.590 1.00 96.38 403 GLY A CA 1
ATOM 3232 C C . GLY A 1 403 ? 12.090 10.390 -28.072 1.00 96.38 403 GLY A C 1
ATOM 3233 O O . GLY A 1 403 ? 12.924 9.664 -27.539 1.00 96.38 403 GLY A O 1
ATOM 3234 N N . ALA A 1 404 ? 11.316 11.218 -27.367 1.00 95.94 404 ALA A N 1
ATOM 3235 C CA . ALA A 1 404 ? 11.366 11.303 -25.905 1.00 95.94 404 ALA A CA 1
ATOM 3236 C C . ALA A 1 404 ? 10.792 10.034 -25.245 1.00 95.94 404 ALA A C 1
ATOM 3238 O O . ALA A 1 404 ? 11.431 9.436 -24.377 1.00 95.94 404 ALA A O 1
ATOM 3239 N N . LEU A 1 405 ? 9.642 9.559 -25.725 1.00 96.88 405 LEU A N 1
ATOM 3240 C CA . LEU A 1 405 ? 9.012 8.319 -25.270 1.00 96.88 405 LEU A CA 1
ATOM 3241 C C . LEU A 1 405 ? 9.906 7.104 -25.495 1.00 96.88 405 LEU A C 1
ATOM 3243 O O . LEU A 1 405 ? 9.937 6.212 -24.654 1.00 96.88 405 LEU A O 1
ATOM 3247 N N . ALA A 1 406 ? 10.669 7.062 -26.591 1.00 97.06 406 ALA A N 1
ATOM 3248 C CA . ALA A 1 406 ? 11.609 5.976 -26.880 1.00 97.06 406 ALA A CA 1
ATOM 3249 C C . ALA A 1 406 ? 12.623 5.718 -25.753 1.00 97.06 406 ALA A C 1
ATOM 3251 O O . ALA A 1 406 ? 13.109 4.595 -25.608 1.00 97.06 406 ALA A O 1
ATOM 3252 N N . ILE A 1 407 ? 12.937 6.748 -24.963 1.00 96.31 407 ILE A N 1
ATOM 3253 C CA . ILE A 1 407 ? 13.868 6.692 -23.831 1.00 96.31 407 ILE A CA 1
ATOM 3254 C C . ILE A 1 407 ? 13.168 6.847 -22.471 1.00 96.31 407 ILE A C 1
ATOM 3256 O O . ILE A 1 407 ? 13.846 7.074 -21.471 1.00 96.31 407 ILE A O 1
ATOM 3260 N N . GLY A 1 408 ? 11.838 6.709 -22.434 1.00 96.31 408 GLY A N 1
ATOM 3261 C CA . GLY A 1 408 ? 11.033 6.737 -21.213 1.00 96.31 408 GLY A CA 1
ATOM 3262 C C . GLY A 1 408 ? 10.785 8.130 -20.635 1.00 96.31 408 GLY A C 1
ATOM 3263 O O . GLY A 1 408 ? 10.688 8.252 -19.418 1.00 96.31 408 GLY A O 1
ATOM 3264 N N . GLN A 1 409 ? 10.716 9.162 -21.483 1.00 95.81 409 GLN A N 1
ATOM 3265 C CA . GLN A 1 409 ? 10.308 10.531 -21.130 1.00 95.81 409 GLN A CA 1
ATOM 3266 C C . GLN A 1 409 ? 8.980 10.890 -21.805 1.00 95.81 409 GLN A C 1
ATOM 3268 O O . GLN A 1 409 ? 8.624 10.287 -22.811 1.00 95.81 409 GLN A O 1
ATOM 3273 N N . SER A 1 410 ? 8.275 11.923 -21.331 1.00 95.00 410 SER A N 1
ATOM 3274 C CA . SER A 1 410 ? 6.925 12.292 -21.823 1.00 95.00 410 SER A CA 1
ATOM 3275 C C . SER A 1 410 ? 5.851 11.221 -21.563 1.00 95.00 410 SER A C 1
ATOM 3277 O O . SER A 1 410 ? 4.812 11.202 -22.222 1.00 95.00 410 SER A O 1
ATOM 3279 N N . ILE A 1 411 ? 6.105 10.351 -20.584 1.00 97.06 411 ILE A N 1
ATOM 3280 C CA . ILE A 1 411 ? 5.175 9.379 -20.006 1.00 97.06 411 ILE A CA 1
ATOM 3281 C C . ILE A 1 411 ? 5.428 9.327 -18.501 1.00 97.06 411 ILE A C 1
ATOM 3283 O O . ILE A 1 411 ? 6.579 9.367 -18.074 1.00 97.06 411 ILE A O 1
ATOM 3287 N N . SER A 1 412 ? 4.366 9.222 -17.710 1.00 97.75 412 SER A N 1
ATOM 3288 C CA . SER A 1 412 ? 4.459 8.984 -16.269 1.00 97.75 412 SER A CA 1
ATOM 3289 C C . SER A 1 412 ? 3.820 7.639 -15.946 1.00 97.75 412 SER A C 1
ATOM 3291 O O . SER A 1 412 ? 2.702 7.381 -16.389 1.00 97.75 412 SER A O 1
ATOM 3293 N N . VAL A 1 413 ? 4.515 6.779 -15.206 1.00 98.06 413 VAL A N 1
ATOM 3294 C CA . VAL A 1 413 ? 4.054 5.421 -14.867 1.00 98.06 413 VAL A CA 1
ATOM 3295 C C . VAL A 1 413 ? 4.203 5.164 -13.375 1.00 98.06 413 VAL A C 1
ATOM 3297 O O . VAL A 1 413 ? 5.051 5.781 -12.727 1.00 98.06 413 VAL A O 1
ATOM 3300 N N . THR A 1 414 ? 3.422 4.235 -12.831 1.00 98.38 414 THR A N 1
ATOM 3301 C CA . THR A 1 414 ? 3.666 3.701 -11.484 1.00 98.38 414 THR A CA 1
ATOM 3302 C C . THR A 1 414 ? 4.725 2.591 -11.524 1.00 98.38 414 THR A C 1
ATOM 3304 O O . THR A 1 414 ? 4.874 1.917 -12.554 1.00 98.38 414 THR A O 1
ATOM 3307 N N . PRO A 1 415 ? 5.466 2.346 -10.423 1.00 98.25 415 PRO A N 1
ATOM 3308 C CA . PRO A 1 415 ? 6.372 1.202 -10.339 1.00 98.25 415 PRO A CA 1
ATOM 3309 C C . PRO A 1 415 ? 5.675 -0.132 -10.649 1.00 98.25 415 PRO A C 1
ATOM 3311 O O . PRO A 1 415 ? 6.254 -0.976 -11.334 1.00 98.25 415 PRO A O 1
ATOM 3314 N N . LEU A 1 416 ? 4.420 -0.305 -10.210 1.00 98.62 416 LEU A N 1
ATOM 3315 C CA . LEU A 1 416 ? 3.640 -1.512 -10.483 1.00 98.62 416 LEU A CA 1
ATOM 3316 C C . LEU A 1 416 ? 3.276 -1.664 -11.968 1.00 98.62 416 LEU A C 1
ATOM 3318 O O . LEU A 1 416 ? 3.411 -2.761 -12.504 1.00 98.62 416 LEU A O 1
ATOM 3322 N N . GLN A 1 417 ? 2.867 -0.590 -12.656 1.00 98.44 417 GLN A N 1
ATOM 3323 C CA . GLN A 1 417 ? 2.600 -0.629 -14.102 1.00 98.44 417 GLN A CA 1
ATOM 3324 C C . GLN A 1 417 ? 3.839 -1.073 -14.886 1.00 98.44 417 GLN A C 1
ATOM 3326 O O . GLN A 1 417 ? 3.754 -1.950 -15.748 1.00 98.44 417 GLN A O 1
ATOM 3331 N N . LEU A 1 418 ? 5.003 -0.497 -14.565 1.00 98.31 418 LEU A N 1
ATOM 3332 C CA . LEU A 1 418 ? 6.255 -0.865 -15.219 1.00 98.31 418 LEU A CA 1
ATOM 3333 C C . LEU A 1 418 ? 6.633 -2.324 -14.932 1.00 98.31 418 LEU A C 1
ATOM 3335 O O . LEU A 1 418 ? 6.977 -3.051 -15.864 1.00 98.31 418 LEU A O 1
ATOM 3339 N N . LEU A 1 419 ? 6.548 -2.764 -13.672 1.00 98.31 419 LEU A N 1
ATOM 3340 C CA . LEU A 1 419 ? 6.840 -4.149 -13.299 1.00 98.31 419 LEU A CA 1
ATOM 3341 C C . LEU A 1 419 ? 5.916 -5.128 -14.026 1.00 98.31 419 LEU A C 1
ATOM 3343 O O . LEU A 1 419 ? 6.404 -6.071 -14.640 1.00 98.31 419 LEU A O 1
ATOM 3347 N N . ARG A 1 420 ? 4.604 -4.870 -14.031 1.00 97.88 420 ARG A N 1
ATOM 3348 C CA . ARG A 1 420 ? 3.601 -5.682 -14.733 1.00 97.88 420 ARG A CA 1
ATOM 3349 C C . ARG A 1 420 ? 3.934 -5.832 -16.220 1.00 97.88 420 ARG A C 1
ATOM 3351 O O . ARG A 1 420 ? 3.879 -6.939 -16.758 1.00 97.88 420 ARG A O 1
ATOM 3358 N N . ALA A 1 421 ? 4.322 -4.738 -16.875 1.00 97.50 421 ALA A N 1
ATOM 3359 C CA . ALA A 1 421 ? 4.730 -4.766 -18.274 1.00 97.50 421 ALA A CA 1
ATOM 3360 C C . ALA A 1 421 ? 6.001 -5.610 -18.481 1.00 97.50 421 ALA A C 1
ATOM 3362 O O . ALA A 1 421 ? 6.062 -6.414 -19.409 1.00 97.50 421 ALA A O 1
ATOM 3363 N N . VAL A 1 422 ? 6.994 -5.506 -17.593 1.00 97.12 422 VAL A N 1
ATOM 3364 C CA . VAL A 1 422 ? 8.212 -6.335 -17.650 1.00 97.12 422 VAL A CA 1
ATOM 3365 C C . VAL A 1 422 ? 7.912 -7.816 -17.373 1.00 97.12 422 VAL A C 1
ATOM 3367 O O . VAL A 1 422 ? 8.460 -8.678 -18.061 1.00 97.12 422 VAL A O 1
ATOM 3370 N N . CYS A 1 423 ? 7.010 -8.135 -16.442 1.00 97.75 423 CYS A N 1
ATOM 3371 C CA . CYS A 1 423 ? 6.564 -9.505 -16.165 1.00 97.75 423 CYS A CA 1
ATOM 3372 C C . CYS A 1 423 ? 5.973 -10.184 -17.407 1.00 97.75 423 CYS A C 1
ATOM 3374 O O . CYS A 1 423 ? 6.237 -11.365 -17.626 1.00 97.75 423 CYS A O 1
ATOM 3376 N N . SER A 1 424 ? 5.271 -9.435 -18.267 1.00 96.88 424 SER A N 1
ATOM 3377 C CA . SER A 1 424 ? 4.764 -9.979 -19.534 1.00 96.88 424 SER A CA 1
ATOM 3378 C C . SER A 1 424 ? 5.881 -10.454 -20.474 1.00 96.88 424 SER A C 1
ATOM 3380 O O . SER A 1 424 ? 5.692 -11.378 -21.254 1.00 96.88 424 SER A O 1
ATOM 3382 N N . ILE A 1 425 ? 7.088 -9.887 -20.383 1.00 95.62 425 ILE A N 1
ATOM 3383 C CA . ILE A 1 425 ? 8.239 -10.373 -21.155 1.00 95.62 425 ILE A CA 1
ATOM 3384 C C . ILE A 1 425 ? 8.752 -11.696 -20.577 1.00 95.62 425 ILE A C 1
ATOM 3386 O O . ILE A 1 425 ? 9.135 -12.592 -21.329 1.00 95.62 425 ILE A O 1
ATOM 3390 N N . ALA A 1 426 ? 8.747 -11.831 -19.248 1.00 96.12 426 ALA A N 1
ATOM 3391 C CA . ALA A 1 426 ? 9.224 -13.024 -18.555 1.00 96.12 426 ALA A CA 1
ATOM 3392 C C . ALA A 1 426 ? 8.284 -14.232 -18.720 1.00 96.12 426 ALA A C 1
ATOM 3394 O O . ALA A 1 426 ? 8.764 -15.356 -18.835 1.00 96.12 426 ALA A O 1
ATOM 3395 N N . ASN A 1 427 ? 6.968 -14.008 -18.781 1.00 96.62 427 ASN A N 1
ATOM 3396 C CA . ASN A 1 427 ? 5.959 -15.071 -18.864 1.00 96.62 427 ASN A CA 1
ATOM 3397 C C . ASN A 1 427 ? 5.524 -15.432 -20.301 1.00 96.62 427 ASN A C 1
ATOM 3399 O O . ASN A 1 427 ? 4.567 -16.181 -20.490 1.00 96.62 427 ASN A O 1
ATOM 3403 N N . GLY A 1 428 ? 6.205 -14.904 -21.324 1.00 94.00 428 GLY A N 1
ATOM 3404 C CA . GLY A 1 428 ? 5.939 -15.246 -22.725 1.00 94.00 428 GLY A CA 1
ATOM 3405 C C . GLY A 1 428 ? 4.893 -14.385 -23.442 1.00 94.00 428 GLY A C 1
ATOM 3406 O O . GLY A 1 428 ? 4.441 -14.773 -24.516 1.00 94.00 428 GLY A O 1
ATOM 3407 N N . GLY A 1 429 ? 4.545 -13.218 -22.901 1.00 94.75 429 GLY A N 1
ATOM 3408 C CA . GLY A 1 429 ? 3.736 -12.187 -23.562 1.00 94.75 429 GLY A CA 1
ATOM 3409 C C . GLY A 1 429 ? 2.372 -11.936 -22.920 1.00 94.75 429 GLY A C 1
ATOM 3410 O O . GLY A 1 429 ? 1.553 -11.228 -23.501 1.00 94.75 429 GLY A O 1
ATOM 3411 N N . TYR A 1 430 ? 2.098 -12.507 -21.746 1.00 95.69 430 TYR A N 1
ATOM 3412 C CA . TYR A 1 430 ? 0.799 -12.389 -21.089 1.00 95.69 430 TYR A CA 1
ATOM 3413 C C . TYR A 1 430 ? 0.795 -11.233 -20.093 1.00 95.69 430 TYR A C 1
ATOM 3415 O O . TYR A 1 430 ? 1.553 -11.206 -19.124 1.00 95.69 430 TYR A O 1
ATOM 3423 N N . LEU A 1 431 ? -0.097 -10.266 -20.289 1.00 95.75 431 LEU A N 1
ATOM 3424 C CA . LEU A 1 431 ? -0.255 -9.167 -19.343 1.00 95.75 431 LEU A CA 1
ATOM 3425 C C . LEU A 1 431 ? -1.127 -9.603 -18.154 1.00 95.75 431 LEU A C 1
ATOM 3427 O O . LEU A 1 431 ? -2.340 -9.393 -18.139 1.00 95.75 431 LEU A O 1
ATOM 3431 N N . VAL A 1 432 ? -0.497 -10.211 -17.149 1.00 96.00 432 VAL A N 1
ATOM 3432 C CA . VAL A 1 432 ? -1.161 -10.678 -15.920 1.00 96.00 432 VAL A CA 1
ATOM 3433 C C . VAL A 1 432 ? -1.744 -9.519 -15.109 1.00 96.00 432 VAL A C 1
ATOM 3435 O O . VAL A 1 432 ? -1.254 -8.388 -15.177 1.00 96.00 432 VAL A O 1
ATOM 3438 N N . ARG A 1 433 ? -2.809 -9.784 -14.348 1.00 97.25 433 ARG A N 1
ATOM 3439 C CA . ARG A 1 433 ? -3.367 -8.829 -13.383 1.00 97.25 433 ARG A CA 1
ATOM 3440 C C . ARG A 1 433 ? -2.617 -8.996 -12.056 1.00 97.25 433 ARG A C 1
ATOM 3442 O O . ARG A 1 433 ? -2.631 -10.107 -11.537 1.00 97.25 433 ARG A O 1
ATOM 3449 N N . PRO A 1 434 ? -1.976 -7.946 -11.515 1.00 98.19 434 PRO A N 1
ATOM 3450 C CA . PRO A 1 434 ? -1.394 -8.020 -10.183 1.00 98.19 434 PRO A CA 1
ATOM 3451 C C . PRO A 1 434 ? -2.475 -8.308 -9.140 1.00 98.19 434 PRO A C 1
ATOM 3453 O O . PRO A 1 434 ? -3.532 -7.678 -9.188 1.00 98.19 434 PRO A O 1
ATOM 3456 N N . THR A 1 435 ? -2.202 -9.222 -8.212 1.00 98.25 435 THR A N 1
ATOM 3457 C CA . THR A 1 435 ? -3.097 -9.535 -7.092 1.00 98.25 435 THR A CA 1
ATOM 3458 C C . THR A 1 435 ? -2.339 -9.501 -5.772 1.00 98.25 435 THR A C 1
ATOM 3460 O O . THR A 1 435 ? -1.219 -10.009 -5.671 1.00 98.25 435 THR A O 1
ATOM 3463 N N . ILE A 1 436 ? -2.955 -8.882 -4.765 1.00 98.00 436 ILE A N 1
ATOM 3464 C CA . ILE A 1 436 ? -2.491 -8.894 -3.372 1.00 98.00 436 ILE A CA 1
ATOM 3465 C C . ILE A 1 436 ? -3.305 -9.868 -2.508 1.00 98.00 436 ILE A C 1
ATOM 3467 O O . ILE A 1 436 ? -2.906 -10.177 -1.387 1.00 98.00 436 ILE A O 1
ATOM 3471 N N . ILE A 1 437 ? -4.444 -10.353 -3.018 1.00 98.06 437 ILE A N 1
ATOM 3472 C CA . ILE A 1 437 ? -5.366 -11.246 -2.310 1.00 98.06 437 ILE A CA 1
ATOM 3473 C C . ILE A 1 437 ? -5.180 -12.676 -2.793 1.00 98.06 437 ILE A C 1
ATOM 3475 O O . ILE A 1 437 ? -5.255 -12.966 -3.987 1.00 98.06 437 ILE A O 1
ATOM 3479 N N . LYS A 1 438 ? -4.987 -13.579 -1.835 1.00 97.31 438 LYS A N 1
ATOM 3480 C CA . LYS A 1 438 ? -4.904 -15.019 -2.064 1.00 97.31 438 LYS A CA 1
ATOM 3481 C C . LYS A 1 438 ? -6.242 -15.710 -1.783 1.00 97.31 438 LYS A C 1
ATOM 3483 O O . LYS A 1 438 ? -6.656 -16.560 -2.564 1.00 97.31 438 LYS A O 1
ATOM 3488 N N . GLU A 1 439 ? -6.915 -15.343 -0.691 1.00 96.50 439 GLU A N 1
ATOM 3489 C CA . GLU A 1 439 ? -8.171 -15.961 -0.234 1.00 96.50 439 GLU A CA 1
ATOM 3490 C C . GLU A 1 439 ? -8.957 -15.010 0.694 1.00 96.50 439 GLU A C 1
ATOM 3492 O O . GLU A 1 439 ? -8.352 -14.170 1.365 1.00 96.50 439 GLU A O 1
ATOM 3497 N N . ILE A 1 440 ? -10.292 -15.142 0.714 1.00 90.38 440 ILE A N 1
ATOM 3498 C CA . ILE A 1 440 ? -11.249 -14.425 1.585 1.00 90.38 440 ILE A CA 1
ATOM 3499 C C . ILE A 1 440 ? -12.268 -15.416 2.152 1.00 90.38 440 ILE A C 1
ATOM 3501 O O . ILE A 1 440 ? -12.784 -16.226 1.345 1.00 90.38 440 ILE A O 1
#

Radius of gyration: 38.35 Å; Cα contacts (8 Å, |Δi|>4): 858; chains: 1; bounding box: 106×39×132 Å

Nearest PDB structures (foldseek):
  9fz7-assembly1_A  TM=9.296E-01  e=1.249E-38  Pseudomonas aeruginosa
  7onk-assembly2_B  TM=9.311E-01  e=6.336E-38  Pseudomonas aeruginosa PAO1
  7auh-assembly1_A  TM=9.347E-01  e=3.034E-37  Pseudomonas aeruginosa PAO1
  6y6z-assembly1_A  TM=9.291E-01  e=4.554E-37  Pseudomonas aeruginosa PAO1
  3oc2-assembly1_A  TM=9.213E-01  e=5.420E-37  Pseudomonas aeruginosa

Sequence (440 aa):
MIRKKNDFKINRKRIYFLFILFFIAFSLISYRLVSIQYLDASKYQGYAQFQHTDEFKLYSKRGKIFDRNGTELAISLIEKTIYANPREVFDPSYQAEVLSTILGIEKEELELKLGDKELGFVYLKRKIAAEEAEEVAKLDLHGIYIQDETKRYYPQNELAAQVVGFTGTDNNGLYGIEIQYENILRGVDGRAIAEKDVFGNVLPGNIKSYIDPVDGKDIALTIDSQIQYITEKNLEEVCKKYNAPGATAIVMDPENGEIFAMATYPGFDPNNYQDYDAYSYKAGAISFTYEPGSTFKIINVAGALNNNTVGKDQVFDLPPSIRVSDRIIKEIFRTSNIQYSTREIIKYSSNIGAVMLALSMGDRLYWESINEFGFGQVTGIELPGEENGIFHDYKTWPASTIGALAIGQSISVTPLQLLRAVCSIANGGYLVRPTIIKEI

Secondary structure (DSSP, 8-state):
--PPPP-----HHHHHHHHHHHHHHHHHHHHHHHIIIIISHHHHHHHHHHHHEEEEEEPPPPPPEE-TTS-EEEEEEEEEEEEE-TTT-S-HHHHHHHHHHHH---HHHHHHHHH-TT-S-EEEEEEE-HHHHHHHHHT--TTEEEEEEEEEE-TTTTTTHHHH--B-TTS-B-SHHHHHTHHHHS-B-EEEEEEE-TTSPEEEEEEEEEE--BPPPPEEES--HHHHHHHHHHHHHHHHHHT-S-EEEEEE-TTT-BEEEEEEES---GGGGGGS-TTTTS-HHHH--B--GGGGHHHHHHHHHHTTSS-TT-EEEE-SEEEETTEEEE-SS--S-EEEEHHHHHHTT-HHHHHHHHHHHHHHHHHHHHHHTTTTS----SSTT----B---GGG--TTHHHHHTTT-S-BB-HHHHHHHHHHHHTTS--PPPB-EEE-